Protein AF-A0A6N7EB96-F1 (afdb_monomer)

Foldseek 3Di:
DDDDDDDDDDDDDPDPPPPDDDQPFAADPPDPLEAEFADDLDPLLVVLVNLLRRLDTNDLQKHKYAQWWAQFQQRDIATAGIFIGAQQATEREAEDQQAAEWEDALFKIWRQHPVNPDIDIDTLCQVVRQVSQVRVLRLLLVLDDPPCNVLRTRYHYAYEYQHACYEYHYDCNSCVRYAYRPPRNYYDDDPCRHSSNSRVDHHPDSVRGGDSVSSVVSVVSVVSSDIHRNDSFDDFVQWTFDDSDFPDDFDQWTWTWTDRPVDPPQIKIKIFGADGPPRDPVRLVVSVLLLVQQQVLCPPPDDPQEWGFPDWTQDPRHIMTITGDDPQKDFQLVVCVVCVVVQDPVLLLVLLLLLLVVQQSCVVQQKFQLQQDSRQWIWRPDPDRIHIHGDDSSLMAHDDDPPPPPVCVSRQPNQASVVGDDPLSVLLFQVDSVVGGRDDDRQLRRLQSSLQSSLCSLQVDHSDPDPVRVVVCLVVQWFGASCVRPVPDPPLSRVLSGQSNGSDSVSHQVGSVSSSVSSVVSVVVVVVVPPDPPDDPDDDDDDDDDDDDDDDDDDDDDDDDDDDDDDDDDDDDDDDDDDDDDDDDDDDDDDDDDDDDDDDDDDDDDDDDDDDDDDDDDDDDDDDDDDDDDDDDDDDDDDDDDDDDDDDDDDDDDDDDDDDDDDDDDDDDDDDDDDDDDDDDDDDDDDD

InterPro domains:
  IPR000719 Protein kinase domain [PF00069] (284-472)
  IPR000719 Protein kinase domain [PS50011] (243-520)
  IPR000719 Protein kinase domain [SM00220] (241-520)
  IPR011009 Protein kinase-like domain superfamily [SSF56112] (284-525)
  IPR011528 Nuclease-related domain, NERD [PF08378] (50-145)
  IPR011528 Nuclease-related domain, NERD [PS50965] (40-159)

Mean predicted aligned error: 17.89 Å

Structure (mmCIF, N/CA/C/O backbone):
data_AF-A0A6N7EB96-F1
#
_entry.id   AF-A0A6N7EB96-F1
#
loop_
_atom_site.group_PDB
_atom_site.id
_atom_site.type_symbol
_atom_site.label_atom_id
_atom_site.label_alt_id
_atom_site.label_comp_id
_atom_site.label_asym_id
_atom_site.label_entity_id
_atom_site.label_seq_id
_atom_site.pdbx_PDB_ins_code
_atom_site.Cartn_x
_atom_site.Cartn_y
_atom_site.Cartn_z
_atom_site.occupancy
_atom_site.B_iso_or_equiv
_atom_site.auth_seq_id
_atom_site.auth_comp_id
_atom_site.auth_asym_id
_atom_site.auth_atom_id
_atom_site.pdbx_PDB_model_num
ATOM 1 N N . MET A 1 1 ? 44.280 62.635 -28.416 1.00 36.25 1 MET A N 1
ATOM 2 C CA . MET A 1 1 ? 43.520 61.488 -27.855 1.00 36.25 1 MET A CA 1
ATOM 3 C C . MET A 1 1 ? 42.363 61.158 -28.797 1.00 36.25 1 MET A C 1
ATOM 5 O O . MET A 1 1 ? 41.934 62.063 -29.501 1.00 36.25 1 MET A O 1
ATOM 9 N N . ARG A 1 2 ? 41.879 59.906 -28.854 1.00 34.44 2 ARG A N 1
ATOM 10 C CA . ARG A 1 2 ? 40.718 59.507 -29.680 1.00 34.44 2 ARG A CA 1
ATOM 11 C C . ARG A 1 2 ? 39.480 59.241 -28.807 1.00 34.44 2 ARG A C 1
ATOM 13 O O . ARG A 1 2 ? 39.598 58.434 -27.889 1.00 34.44 2 ARG A O 1
ATOM 20 N N . PRO A 1 3 ? 38.311 59.821 -29.126 1.00 32.81 3 PRO A N 1
ATOM 21 C CA . PRO A 1 3 ? 36.999 59.278 -28.766 1.00 32.81 3 PRO A CA 1
ATOM 22 C C . PRO A 1 3 ? 36.541 58.193 -29.763 1.00 32.81 3 PRO A C 1
ATOM 24 O O . PRO A 1 3 ? 37.213 57.929 -30.763 1.00 32.81 3 PRO A O 1
ATOM 27 N N . ASN A 1 4 ? 35.404 57.551 -29.480 1.00 27.81 4 ASN A N 1
ATOM 28 C CA . ASN A 1 4 ? 34.978 56.289 -30.095 1.00 27.81 4 ASN A CA 1
ATOM 29 C C . ASN A 1 4 ? 33.684 56.443 -30.938 1.00 27.81 4 ASN A C 1
ATOM 31 O O . ASN A 1 4 ? 32.677 56.875 -30.377 1.00 27.81 4 ASN A O 1
ATOM 35 N N . PRO A 1 5 ? 33.660 56.084 -32.239 1.00 29.11 5 PRO A N 1
ATOM 36 C CA . PRO A 1 5 ? 32.478 56.231 -33.090 1.00 29.11 5 PRO A CA 1
ATOM 37 C C . PRO A 1 5 ? 31.629 54.945 -33.143 1.00 29.11 5 PRO A C 1
ATOM 39 O O . PRO A 1 5 ? 31.832 54.100 -34.012 1.00 29.11 5 PRO A O 1
ATOM 42 N N . TRP A 1 6 ? 30.650 54.811 -32.242 1.00 30.19 6 TRP A N 1
ATOM 43 C CA . TRP A 1 6 ? 29.635 53.744 -32.299 1.00 30.19 6 TRP A CA 1
ATOM 44 C C . TRP A 1 6 ? 28.224 54.276 -32.038 1.00 30.19 6 TRP A C 1
ATOM 46 O O . TRP A 1 6 ? 27.704 54.177 -30.930 1.00 30.19 6 TRP A O 1
ATOM 56 N N . GLN A 1 7 ? 27.595 54.788 -33.093 1.00 29.09 7 GLN A N 1
ATOM 57 C CA . GLN A 1 7 ? 26.142 54.893 -33.233 1.00 29.09 7 GLN A CA 1
ATOM 58 C C . GLN A 1 7 ? 25.774 54.644 -34.706 1.00 29.09 7 GLN A C 1
ATOM 60 O O . GLN A 1 7 ? 26.582 54.890 -35.599 1.00 29.09 7 GLN A O 1
ATOM 65 N N . ASP A 1 8 ? 24.582 54.085 -34.916 1.00 28.97 8 ASP A N 1
ATOM 66 C CA . ASP A 1 8 ? 23.955 53.704 -36.188 1.00 28.97 8 ASP A CA 1
ATOM 67 C C . ASP A 1 8 ? 24.734 52.843 -37.201 1.00 28.97 8 ASP A C 1
ATOM 69 O O . ASP A 1 8 ? 25.469 53.315 -38.069 1.00 28.97 8 ASP A O 1
ATOM 73 N N . ARG A 1 9 ? 24.328 51.565 -37.256 1.00 27.88 9 ARG A N 1
ATOM 74 C CA . ARG A 1 9 ? 23.711 51.021 -38.480 1.00 27.88 9 ARG A CA 1
ATOM 75 C C . ARG A 1 9 ? 22.754 49.872 -38.165 1.00 27.88 9 ARG A C 1
ATOM 77 O O . ARG A 1 9 ? 23.148 48.872 -37.572 1.00 27.88 9 ARG A O 1
ATOM 84 N N . MET A 1 10 ? 21.503 50.001 -38.607 1.00 28.89 10 MET A N 1
ATOM 85 C CA . MET A 1 10 ? 20.519 48.918 -38.534 1.00 28.89 10 MET A CA 1
ATOM 86 C C . MET A 1 10 ? 20.923 47.748 -39.441 1.00 28.89 10 MET A C 1
ATOM 88 O O . MET A 1 10 ? 21.268 47.951 -40.605 1.00 28.89 10 MET A O 1
ATOM 92 N N . VAL A 1 11 ? 20.759 46.518 -38.953 1.00 31.45 11 VAL A N 1
ATOM 93 C CA . VAL A 1 11 ? 20.601 45.321 -39.791 1.00 31.45 11 VAL A CA 1
ATOM 94 C C . VAL A 1 11 ? 19.462 44.501 -39.192 1.00 31.45 11 VAL A C 1
ATOM 96 O O . VAL A 1 11 ? 19.529 44.106 -38.032 1.00 31.45 11 VAL A O 1
ATOM 99 N N . GLY A 1 12 ? 18.400 44.279 -39.970 1.00 27.02 12 GLY A N 1
ATOM 100 C CA . GLY A 1 12 ? 17.212 43.555 -39.510 1.00 27.02 12 GLY A CA 1
ATOM 101 C C . GLY A 1 12 ? 17.484 42.079 -39.173 1.00 27.02 12 GLY A C 1
ATOM 102 O O . GLY A 1 12 ? 18.508 41.523 -39.588 1.00 27.02 12 GLY A O 1
ATOM 103 N N . PRO A 1 13 ? 16.566 41.415 -38.445 1.00 29.75 13 PRO A N 1
ATOM 104 C CA . PRO A 1 13 ? 16.742 40.031 -38.021 1.00 29.75 13 PRO A CA 1
ATOM 105 C C . PRO A 1 13 ? 16.876 39.103 -39.235 1.00 29.75 13 PRO A C 1
ATOM 107 O O . PRO A 1 13 ? 15.920 38.864 -39.974 1.00 29.75 13 PRO A O 1
ATOM 110 N N . ARG A 1 14 ? 18.077 38.543 -39.436 1.00 30.77 14 ARG A N 1
ATOM 111 C CA . ARG A 1 14 ? 18.297 37.481 -40.424 1.00 30.77 14 ARG A CA 1
ATOM 112 C C . ARG A 1 14 ? 17.444 36.282 -40.028 1.00 30.77 14 ARG A C 1
ATOM 114 O O . ARG A 1 14 ? 17.723 35.638 -39.021 1.00 30.77 14 ARG A O 1
ATOM 121 N N . GLY A 1 15 ? 16.410 36.006 -40.821 1.00 26.92 15 GLY A N 1
ATOM 122 C CA . GLY A 1 15 ? 15.423 34.980 -40.507 1.00 26.92 15 GLY A CA 1
ATOM 123 C C . GLY A 1 15 ? 16.067 33.635 -40.176 1.00 26.92 15 GLY A C 1
ATOM 124 O O . GLY A 1 15 ? 16.857 33.103 -40.963 1.00 26.92 15 GLY A O 1
ATOM 125 N N . LEU A 1 16 ? 15.690 33.079 -39.022 1.00 30.80 16 LEU A N 1
ATOM 126 C CA . LEU A 1 16 ? 15.985 31.705 -38.632 1.00 30.80 16 LEU A CA 1
ATOM 127 C C . LEU A 1 16 ? 15.342 30.760 -39.653 1.00 30.80 16 LEU A C 1
ATOM 129 O O . LEU A 1 16 ? 14.198 30.334 -39.501 1.00 30.80 16 LEU A O 1
ATOM 133 N N . ARG A 1 17 ? 16.084 30.435 -40.719 1.00 30.47 17 ARG A N 1
ATOM 134 C CA . ARG A 1 17 ? 15.709 29.374 -41.654 1.00 30.47 17 ARG A CA 1
ATOM 135 C C . ARG A 1 17 ? 15.544 28.094 -40.847 1.00 30.47 17 ARG A C 1
ATOM 137 O O . ARG A 1 17 ? 16.541 27.497 -40.441 1.00 30.47 17 ARG A O 1
ATOM 144 N N . GLN A 1 18 ? 14.297 27.665 -40.661 1.00 33.66 18 GLN A N 1
ATOM 145 C CA . GLN A 1 18 ? 13.986 26.334 -40.160 1.00 33.66 18 GLN A CA 1
ATOM 146 C C . GLN A 1 18 ? 14.759 25.326 -41.016 1.00 33.66 18 GLN A C 1
ATOM 148 O O . GLN A 1 18 ? 14.475 25.140 -42.204 1.00 33.66 18 GLN A O 1
ATOM 153 N N . ARG A 1 19 ? 15.783 24.699 -40.429 1.00 33.00 19 ARG A N 1
ATOM 154 C CA . ARG A 1 19 ? 16.485 23.586 -41.064 1.00 33.00 19 ARG A CA 1
ATOM 155 C C . ARG A 1 19 ? 15.474 22.450 -41.173 1.00 33.00 19 ARG A C 1
ATOM 157 O O . ARG A 1 19 ? 15.256 21.741 -40.195 1.00 33.00 19 ARG A O 1
ATOM 164 N N . ARG A 1 20 ? 14.866 22.278 -42.356 1.00 35.59 20 ARG A N 1
ATOM 165 C CA . ARG A 1 20 ? 14.117 21.059 -42.691 1.00 35.59 20 ARG A CA 1
ATOM 166 C C . ARG A 1 20 ? 14.988 19.869 -42.299 1.00 35.59 20 ARG A C 1
ATOM 168 O O . ARG A 1 20 ? 16.097 19.723 -42.817 1.00 35.59 20 ARG A O 1
ATOM 175 N N . VAL A 1 21 ? 14.495 19.056 -41.369 1.00 37.72 21 VAL A N 1
ATOM 176 C CA . VAL A 1 21 ? 15.149 17.810 -40.969 1.00 37.72 21 VAL A CA 1
ATOM 177 C C . VAL A 1 21 ? 15.301 16.960 -42.232 1.00 37.72 21 VAL A C 1
ATOM 179 O O . VAL A 1 21 ? 14.321 16.733 -42.943 1.00 37.72 21 VAL A O 1
ATOM 182 N N . ARG A 1 22 ? 16.531 16.540 -42.560 1.00 38.53 22 ARG A N 1
ATOM 183 C CA . ARG A 1 22 ? 16.756 15.603 -43.671 1.00 38.53 22 ARG A CA 1
ATOM 184 C C . ARG A 1 22 ? 16.016 14.306 -43.339 1.00 38.53 22 ARG A C 1
ATOM 186 O O . ARG A 1 22 ? 16.195 13.781 -42.247 1.00 38.53 22 ARG A O 1
ATOM 193 N N . ALA A 1 23 ? 15.194 13.815 -44.266 1.00 43.81 23 ALA A N 1
ATOM 194 C CA . ALA A 1 23 ? 14.270 12.711 -43.993 1.00 43.81 23 ALA A CA 1
ATOM 195 C C . ALA A 1 23 ? 14.978 11.412 -43.556 1.00 43.81 23 ALA A C 1
ATOM 197 O O . ALA A 1 23 ? 14.510 10.750 -42.633 1.00 43.81 23 ALA A O 1
ATOM 198 N N . GLY A 1 24 ? 16.126 11.093 -44.165 1.00 48.81 24 GLY A N 1
ATOM 199 C CA . GLY A 1 24 ? 16.922 9.891 -43.884 1.00 48.81 24 GLY A CA 1
ATOM 200 C C . GLY A 1 24 ? 17.759 9.962 -42.603 1.00 48.81 24 GLY A C 1
ATOM 201 O O . GLY A 1 24 ? 18.976 9.835 -42.672 1.00 48.81 24 GLY A O 1
ATOM 202 N N . ASN A 1 25 ? 17.128 10.220 -41.453 1.00 68.06 25 ASN A N 1
ATOM 203 C CA . ASN A 1 25 ? 17.722 9.980 -40.126 1.00 68.06 25 ASN A CA 1
ATOM 204 C C . ASN A 1 25 ? 16.659 9.660 -39.045 1.00 68.06 25 ASN A C 1
ATOM 206 O O . ASN A 1 25 ? 16.924 9.819 -37.851 1.00 68.06 25 ASN A O 1
ATOM 210 N N . ARG A 1 26 ? 15.444 9.256 -39.445 1.00 81.50 26 ARG A N 1
ATOM 211 C CA . ARG A 1 26 ? 14.432 8.682 -38.538 1.00 81.50 26 ARG A CA 1
ATOM 212 C C . ARG A 1 26 ? 14.773 7.222 -38.238 1.00 81.50 26 ARG A C 1
ATOM 214 O O . ARG A 1 26 ? 15.473 6.596 -39.025 1.00 81.50 26 ARG A O 1
ATOM 221 N N . MET A 1 27 ? 14.267 6.685 -37.132 1.00 85.62 27 MET A N 1
ATOM 222 C CA . MET A 1 27 ? 14.426 5.268 -36.801 1.00 85.62 27 MET A CA 1
ATOM 223 C C . MET A 1 27 ? 13.421 4.406 -37.585 1.00 85.62 27 MET A C 1
ATOM 225 O O . MET A 1 27 ? 12.206 4.572 -37.467 1.00 85.62 27 MET A O 1
ATOM 229 N N . GLU A 1 28 ? 13.930 3.498 -38.418 1.00 84.69 28 GLU A N 1
ATOM 230 C CA . GLU A 1 28 ? 13.123 2.561 -39.213 1.00 84.69 28 GLU A CA 1
ATOM 231 C C . GLU A 1 28 ? 12.834 1.262 -38.441 1.00 84.69 28 GLU A C 1
ATOM 233 O O . GLU A 1 28 ? 13.487 0.956 -37.445 1.00 84.69 28 GLU A O 1
ATOM 238 N N . SER A 1 29 ? 11.854 0.471 -38.896 1.00 76.88 29 SER A N 1
ATOM 239 C CA . SER A 1 29 ? 11.495 -0.825 -38.284 1.00 76.88 29 SER A CA 1
ATOM 240 C C . SER A 1 29 ? 12.607 -1.878 -38.353 1.00 76.88 29 SER A C 1
ATOM 242 O O . SER A 1 29 ? 12.573 -2.847 -37.604 1.00 76.88 29 SER A O 1
ATOM 244 N N . THR A 1 30 ? 13.570 -1.688 -39.252 1.00 81.75 30 THR A N 1
ATOM 245 C CA . THR A 1 30 ? 14.753 -2.527 -39.483 1.00 81.75 30 THR A CA 1
ATOM 246 C C . THR A 1 30 ? 15.981 -2.072 -38.689 1.00 81.75 30 THR A C 1
ATOM 248 O O . THR A 1 30 ? 17.020 -2.730 -38.746 1.00 81.75 30 THR A O 1
ATOM 251 N N . SER A 1 31 ? 15.899 -0.950 -37.963 1.00 86.62 31 SER A N 1
ATOM 252 C CA . SER A 1 31 ? 17.026 -0.432 -37.187 1.00 86.62 31 SER A CA 1
ATOM 253 C C . SER A 1 31 ? 17.336 -1.340 -36.002 1.00 86.62 31 SER A C 1
ATOM 255 O O . SER A 1 31 ? 16.487 -1.565 -35.144 1.00 86.62 31 SER A O 1
ATOM 257 N N . THR A 1 32 ? 18.594 -1.766 -35.874 1.00 86.00 32 THR A N 1
ATOM 258 C CA . THR A 1 32 ? 19.086 -2.518 -34.704 1.00 86.00 32 THR A CA 1
ATOM 259 C C . THR A 1 32 ? 19.070 -1.706 -33.403 1.00 86.00 32 THR A C 1
ATOM 261 O O . THR A 1 32 ? 19.402 -2.237 -32.345 1.00 86.00 32 THR A O 1
ATOM 264 N N . ARG A 1 33 ? 18.681 -0.423 -33.463 1.00 90.94 33 ARG A N 1
ATOM 265 C CA . ARG A 1 33 ? 18.467 0.455 -32.305 1.00 90.94 33 ARG A CA 1
ATOM 266 C C . ARG A 1 33 ? 17.004 0.524 -31.852 1.00 90.94 33 ARG A C 1
ATOM 268 O O . ARG A 1 33 ? 16.756 1.081 -30.787 1.00 90.94 33 ARG A O 1
ATOM 275 N N . TRP A 1 34 ? 16.064 -0.056 -32.606 1.00 93.19 34 TRP A N 1
ATOM 276 C CA . TRP A 1 34 ? 14.697 -0.332 -32.157 1.00 93.19 34 TRP A CA 1
ATOM 277 C C . TRP A 1 34 ? 14.542 -1.835 -31.910 1.00 93.19 34 TRP A C 1
ATOM 279 O O . TRP A 1 34 ? 14.369 -2.619 -32.842 1.00 93.19 34 TRP A O 1
ATOM 289 N N . VAL A 1 35 ? 14.586 -2.246 -30.646 1.00 91.06 35 VAL A N 1
ATOM 290 C CA . VAL A 1 35 ? 14.340 -3.635 -30.252 1.00 91.06 35 VAL A CA 1
ATOM 291 C C . VAL A 1 35 ? 12.879 -3.758 -29.831 1.00 91.06 35 VAL A C 1
ATOM 293 O O . VAL A 1 35 ? 12.441 -3.109 -28.883 1.00 91.06 35 VAL A O 1
ATOM 296 N N . ASN A 1 36 ? 12.111 -4.597 -30.519 1.00 89.00 36 ASN A N 1
ATOM 297 C CA . ASN A 1 36 ? 10.808 -5.028 -30.023 1.00 89.00 36 ASN A CA 1
ATOM 298 C C . ASN A 1 36 ? 10.963 -6.398 -29.361 1.00 89.00 36 ASN A C 1
ATOM 300 O O . ASN A 1 36 ? 11.433 -7.329 -30.014 1.00 89.00 36 ASN A O 1
ATOM 304 N N . LEU A 1 37 ? 10.603 -6.505 -28.083 1.00 86.25 37 LEU A N 1
ATOM 305 C CA . LEU A 1 37 ? 10.736 -7.740 -27.310 1.00 86.25 37 LEU A CA 1
ATOM 306 C C . LEU A 1 37 ? 9.433 -8.551 -27.269 1.00 86.25 37 LEU A C 1
ATOM 308 O O . LEU A 1 37 ? 9.508 -9.767 -27.153 1.00 86.25 37 LEU A O 1
ATOM 312 N N . GLY A 1 38 ? 8.263 -7.928 -27.430 1.00 81.19 38 GLY A N 1
ATOM 313 C CA . GLY A 1 38 ? 6.952 -8.590 -27.360 1.00 81.19 38 GLY A CA 1
ATOM 314 C C . GLY A 1 38 ? 5.989 -8.194 -28.484 1.00 81.19 38 GLY A C 1
ATOM 315 O O . GLY A 1 38 ? 6.285 -7.337 -29.315 1.00 81.19 38 GLY A O 1
ATOM 316 N N . GLU A 1 39 ? 4.809 -8.808 -28.525 1.00 80.50 39 GLU A N 1
ATOM 317 C CA . GLU A 1 39 ? 3.718 -8.336 -29.389 1.00 80.50 39 GLU A CA 1
ATOM 318 C C . GLU A 1 39 ? 2.844 -7.338 -28.607 1.00 80.50 39 GLU A C 1
ATOM 320 O O . GLU A 1 39 ? 2.477 -7.667 -27.478 1.00 80.50 39 GLU A O 1
ATOM 325 N N . PRO A 1 40 ? 2.492 -6.161 -29.173 1.00 82.44 40 PRO A N 1
ATOM 326 C CA . PRO A 1 40 ? 1.648 -5.172 -28.497 1.00 82.44 40 PRO A CA 1
ATOM 327 C C . PRO A 1 40 ? 0.319 -5.764 -28.012 1.00 82.44 40 PRO A C 1
ATOM 329 O O . PRO A 1 40 ? -0.267 -6.619 -28.692 1.00 82.44 40 PRO A O 1
ATOM 332 N N . ALA A 1 41 ? -0.190 -5.287 -26.877 1.00 74.50 41 ALA A N 1
ATOM 333 C CA . ALA A 1 41 ? -1.445 -5.775 -26.305 1.00 74.50 41 ALA A CA 1
ATOM 334 C C . ALA A 1 41 ? -2.678 -5.333 -27.120 1.00 74.50 41 ALA A C 1
ATOM 336 O O . ALA A 1 41 ? -3.702 -6.020 -27.107 1.00 74.50 41 ALA A O 1
ATOM 337 N N . SER A 1 42 ? -2.591 -4.236 -27.885 1.00 83.12 42 SER A N 1
ATOM 338 C CA . SER A 1 42 ? -3.672 -3.773 -28.768 1.00 83.12 42 SER A CA 1
ATOM 339 C C . SER A 1 42 ? -3.211 -3.206 -30.128 1.00 83.12 42 SER A C 1
ATOM 341 O O . SER A 1 42 ? -2.092 -2.705 -30.261 1.00 83.12 42 SER A O 1
ATOM 343 N N . PRO A 1 43 ? -4.084 -3.182 -31.161 1.00 88.81 43 PRO A N 1
ATOM 344 C CA . PRO A 1 43 ? -3.779 -2.525 -32.440 1.00 88.81 43 PRO A CA 1
ATOM 345 C C . PRO A 1 43 ? -3.548 -1.007 -32.330 1.00 88.81 43 PRO A C 1
ATOM 347 O O . PRO A 1 43 ? -2.771 -0.445 -33.100 1.00 88.81 43 PRO A O 1
ATOM 350 N N . ALA A 1 44 ? -4.204 -0.337 -31.375 1.00 87.56 44 ALA A N 1
ATOM 351 C CA . ALA A 1 44 ? -4.048 1.103 -31.146 1.00 87.56 44 ALA A CA 1
ATOM 352 C C . ALA A 1 44 ? -2.671 1.438 -30.545 1.00 87.56 44 ALA A C 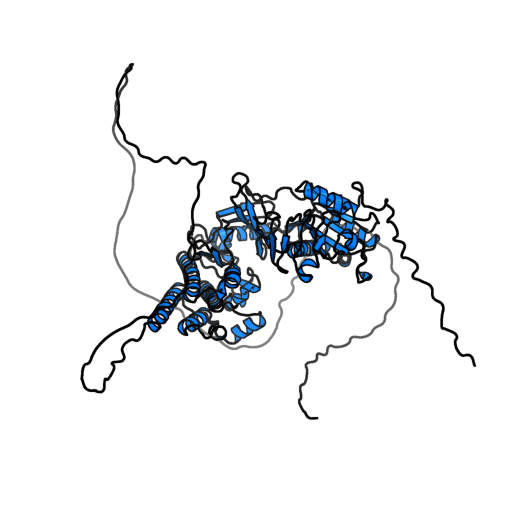1
ATOM 354 O O . ALA A 1 44 ? -2.007 2.381 -30.965 1.00 87.56 44 ALA A O 1
ATOM 355 N N . GLU A 1 45 ? -2.213 0.619 -29.605 1.00 88.56 45 GLU A N 1
ATOM 356 C CA . GLU A 1 45 ? -0.866 0.653 -29.034 1.00 88.56 45 GLU A CA 1
ATOM 357 C C . GLU A 1 45 ? 0.205 0.275 -30.067 1.00 88.56 45 GLU A C 1
ATOM 359 O O . GLU A 1 45 ? 1.225 0.948 -30.153 1.00 88.56 45 GLU A O 1
ATOM 364 N N . ALA A 1 46 ? -0.044 -0.717 -30.932 1.00 91.31 46 ALA A N 1
ATOM 365 C CA . ALA A 1 46 ? 0.848 -1.031 -32.050 1.00 91.31 46 ALA A CA 1
ATOM 366 C C . ALA A 1 46 ? 1.044 0.180 -32.988 1.00 91.31 46 ALA A C 1
ATOM 368 O O . ALA A 1 46 ? 2.169 0.471 -33.406 1.00 91.31 46 ALA A O 1
ATOM 369 N N . ALA A 1 47 ? -0.029 0.928 -33.272 1.00 93.56 47 ALA A N 1
ATOM 370 C CA . ALA A 1 47 ? 0.038 2.187 -34.015 1.00 93.56 47 ALA A CA 1
ATOM 371 C C . ALA A 1 47 ? 0.751 3.304 -33.226 1.00 93.56 47 ALA A C 1
ATOM 373 O O . ALA A 1 47 ? 1.507 4.087 -33.810 1.00 93.56 47 ALA A O 1
ATOM 374 N N . ALA A 1 48 ? 0.573 3.370 -31.902 1.00 94.25 48 ALA A N 1
ATOM 375 C CA . ALA A 1 48 ? 1.280 4.313 -31.036 1.00 94.25 48 ALA A CA 1
ATOM 376 C C . ALA A 1 48 ? 2.793 4.030 -30.988 1.00 94.25 48 ALA A C 1
ATOM 378 O O . ALA A 1 48 ? 3.582 4.947 -31.194 1.00 94.25 48 ALA A O 1
ATOM 379 N N . LEU A 1 49 ? 3.211 2.772 -30.823 1.00 94.88 49 LEU A N 1
ATOM 380 C CA . LEU A 1 49 ? 4.609 2.324 -30.846 1.00 94.88 49 LEU A CA 1
ATOM 381 C C . LEU A 1 49 ? 5.269 2.551 -32.212 1.00 94.88 49 LEU A C 1
ATOM 383 O O . LEU A 1 49 ? 6.381 3.080 -32.286 1.00 94.88 49 LEU A O 1
ATOM 387 N N . ALA A 1 50 ? 4.577 2.216 -33.306 1.00 94.12 50 ALA A N 1
ATOM 388 C CA . ALA A 1 50 ? 5.058 2.504 -34.655 1.00 94.12 50 ALA A CA 1
ATOM 389 C C . ALA A 1 50 ? 5.297 4.011 -34.848 1.00 94.12 50 ALA A C 1
ATOM 391 O O . ALA A 1 50 ? 6.352 4.411 -35.348 1.00 94.12 50 ALA A O 1
ATOM 392 N N . ARG A 1 51 ? 4.360 4.846 -34.378 1.00 95.38 51 ARG A N 1
ATOM 393 C CA . ARG A 1 51 ? 4.483 6.303 -34.430 1.00 95.38 51 ARG A CA 1
ATOM 394 C C . ARG A 1 51 ? 5.570 6.846 -33.499 1.00 95.38 51 ARG A C 1
ATOM 396 O O . ARG A 1 51 ? 6.276 7.774 -33.879 1.00 95.38 51 ARG A O 1
ATOM 403 N N . PHE A 1 52 ? 5.745 6.265 -32.316 1.00 96.31 52 PHE A N 1
ATOM 404 C CA . PHE A 1 52 ? 6.810 6.610 -31.374 1.00 96.31 52 PHE A CA 1
ATOM 405 C C . PHE A 1 52 ? 8.182 6.453 -32.040 1.00 96.31 52 PHE A C 1
ATOM 407 O O . PHE A 1 52 ? 8.975 7.395 -32.068 1.00 96.31 52 PHE A O 1
ATOM 414 N N . ARG A 1 53 ? 8.426 5.291 -32.663 1.00 95.56 53 ARG A N 1
ATOM 415 C CA . ARG A 1 53 ? 9.665 4.981 -33.391 1.00 95.56 53 ARG A CA 1
ATOM 416 C C . ARG A 1 53 ? 9.967 5.995 -34.501 1.00 95.56 53 ARG A C 1
ATOM 418 O O . ARG A 1 53 ? 11.092 6.475 -34.586 1.00 95.56 53 ARG A O 1
ATOM 425 N N . GLU A 1 54 ? 8.975 6.381 -35.309 1.00 93.88 54 GLU A N 1
ATOM 426 C CA . GLU A 1 54 ? 9.146 7.364 -36.401 1.00 93.88 54 GLU A CA 1
ATOM 427 C C . GLU A 1 54 ? 9.666 8.740 -35.950 1.00 93.88 54 GLU A C 1
ATOM 429 O O . GLU A 1 54 ? 10.164 9.512 -36.779 1.00 93.88 54 GLU A O 1
ATOM 434 N N . LEU A 1 55 ? 9.488 9.082 -34.672 1.00 93.50 55 LEU A N 1
ATOM 435 C CA . LEU A 1 55 ? 9.877 10.362 -34.078 1.00 93.50 55 LEU A CA 1
ATOM 436 C C . LEU A 1 55 ? 11.288 10.306 -33.463 1.00 93.50 55 LEU A C 1
ATOM 438 O O . LEU A 1 55 ? 11.904 11.353 -33.249 1.00 93.50 55 LEU A O 1
ATOM 442 N N . LEU A 1 56 ? 11.827 9.101 -33.241 1.00 93.62 56 LEU A N 1
ATOM 443 C CA . LEU A 1 56 ? 13.207 8.884 -32.812 1.00 93.62 56 LEU A CA 1
ATOM 444 C C . LEU A 1 56 ? 14.195 9.096 -33.968 1.00 93.62 56 LEU A C 1
ATOM 446 O O . LEU A 1 56 ? 13.874 8.929 -35.149 1.00 93.62 56 LEU A O 1
ATOM 450 N N . ARG A 1 57 ? 15.433 9.458 -33.617 1.00 88.50 57 ARG A N 1
ATOM 451 C CA . ARG A 1 57 ? 16.532 9.650 -34.571 1.00 88.50 57 ARG A CA 1
ATOM 452 C C . ARG A 1 57 ? 17.461 8.451 -34.545 1.00 88.50 57 ARG A C 1
ATOM 454 O O . ARG A 1 57 ? 17.906 8.056 -33.477 1.00 88.50 57 ARG A O 1
ATOM 461 N N . ASP A 1 58 ? 17.827 7.935 -35.710 1.00 87.44 58 ASP A N 1
ATOM 462 C CA . ASP A 1 58 ? 18.812 6.856 -35.796 1.00 87.44 58 ASP A CA 1
ATOM 463 C C . ASP A 1 58 ? 20.243 7.426 -35.817 1.00 87.44 58 ASP A C 1
ATOM 465 O O . ASP A 1 58 ? 20.860 7.605 -36.866 1.00 87.44 58 ASP A O 1
ATOM 469 N N . ASP A 1 59 ? 20.725 7.873 -34.654 1.00 86.31 59 ASP A N 1
ATOM 470 C CA . ASP A 1 59 ? 21.858 8.808 -34.549 1.00 86.31 59 ASP A CA 1
ATOM 471 C C . ASP A 1 59 ? 23.065 8.295 -33.743 1.00 86.31 59 ASP A C 1
ATOM 473 O O . ASP A 1 59 ? 23.952 9.073 -33.381 1.00 86.31 59 ASP A O 1
ATOM 477 N N . GLY A 1 60 ? 23.090 6.994 -33.445 1.00 85.56 60 GLY A N 1
ATOM 478 C CA . GLY A 1 60 ? 24.161 6.326 -32.698 1.00 85.56 60 GLY A CA 1
ATOM 479 C C . GLY A 1 60 ? 24.118 6.503 -31.176 1.00 85.56 60 GLY A C 1
ATOM 480 O O . GLY A 1 60 ? 24.754 5.714 -30.482 1.00 85.56 60 GLY A O 1
ATOM 481 N N . ALA A 1 61 ? 23.367 7.482 -30.662 1.00 89.56 61 ALA A N 1
ATOM 482 C CA . ALA A 1 61 ? 23.162 7.710 -29.227 1.00 89.56 61 ALA A CA 1
ATOM 483 C C . ALA A 1 61 ? 21.736 7.361 -28.758 1.00 89.56 61 ALA A C 1
ATOM 485 O O . ALA A 1 61 ? 21.494 7.234 -27.560 1.00 89.56 61 ALA A O 1
ATOM 486 N N . THR A 1 62 ? 20.796 7.209 -29.693 1.00 94.62 62 THR A N 1
ATOM 487 C CA . THR A 1 62 ? 19.403 6.842 -29.415 1.00 94.62 62 THR A CA 1
ATOM 488 C C . THR A 1 62 ? 19.181 5.341 -29.608 1.00 94.62 62 THR A C 1
ATOM 490 O O . THR A 1 62 ? 19.493 4.809 -30.672 1.00 94.62 62 THR A O 1
ATOM 493 N N . PHE A 1 63 ? 18.614 4.683 -28.598 1.00 95.19 63 PHE A N 1
ATOM 494 C CA . PHE A 1 63 ? 18.176 3.283 -28.604 1.00 95.19 63 PHE A CA 1
ATOM 495 C C . PHE A 1 63 ? 16.810 3.189 -27.914 1.00 95.19 63 PHE A C 1
ATOM 497 O O . PHE A 1 63 ? 16.537 3.942 -26.980 1.00 95.19 63 PHE A O 1
ATOM 504 N N . ALA A 1 64 ? 15.959 2.263 -28.338 1.00 95.50 64 ALA A N 1
ATOM 505 C CA . ALA A 1 64 ? 14.687 1.998 -27.683 1.00 95.50 64 ALA A CA 1
ATOM 506 C C . ALA A 1 64 ? 14.386 0.497 -27.637 1.00 95.50 64 ALA A C 1
ATOM 508 O O . ALA A 1 64 ? 14.560 -0.211 -28.630 1.00 95.50 64 ALA A O 1
ATOM 509 N N . TRP A 1 65 ? 13.894 0.042 -26.488 1.00 94.44 65 TRP A N 1
ATOM 510 C CA . TRP A 1 65 ? 13.361 -1.303 -26.281 1.00 94.44 65 TRP A CA 1
ATOM 511 C C . TRP A 1 65 ? 11.865 -1.178 -26.014 1.00 94.44 65 TRP A C 1
ATOM 513 O O . TRP A 1 65 ? 11.472 -0.352 -25.196 1.00 94.44 65 TRP A O 1
ATOM 523 N N . SER A 1 66 ? 11.042 -1.960 -26.705 1.00 93.31 66 SER A N 1
ATOM 524 C CA . SER A 1 66 ? 9.576 -1.898 -26.630 1.00 93.31 66 SER A CA 1
ATOM 525 C C . SER A 1 66 ? 8.969 -3.245 -26.254 1.00 93.31 66 SER A C 1
ATOM 527 O O . SER A 1 66 ? 9.551 -4.285 -26.577 1.00 93.31 66 SER A O 1
ATOM 529 N N . ASN A 1 67 ? 7.819 -3.217 -25.570 1.00 89.12 67 ASN A N 1
ATOM 530 C CA . ASN A 1 67 ? 7.116 -4.401 -25.052 1.00 89.12 67 ASN A CA 1
ATOM 531 C C . ASN A 1 67 ? 8.044 -5.312 -24.226 1.00 89.12 67 ASN A C 1
ATOM 533 O O . ASN A 1 67 ? 8.162 -6.515 -24.488 1.00 89.12 67 ASN A O 1
ATOM 537 N N . LEU A 1 68 ? 8.777 -4.703 -23.288 1.00 88.31 68 LEU A N 1
ATOM 538 C CA . LEU A 1 68 ? 9.797 -5.379 -22.493 1.00 88.31 68 LEU A CA 1
ATOM 539 C C . LEU A 1 68 ? 9.255 -5.766 -21.118 1.00 88.31 68 LEU A C 1
ATOM 541 O O . LEU A 1 68 ? 8.555 -4.987 -20.469 1.00 88.31 68 LEU A O 1
ATOM 545 N N . THR A 1 69 ? 9.669 -6.933 -20.635 1.00 87.19 69 THR A N 1
ATOM 546 C CA . THR A 1 69 ? 9.492 -7.323 -19.238 1.00 87.19 69 THR A CA 1
ATOM 547 C C . THR A 1 69 ? 10.839 -7.620 -18.598 1.00 87.19 69 THR A C 1
ATOM 549 O O . THR A 1 69 ? 11.698 -8.284 -19.182 1.00 87.19 69 THR A O 1
ATOM 552 N N . PHE A 1 70 ? 11.025 -7.129 -17.374 1.00 87.94 70 PHE A N 1
ATOM 553 C CA . PHE A 1 70 ? 12.179 -7.447 -16.539 1.00 87.94 70 PHE A CA 1
ATOM 554 C C . PHE A 1 70 ? 11.741 -8.024 -15.191 1.00 87.94 70 PHE A C 1
ATOM 556 O O . PHE A 1 70 ? 10.646 -7.744 -14.702 1.00 87.94 70 PHE A O 1
ATOM 563 N N . ILE A 1 71 ? 12.616 -8.828 -14.589 1.00 85.75 71 ILE A N 1
ATOM 564 C CA . ILE A 1 71 ? 12.493 -9.300 -13.208 1.00 85.75 71 ILE A CA 1
ATOM 565 C C . ILE A 1 71 ? 13.508 -8.507 -12.390 1.00 85.75 71 ILE A C 1
ATOM 567 O O . ILE A 1 71 ? 14.691 -8.483 -12.727 1.00 85.75 71 ILE A O 1
ATOM 571 N N . ASP A 1 72 ? 13.055 -7.813 -11.351 1.00 87.19 72 ASP A N 1
ATOM 572 C CA . ASP A 1 72 ? 13.939 -6.985 -10.530 1.00 87.19 72 ASP A CA 1
ATOM 573 C C . ASP A 1 72 ? 14.710 -7.778 -9.458 1.00 87.19 72 ASP A C 1
ATOM 575 O O . ASP A 1 72 ? 14.565 -8.990 -9.293 1.00 87.19 72 ASP A O 1
ATOM 579 N N . THR A 1 73 ? 15.529 -7.069 -8.679 1.00 86.50 73 THR A N 1
ATOM 580 C CA . THR A 1 73 ? 16.345 -7.639 -7.594 1.00 86.50 73 THR A CA 1
ATOM 581 C C . THR A 1 73 ? 15.536 -8.233 -6.431 1.00 86.50 73 THR A C 1
ATOM 583 O O . THR A 1 73 ? 16.131 -8.852 -5.555 1.00 86.50 73 THR A O 1
ATOM 586 N N . SER A 1 74 ? 14.213 -8.042 -6.390 1.00 81.31 74 SER A N 1
ATOM 587 C CA . SER A 1 74 ? 13.294 -8.693 -5.443 1.00 81.31 74 SER A CA 1
ATOM 588 C C . SER A 1 74 ? 12.539 -9.883 -6.045 1.00 81.31 74 SER A C 1
ATOM 590 O O . SER A 1 74 ? 11.882 -10.608 -5.309 1.00 81.31 74 SER A O 1
ATOM 592 N N . GLY A 1 75 ? 12.662 -10.131 -7.354 1.00 80.25 75 GLY A N 1
ATOM 593 C CA . GLY A 1 75 ? 11.951 -11.208 -8.055 1.00 80.25 75 GLY A CA 1
ATOM 594 C C . GLY A 1 75 ? 10.615 -10.786 -8.660 1.00 80.25 75 GLY A C 1
ATOM 595 O O . GLY A 1 75 ? 9.934 -11.603 -9.273 1.00 80.25 75 GLY A O 1
ATOM 596 N N . ARG A 1 76 ? 10.236 -9.510 -8.531 1.00 83.56 76 ARG A N 1
ATOM 597 C CA . ARG A 1 76 ? 8.980 -8.993 -9.078 1.00 83.56 76 ARG A CA 1
ATOM 598 C C . ARG A 1 76 ? 9.139 -8.681 -10.561 1.00 83.56 76 ARG A C 1
ATOM 600 O O . ARG A 1 76 ? 10.075 -7.980 -10.955 1.00 83.56 76 ARG A O 1
ATOM 607 N N . THR A 1 77 ? 8.179 -9.124 -11.367 1.00 81.88 77 THR A N 1
ATOM 608 C CA . THR A 1 77 ? 8.036 -8.717 -12.771 1.00 81.88 77 THR A CA 1
ATOM 609 C C . THR A 1 77 ? 7.702 -7.227 -12.893 1.00 81.88 77 THR A C 1
ATOM 611 O O . THR A 1 77 ? 7.088 -6.633 -12.001 1.00 81.88 77 THR A O 1
ATOM 614 N N . ALA A 1 78 ? 8.105 -6.610 -13.997 1.00 84.81 78 ALA A N 1
ATOM 615 C CA . ALA A 1 78 ? 7.728 -5.256 -14.382 1.00 84.81 78 ALA A CA 1
ATOM 616 C C . ALA A 1 78 ? 7.671 -5.146 -15.907 1.00 84.81 78 ALA A C 1
ATOM 618 O O . ALA A 1 78 ? 8.640 -5.489 -16.585 1.00 84.81 78 ALA A O 1
ATOM 619 N N . GLU A 1 79 ? 6.555 -4.635 -16.416 1.00 86.50 79 GLU A N 1
ATOM 620 C CA . GLU A 1 79 ? 6.289 -4.451 -17.844 1.00 86.50 79 GLU A CA 1
ATOM 621 C C . GLU A 1 79 ? 6.477 -2.969 -18.205 1.00 86.50 79 GLU A C 1
ATOM 623 O O . GLU A 1 79 ? 6.035 -2.087 -17.460 1.00 86.50 79 GLU A O 1
ATOM 628 N N . VAL A 1 80 ? 7.174 -2.676 -19.306 1.00 90.44 80 VAL A N 1
ATOM 629 C CA . VAL A 1 80 ? 7.448 -1.308 -19.777 1.00 90.44 80 VAL A CA 1
ATOM 630 C C . VAL A 1 80 ? 7.211 -1.212 -21.285 1.00 90.44 80 VAL A C 1
ATOM 632 O O . VAL A 1 80 ? 7.838 -1.923 -22.074 1.00 90.44 80 VAL A O 1
ATOM 635 N N . ASP A 1 81 ? 6.348 -0.273 -21.674 1.00 92.12 81 ASP A N 1
ATOM 636 C CA . ASP A 1 81 ? 5.917 -0.079 -23.062 1.00 92.12 81 ASP A CA 1
ATOM 637 C C . ASP A 1 81 ? 7.087 0.353 -23.957 1.00 92.12 81 ASP A C 1
ATOM 639 O O . ASP A 1 81 ? 7.326 -0.255 -25.003 1.00 92.12 81 ASP A O 1
ATOM 643 N N . VAL A 1 82 ? 7.860 1.364 -23.521 1.00 95.19 82 VAL A N 1
ATOM 644 C CA . VAL A 1 82 ? 9.145 1.742 -24.132 1.00 95.19 82 VAL A CA 1
ATOM 645 C C . VAL A 1 82 ? 10.181 2.152 -23.077 1.00 95.19 82 VAL A C 1
ATOM 647 O O . VAL A 1 82 ? 10.001 3.124 -22.347 1.00 95.19 82 VAL A O 1
ATOM 650 N N . LEU A 1 83 ? 11.339 1.490 -23.061 1.00 96.25 83 LEU A N 1
ATOM 651 C CA . LEU A 1 83 ? 12.566 2.027 -22.467 1.00 96.25 83 LEU A CA 1
ATOM 652 C C . LEU A 1 83 ? 13.313 2.824 -23.537 1.00 96.25 83 LEU A C 1
ATOM 654 O O . LEU A 1 83 ? 13.833 2.247 -24.491 1.00 96.25 83 LEU A O 1
ATOM 658 N N . LEU A 1 84 ? 13.377 4.145 -23.378 1.00 96.62 84 LEU A N 1
ATOM 659 C CA . LEU A 1 84 ? 14.048 5.059 -24.300 1.00 96.62 84 LEU A CA 1
ATOM 660 C C . LEU A 1 84 ? 15.402 5.501 -23.736 1.00 96.62 84 LEU A C 1
ATOM 662 O O . LEU A 1 84 ? 15.466 6.160 -22.702 1.00 96.62 84 LEU A O 1
ATOM 666 N N . LEU A 1 85 ? 16.478 5.225 -24.465 1.00 95.69 85 LEU A N 1
ATOM 667 C CA . LEU A 1 85 ? 17.797 5.819 -24.271 1.00 95.69 85 LEU A CA 1
ATOM 668 C C . LEU A 1 85 ? 18.049 6.844 -25.383 1.00 95.69 85 LEU A C 1
ATOM 670 O O . LEU A 1 85 ? 17.805 6.577 -26.556 1.00 95.69 85 LEU A O 1
ATOM 674 N N . SER A 1 86 ? 18.518 8.036 -25.030 1.00 94.31 86 SER A N 1
ATOM 675 C CA . SER A 1 86 ? 18.729 9.136 -25.976 1.00 94.31 86 SER A CA 1
ATOM 676 C C . SER A 1 86 ? 19.796 10.107 -25.474 1.00 94.31 86 SER A C 1
ATOM 678 O O . SER A 1 86 ? 20.166 10.081 -24.301 1.00 94.31 86 SER A O 1
ATOM 680 N N . ARG A 1 87 ? 20.201 11.072 -26.313 1.00 92.06 87 ARG A N 1
ATOM 681 C CA . ARG A 1 87 ? 21.057 12.201 -25.887 1.00 92.06 87 ARG A CA 1
ATOM 682 C C . ARG A 1 87 ? 20.485 13.032 -24.729 1.00 92.06 87 ARG A C 1
ATOM 684 O O . ARG A 1 87 ? 21.232 13.799 -24.133 1.00 92.06 87 ARG A O 1
ATOM 691 N N . VAL A 1 88 ? 19.185 12.931 -24.443 1.00 91.81 88 VAL A N 1
ATOM 692 C CA . VAL A 1 88 ? 18.508 13.660 -23.353 1.00 91.81 88 VAL A CA 1
ATOM 693 C C . VAL A 1 88 ? 18.608 12.910 -22.017 1.00 91.81 88 VAL A C 1
ATOM 695 O O . VAL A 1 88 ? 18.435 13.511 -20.959 1.00 91.81 88 VAL A O 1
ATOM 698 N N . GLY A 1 89 ? 18.904 11.608 -22.057 1.00 93.69 89 GLY A N 1
ATOM 699 C CA . GLY A 1 89 ? 18.918 10.711 -20.905 1.00 93.69 89 GLY A CA 1
ATOM 700 C C . GLY A 1 89 ? 18.256 9.366 -21.210 1.00 93.69 89 GLY A C 1
ATOM 701 O O . GLY A 1 89 ? 17.939 9.053 -22.363 1.00 93.69 89 GLY A O 1
ATOM 702 N N . MET A 1 90 ? 18.036 8.586 -20.152 1.00 95.31 90 MET A N 1
ATOM 703 C CA . MET A 1 90 ? 17.350 7.293 -20.179 1.00 95.31 90 MET A CA 1
ATOM 704 C C . MET A 1 90 ? 15.997 7.420 -19.473 1.00 95.31 90 MET A C 1
ATOM 706 O O . MET A 1 90 ? 15.911 8.047 -18.417 1.00 95.31 90 MET A O 1
ATOM 710 N N . PHE A 1 91 ? 14.941 6.849 -20.047 1.00 96.44 91 PHE A N 1
ATOM 711 C CA . PHE A 1 91 ? 13.570 7.017 -19.571 1.00 96.44 91 PHE A CA 1
ATOM 712 C C . PHE A 1 91 ? 12.770 5.722 -19.704 1.00 96.44 91 PHE A C 1
ATOM 714 O O . PHE A 1 91 ? 12.715 5.142 -20.786 1.00 96.44 91 PHE A O 1
ATOM 721 N N . VAL A 1 92 ? 12.093 5.316 -18.629 1.00 96.62 92 VAL A N 1
ATOM 722 C CA . VAL A 1 92 ? 10.905 4.463 -18.744 1.00 96.62 92 VAL A CA 1
ATOM 723 C C . VAL A 1 92 ? 9.775 5.342 -19.260 1.00 96.62 92 VAL A C 1
ATOM 725 O O . VAL A 1 92 ? 9.491 6.404 -18.693 1.00 96.62 92 VAL A O 1
ATOM 728 N N . VAL A 1 93 ? 9.164 4.916 -20.360 1.00 96.38 93 VAL A N 1
ATOM 729 C CA . VAL A 1 93 ? 8.048 5.604 -20.993 1.00 96.38 93 VAL A CA 1
ATOM 730 C C . VAL A 1 93 ? 6.835 4.692 -21.019 1.00 96.38 93 VAL A C 1
ATOM 732 O O . VAL A 1 93 ? 6.877 3.587 -21.555 1.00 96.38 93 VAL A O 1
ATOM 735 N N . GLU A 1 94 ? 5.761 5.208 -20.439 1.00 93.62 94 GLU A N 1
ATOM 736 C CA . GLU A 1 94 ? 4.461 4.564 -20.330 1.00 93.62 94 GLU A CA 1
ATOM 737 C C . GLU A 1 94 ? 3.519 5.152 -21.395 1.00 93.62 94 GLU A C 1
ATOM 739 O O . GLU A 1 94 ? 3.338 6.371 -21.452 1.00 93.62 94 GLU A O 1
ATOM 744 N N . LEU A 1 95 ? 2.915 4.323 -22.243 1.00 93.56 95 LEU A N 1
ATOM 745 C CA . LEU A 1 95 ? 1.917 4.714 -23.237 1.00 93.56 95 LEU A CA 1
ATOM 746 C C . LEU A 1 95 ? 0.518 4.541 -22.645 1.00 93.56 95 LEU A C 1
ATOM 748 O O . LEU A 1 95 ? 0.168 3.448 -22.211 1.00 93.56 95 LEU A O 1
ATOM 752 N N . LYS A 1 96 ? -0.322 5.584 -22.653 1.00 91.94 96 LYS A N 1
ATOM 753 C CA . LYS A 1 96 ? -1.731 5.446 -22.239 1.00 91.94 96 LYS A CA 1
ATOM 754 C C . LYS A 1 96 ? -2.687 6.114 -23.243 1.00 91.94 96 LYS A C 1
ATOM 756 O O . LYS A 1 96 ? -2.713 7.334 -23.422 1.00 91.94 96 LYS A O 1
ATOM 761 N N . GLY A 1 97 ? -3.505 5.287 -23.897 1.00 90.31 97 GLY A N 1
ATOM 762 C CA . GLY A 1 97 ? -4.527 5.675 -24.879 1.00 90.31 97 GLY A CA 1
ATOM 763 C C . GLY A 1 97 ? -5.846 6.112 -24.239 1.00 90.31 97 GLY A C 1
ATOM 764 O O . GLY A 1 97 ? -6.889 5.523 -24.502 1.00 90.31 97 GLY A O 1
ATOM 765 N N . TRP A 1 98 ? -5.807 7.084 -23.326 1.00 90.19 98 TRP A N 1
ATOM 766 C CA . TRP A 1 98 ? -7.001 7.547 -22.606 1.00 90.19 98 TRP A CA 1
ATOM 767 C C . TRP A 1 98 ? -7.727 8.636 -23.413 1.00 90.19 98 TRP A C 1
ATOM 769 O O . TRP A 1 98 ? -7.147 9.677 -23.715 1.00 90.19 98 TRP A O 1
ATOM 779 N N . HIS A 1 99 ? -8.990 8.389 -23.770 1.00 89.50 99 HIS A N 1
ATOM 780 C CA . HIS A 1 99 ? -9.828 9.293 -24.570 1.00 89.50 99 HIS A CA 1
ATOM 781 C C . HIS A 1 99 ? -10.821 10.087 -23.704 1.00 89.50 99 HIS A C 1
ATOM 783 O O . HIS A 1 99 ? -11.172 9.665 -22.602 1.00 89.50 99 HIS A O 1
ATOM 789 N N . GLY A 1 100 ? -11.328 11.201 -24.241 1.00 90.75 100 GLY A N 1
ATOM 790 C CA . GLY A 1 100 ? -12.220 12.120 -23.527 1.00 90.75 100 GLY A CA 1
ATOM 791 C C . GLY A 1 100 ? -11.449 13.184 -22.742 1.00 90.75 100 GLY A C 1
ATOM 792 O O . GLY A 1 100 ? -10.356 13.585 -23.149 1.00 90.75 100 GLY A O 1
ATOM 793 N N . THR A 1 101 ? -12.021 13.650 -21.631 1.00 92.62 101 THR A N 1
ATOM 794 C CA . THR A 1 101 ? -11.407 14.653 -20.748 1.00 92.62 101 THR A CA 1
ATOM 795 C C . THR A 1 101 ? -10.712 13.978 -19.568 1.00 92.62 101 THR A C 1
ATOM 797 O O . THR A 1 101 ? -11.316 13.161 -18.877 1.00 92.62 101 THR A O 1
ATOM 800 N N . ILE A 1 102 ? -9.456 14.346 -19.315 1.00 93.56 102 ILE A N 1
ATOM 801 C CA . ILE A 1 102 ? -8.628 13.865 -18.205 1.00 93.56 102 ILE A CA 1
ATOM 802 C C . ILE A 1 102 ? -8.372 15.039 -17.258 1.00 93.56 102 ILE A C 1
ATOM 804 O O . ILE A 1 102 ? -7.667 15.979 -17.624 1.00 93.56 102 ILE A O 1
ATOM 808 N N . SER A 1 103 ? -8.934 14.990 -16.053 1.00 90.81 103 SER A N 1
ATOM 809 C CA . SER A 1 103 ? -8.805 16.029 -15.022 1.00 90.81 103 SER A CA 1
ATOM 810 C C . SER A 1 103 ? -8.409 15.433 -13.666 1.00 90.81 103 SER A C 1
ATOM 812 O O . SER A 1 103 ? -8.260 14.218 -13.540 1.00 90.81 103 SER A O 1
ATOM 814 N N . GLY A 1 104 ? -8.186 16.272 -12.649 1.00 86.62 104 GLY A N 1
ATOM 815 C CA . GLY A 1 104 ? -7.807 15.836 -11.299 1.00 86.62 104 GLY A CA 1
ATOM 816 C C . GLY A 1 104 ? -6.567 16.537 -10.743 1.00 86.62 104 GLY A C 1
ATOM 817 O O . GLY A 1 104 ? -6.193 17.627 -11.183 1.00 86.62 104 GLY A O 1
ATOM 818 N N . ASP A 1 105 ? -5.948 15.911 -9.743 1.00 82.50 105 ASP A N 1
ATOM 819 C CA . ASP A 1 105 ? -4.827 16.463 -8.977 1.00 82.50 105 ASP A CA 1
ATOM 820 C C . ASP A 1 105 ? -3.470 15.818 -9.355 1.00 82.50 105 ASP A C 1
ATOM 822 O O . ASP A 1 105 ? -3.296 15.273 -10.447 1.00 82.50 105 ASP A O 1
ATOM 826 N N . GLN A 1 106 ? -2.447 15.940 -8.502 1.00 83.38 106 GLN A N 1
ATOM 827 C CA . GLN A 1 106 ? -1.127 15.344 -8.761 1.00 83.38 106 GLN A CA 1
ATOM 828 C C . GLN A 1 106 ? -1.093 13.820 -8.544 1.00 83.38 106 GLN A C 1
ATOM 830 O O . GLN A 1 106 ? -0.240 13.152 -9.124 1.00 83.38 106 GLN A O 1
ATOM 835 N N . GLN A 1 107 ? -1.992 13.278 -7.721 1.00 79.62 107 GLN A N 1
ATOM 836 C CA . GLN A 1 107 ? -2.081 11.883 -7.286 1.00 79.62 107 GLN A CA 1
ATOM 837 C C . GLN A 1 107 ? -3.201 11.106 -7.989 1.00 79.62 107 GLN A C 1
ATOM 839 O O . GLN A 1 107 ? -2.973 9.971 -8.411 1.00 79.62 107 GLN A O 1
ATOM 844 N N . ASN A 1 108 ? -4.391 11.699 -8.117 1.00 82.00 108 ASN A N 1
ATOM 845 C CA . ASN A 1 108 ? -5.615 11.033 -8.565 1.00 82.00 108 ASN A CA 1
ATOM 846 C C . ASN A 1 108 ? -6.215 11.760 -9.772 1.00 82.00 108 ASN A C 1
ATOM 848 O O . ASN A 1 108 ? -6.490 12.960 -9.714 1.00 82.00 108 ASN A O 1
ATOM 852 N N . TRP A 1 109 ? -6.439 11.023 -10.858 1.00 87.12 109 TRP A N 1
ATOM 853 C CA . TRP A 1 109 ? -7.038 11.521 -12.095 1.00 87.12 109 TRP A CA 1
ATOM 854 C C . TRP A 1 109 ? -8.413 10.901 -12.335 1.00 87.12 109 TRP A C 1
ATOM 856 O O . TRP A 1 109 ? -8.721 9.784 -11.909 1.00 87.12 109 TRP A O 1
ATOM 866 N N . VAL A 1 110 ? -9.232 11.652 -13.057 1.00 85.44 110 VAL A N 1
ATOM 867 C CA . VAL A 1 110 ? -10.585 11.312 -13.469 1.00 85.44 110 VAL A CA 1
ATOM 868 C C . VAL A 1 110 ? -10.631 11.399 -14.990 1.00 85.44 110 VAL A C 1
ATOM 870 O O . VAL A 1 110 ? -10.336 12.442 -15.569 1.00 85.44 110 VAL A O 1
ATOM 873 N N . VAL A 1 111 ? -10.969 10.288 -15.641 1.00 87.56 111 VAL A N 1
ATOM 874 C CA . VAL A 1 111 ? -11.124 10.195 -17.095 1.00 87.56 111 VAL A CA 1
ATOM 875 C C . VAL A 1 111 ? -12.610 10.125 -17.410 1.00 87.56 111 VAL A C 1
ATOM 877 O O . VAL A 1 111 ? -13.251 9.092 -17.204 1.00 87.56 111 VAL A O 1
ATOM 880 N N . THR A 1 112 ? -13.155 11.228 -17.909 1.00 87.25 112 THR A N 1
ATOM 881 C CA . THR A 1 112 ? -14.545 11.333 -18.352 1.00 87.25 112 THR A CA 1
ATOM 882 C C . THR A 1 112 ? -14.602 11.101 -19.855 1.00 87.25 112 THR A C 1
ATOM 884 O O . THR A 1 112 ? -14.062 11.876 -20.644 1.00 87.25 112 THR A O 1
ATOM 887 N N . THR A 1 113 ? -15.265 10.019 -20.253 1.00 83.50 113 THR A N 1
ATOM 888 C CA . THR A 1 113 ? -15.471 9.651 -21.664 1.00 83.50 113 THR A CA 1
ATOM 889 C C . THR A 1 113 ? -16.168 10.751 -22.470 1.00 83.50 113 THR A C 1
ATOM 891 O O . THR A 1 113 ? -16.940 11.543 -21.935 1.00 83.50 113 THR A O 1
ATOM 894 N N . THR A 1 114 ? -15.954 10.774 -23.789 1.00 75.00 114 THR A N 1
ATOM 895 C CA . THR A 1 114 ? -16.500 11.795 -24.709 1.00 75.00 114 THR A CA 1
ATOM 896 C C . THR A 1 114 ? -18.038 11.863 -24.738 1.00 75.00 114 THR A C 1
ATOM 898 O O . THR A 1 114 ? -18.598 12.863 -25.174 1.00 75.00 114 THR A O 1
ATOM 901 N N . SER A 1 115 ? -18.739 10.827 -24.260 1.00 73.94 115 SER A N 1
ATOM 902 C CA . SER A 1 115 ? -20.201 10.812 -24.083 1.00 73.94 115 SER A CA 1
ATOM 903 C C . SER A 1 115 ? -20.679 11.401 -22.748 1.00 73.94 115 SER A C 1
ATOM 905 O O . SER A 1 115 ? -21.883 11.527 -22.538 1.00 73.94 115 SER A O 1
ATOM 907 N N . GLY A 1 116 ? -19.765 11.700 -21.819 1.00 68.44 116 GLY A N 1
ATOM 908 C CA . GLY A 1 116 ? -20.057 12.143 -20.454 1.00 68.44 116 GLY A CA 1
ATOM 909 C C . GLY A 1 116 ? -20.613 11.062 -19.517 1.00 68.44 116 GLY A C 1
ATOM 910 O O . GLY A 1 116 ? -20.837 11.353 -18.347 1.00 68.44 116 GLY A O 1
ATOM 911 N N . GLN A 1 117 ? -20.850 9.830 -19.992 1.00 61.09 117 GLN A N 1
ATOM 912 C CA . GLN A 1 117 ? -21.576 8.806 -19.223 1.00 61.09 117 GLN A CA 1
ATOM 913 C C . GLN A 1 117 ? -20.692 7.866 -18.397 1.00 61.09 117 GLN A C 1
ATOM 915 O O . GLN A 1 117 ? -21.152 7.338 -17.389 1.00 61.09 117 GLN A O 1
ATOM 920 N N . GLN A 1 118 ? -19.441 7.638 -18.803 1.00 62.00 118 GLN A N 1
ATOM 921 C CA . GLN A 1 118 ? -18.486 6.842 -18.029 1.00 62.00 118 GLN A CA 1
ATOM 922 C C . GLN A 1 118 ? -17.375 7.728 -17.470 1.00 62.00 118 GLN A C 1
ATOM 924 O O . GLN A 1 118 ? -16.745 8.488 -18.214 1.00 62.00 118 GLN A O 1
ATOM 929 N N . VAL A 1 119 ? -17.138 7.570 -16.168 1.00 75.06 119 VAL A N 1
ATOM 930 C CA . VAL A 1 119 ? -16.127 8.267 -15.371 1.00 75.06 119 VAL A CA 1
ATOM 931 C C . VAL A 1 119 ? -15.215 7.209 -14.751 1.00 75.06 119 VAL A C 1
ATOM 933 O O . VAL A 1 119 ? -15.654 6.411 -13.926 1.00 75.06 119 VAL A O 1
ATOM 936 N N . ARG A 1 120 ? -13.946 7.175 -15.164 1.00 77.50 120 ARG A N 1
ATOM 937 C CA . ARG A 1 120 ? -12.917 6.281 -14.615 1.00 77.50 120 ARG A CA 1
ATOM 938 C C . ARG A 1 120 ? -12.045 7.059 -13.638 1.00 77.50 120 ARG A C 1
ATOM 940 O O . ARG A 1 120 ? -11.367 7.999 -14.041 1.00 77.50 120 ARG A O 1
ATOM 947 N N . HIS A 1 121 ? -11.983 6.611 -12.390 1.00 77.50 121 HIS A N 1
ATOM 948 C CA . HIS A 1 121 ? -10.960 7.056 -11.445 1.00 77.50 121 HIS A CA 1
ATOM 949 C C . HIS A 1 121 ? -9.674 6.242 -11.649 1.00 77.50 121 HIS A C 1
ATOM 951 O O . HIS A 1 121 ? -9.726 5.034 -11.881 1.00 77.50 121 HIS A O 1
ATOM 957 N N . ALA A 1 122 ? -8.517 6.896 -11.584 1.00 75.06 122 ALA A N 1
ATOM 958 C CA . ALA A 1 122 ? -7.207 6.259 -11.677 1.00 75.06 122 ALA A CA 1
ATOM 959 C C . ALA A 1 122 ? -6.175 7.021 -10.834 1.00 75.06 122 ALA A C 1
ATOM 961 O O . ALA A 1 122 ? -6.308 8.223 -10.613 1.00 75.06 122 ALA A O 1
ATOM 962 N N . LYS A 1 123 ? -5.105 6.347 -10.404 1.00 81.00 123 LYS A N 1
ATOM 963 C CA . LYS A 1 123 ? -3.896 7.057 -9.961 1.00 81.00 123 LYS A CA 1
ATOM 964 C C . LYS A 1 123 ? -3.202 7.679 -11.176 1.00 81.00 123 LYS A C 1
ATOM 966 O O . LYS A 1 123 ? -3.299 7.154 -12.284 1.00 81.00 123 LYS A O 1
ATOM 971 N N . ASN A 1 124 ? -2.467 8.765 -10.958 1.00 86.75 124 ASN A N 1
ATOM 972 C CA . ASN A 1 124 ? -1.539 9.318 -11.942 1.00 86.75 124 ASN A CA 1
ATOM 973 C C . ASN A 1 124 ? -0.506 8.232 -12.344 1.00 86.75 124 ASN A C 1
ATOM 975 O O . ASN A 1 124 ? 0.255 7.790 -11.475 1.00 86.75 124 ASN A O 1
ATOM 979 N N . PRO A 1 125 ? -0.429 7.809 -13.626 1.00 87.75 125 PRO A N 1
ATOM 980 C CA . PRO A 1 125 ? 0.471 6.731 -14.058 1.00 87.75 125 PRO A CA 1
ATOM 981 C C . PRO A 1 125 ? 1.962 7.019 -13.821 1.00 87.75 125 PRO A C 1
ATOM 983 O O . PRO A 1 125 ? 2.776 6.096 -13.791 1.00 87.75 125 PRO A O 1
ATOM 986 N N . LEU A 1 126 ? 2.340 8.286 -13.609 1.00 89.94 126 LEU A N 1
ATOM 987 C CA . LEU A 1 126 ? 3.725 8.690 -13.377 1.00 89.94 126 LEU A CA 1
ATOM 988 C C . LEU A 1 126 ? 4.375 7.973 -12.187 1.00 89.94 126 LEU A C 1
ATOM 990 O O . LEU A 1 126 ? 5.542 7.606 -12.284 1.00 89.94 126 LEU A O 1
ATOM 994 N N . PHE A 1 127 ? 3.650 7.756 -11.084 1.00 86.75 127 PHE A N 1
ATOM 995 C CA . PHE A 1 127 ? 4.209 7.091 -9.896 1.00 86.75 127 PHE A CA 1
ATOM 996 C C . PHE A 1 127 ? 4.614 5.643 -10.179 1.00 86.75 127 PHE A C 1
ATOM 998 O O . PHE A 1 127 ? 5.577 5.138 -9.605 1.00 86.75 127 PHE A O 1
ATOM 1005 N N . LEU A 1 128 ? 3.887 4.986 -11.079 1.00 84.06 128 LEU A N 1
ATOM 1006 C CA . LEU A 1 128 ? 4.110 3.597 -11.456 1.00 84.06 128 LEU A CA 1
ATOM 1007 C C . LEU A 1 128 ? 5.251 3.515 -12.470 1.00 84.06 128 LEU A C 1
ATOM 1009 O O . LEU A 1 128 ? 6.166 2.721 -12.275 1.00 84.06 128 LEU A O 1
ATOM 1013 N N . ALA A 1 129 ? 5.293 4.419 -13.452 1.00 90.94 129 ALA A N 1
ATOM 1014 C CA . ALA A 1 129 ? 6.435 4.579 -14.354 1.00 90.94 129 ALA A CA 1
ATOM 1015 C C . ALA A 1 129 ? 7.744 4.937 -13.606 1.00 90.94 129 ALA A C 1
ATOM 1017 O O . ALA A 1 129 ? 8.810 4.429 -13.948 1.00 90.94 129 ALA A O 1
ATOM 1018 N N . ASP A 1 130 ? 7.681 5.757 -12.552 1.00 92.88 130 ASP A N 1
ATOM 1019 C CA . ASP A 1 130 ? 8.815 6.099 -11.676 1.00 92.88 130 ASP A CA 1
ATOM 1020 C C . ASP A 1 130 ? 9.236 4.926 -10.773 1.00 92.88 130 ASP A C 1
ATOM 1022 O O . ASP A 1 130 ? 10.431 4.663 -10.617 1.00 92.88 130 ASP A O 1
ATOM 1026 N N . ALA A 1 131 ? 8.286 4.141 -10.257 1.00 89.31 131 ALA A N 1
ATOM 1027 C CA . ALA A 1 131 ? 8.590 2.885 -9.574 1.00 89.31 131 ALA A CA 1
ATOM 1028 C C . ALA A 1 131 ? 9.243 1.860 -10.525 1.00 89.31 131 ALA A C 1
ATOM 1030 O O . ALA A 1 131 ? 10.284 1.295 -10.181 1.00 89.31 131 ALA A O 1
ATOM 1031 N N . LYS A 1 132 ? 8.693 1.669 -11.738 1.00 91.62 132 LYS A N 1
ATOM 1032 C CA . LYS A 1 132 ? 9.277 0.862 -12.829 1.00 91.62 132 LYS A CA 1
ATOM 1033 C C . LYS A 1 132 ? 10.716 1.347 -13.125 1.00 91.62 132 LYS A C 1
ATOM 1035 O O . LYS A 1 132 ? 11.646 0.543 -13.085 1.00 91.62 132 LYS A O 1
ATOM 1040 N N . ALA A 1 133 ? 10.940 2.656 -13.290 1.00 94.88 133 ALA A N 1
ATOM 1041 C CA . ALA A 1 133 ? 12.261 3.254 -13.536 1.00 94.88 133 ALA A CA 1
ATOM 1042 C C . ALA A 1 133 ? 13.277 3.020 -12.402 1.00 94.88 133 ALA A C 1
ATOM 1044 O O . ALA A 1 133 ? 14.427 2.662 -12.664 1.00 94.88 133 ALA A O 1
ATOM 1045 N N . LYS A 1 134 ? 12.867 3.179 -11.138 1.00 94.31 134 LYS A N 1
ATOM 1046 C CA . LYS A 1 134 ? 13.727 2.948 -9.962 1.00 94.31 134 LYS A CA 1
ATOM 1047 C C . LYS A 1 134 ? 14.113 1.477 -9.812 1.00 94.31 134 LYS A C 1
ATOM 1049 O O . LYS A 1 134 ? 15.282 1.182 -9.566 1.00 94.31 134 LYS A O 1
ATOM 1054 N N . ARG A 1 135 ? 13.162 0.556 -10.010 1.00 92.06 135 ARG A N 1
ATOM 1055 C CA . ARG A 1 135 ? 13.397 -0.901 -10.001 1.00 92.06 135 ARG A CA 1
ATOM 1056 C C . ARG A 1 135 ? 14.386 -1.299 -11.102 1.00 92.06 135 ARG A C 1
ATOM 1058 O O . ARG A 1 135 ? 15.367 -1.989 -10.825 1.00 92.06 135 ARG A O 1
ATOM 1065 N N . LEU A 1 136 ? 14.195 -0.770 -12.312 1.00 94.12 136 LEU A N 1
ATOM 1066 C CA . LEU A 1 136 ? 15.088 -0.971 -13.455 1.00 94.12 136 LEU A CA 1
ATOM 1067 C C . LEU A 1 136 ? 16.503 -0.423 -13.205 1.00 94.12 136 LEU A C 1
ATOM 1069 O O . LEU A 1 136 ? 17.490 -1.100 -13.484 1.00 94.12 136 LEU A O 1
ATOM 1073 N N . ALA A 1 137 ? 16.623 0.778 -12.632 1.00 93.88 137 ALA A N 1
ATOM 1074 C CA . ALA A 1 137 ? 17.916 1.385 -12.318 1.00 93.88 137 ALA A CA 1
ATOM 1075 C C . ALA A 1 137 ? 18.699 0.596 -11.253 1.00 93.88 137 ALA A C 1
ATOM 1077 O O . ALA A 1 137 ? 19.929 0.578 -11.294 1.00 93.88 137 ALA A O 1
ATOM 1078 N N . SER A 1 138 ? 18.008 -0.059 -10.314 1.00 92.50 138 SER A N 1
ATOM 1079 C CA . SER A 1 138 ? 18.621 -0.982 -9.350 1.00 92.50 138 SER A CA 1
ATOM 1080 C C . SER A 1 138 ? 19.064 -2.290 -10.010 1.00 92.50 138 SER A C 1
ATOM 1082 O O . SER A 1 138 ? 20.185 -2.728 -9.763 1.00 92.50 138 SER A O 1
ATOM 1084 N N . LEU A 1 139 ? 18.246 -2.870 -10.900 1.00 92.00 139 LEU A N 1
ATOM 1085 C CA . LEU A 1 139 ? 18.611 -4.064 -11.673 1.00 92.00 139 LEU A CA 1
ATOM 1086 C C . LEU A 1 139 ? 19.863 -3.825 -12.530 1.00 92.00 139 LEU A C 1
ATOM 1088 O O . LEU A 1 139 ? 20.829 -4.577 -12.418 1.00 92.00 139 LEU A O 1
ATOM 1092 N N . LEU A 1 140 ? 19.894 -2.743 -13.319 1.00 92.38 140 LEU A N 1
ATOM 1093 C CA . LEU A 1 140 ? 21.045 -2.419 -14.173 1.00 92.38 140 LEU A CA 1
ATOM 1094 C C . LEU A 1 140 ? 22.338 -2.200 -13.367 1.00 92.38 140 LEU A C 1
ATOM 1096 O O . LEU A 1 140 ? 23.416 -2.540 -13.841 1.00 92.38 140 LEU A O 1
ATOM 1100 N N . LYS A 1 141 ? 22.249 -1.685 -12.133 1.00 92.25 141 LYS A N 1
ATOM 1101 C CA . LYS A 1 141 ? 23.407 -1.549 -11.226 1.00 92.25 141 LYS A CA 1
ATOM 1102 C C . LYS A 1 141 ? 23.824 -2.862 -10.567 1.00 92.25 141 LYS A C 1
ATOM 1104 O O . LYS A 1 141 ? 24.981 -2.983 -10.186 1.00 92.25 141 LYS A O 1
ATOM 1109 N N . ALA A 1 142 ? 22.907 -3.817 -10.418 1.00 89.00 142 ALA A N 1
ATOM 1110 C CA . ALA A 1 142 ? 23.190 -5.132 -9.849 1.00 89.00 142 ALA A CA 1
ATOM 1111 C C . ALA A 1 142 ? 23.861 -6.081 -10.857 1.00 89.00 142 ALA A C 1
ATOM 1113 O O . ALA A 1 142 ? 24.678 -6.904 -10.447 1.00 89.00 142 ALA A O 1
ATOM 1114 N N . VAL A 1 143 ? 23.549 -5.956 -12.155 1.00 88.38 143 VAL A N 1
ATOM 1115 C CA . VAL A 1 143 ? 24.218 -6.725 -13.226 1.00 88.38 143 VAL A CA 1
ATOM 1116 C C . VAL A 1 143 ? 25.518 -6.078 -13.715 1.00 88.38 143 VAL A C 1
ATOM 1118 O O . VAL A 1 143 ? 26.390 -6.784 -14.215 1.00 88.38 143 VAL A O 1
ATOM 1121 N N . ALA A 1 144 ? 25.681 -4.759 -13.549 1.00 88.75 144 ALA A N 1
ATOM 1122 C CA . ALA A 1 144 ? 26.874 -4.048 -14.001 1.00 88.75 144 ALA A CA 1
ATOM 1123 C C . ALA A 1 144 ? 28.175 -4.605 -13.377 1.00 88.75 144 ALA A C 1
ATOM 1125 O O . ALA A 1 144 ? 28.232 -4.844 -12.166 1.00 88.75 144 ALA A O 1
ATOM 1126 N N . PRO A 1 145 ? 29.266 -4.740 -14.161 1.00 86.75 145 PRO A N 1
ATOM 1127 C CA . PRO A 1 145 ? 30.580 -5.085 -13.628 1.00 86.75 145 PRO A CA 1
ATOM 1128 C C . PRO A 1 145 ? 31.022 -4.130 -12.509 1.00 86.75 145 PRO A C 1
ATOM 1130 O O . PRO A 1 145 ? 30.805 -2.922 -12.587 1.00 86.75 145 PRO A O 1
ATOM 1133 N N . ARG A 1 146 ? 31.688 -4.657 -11.473 1.00 81.69 146 ARG A N 1
ATOM 1134 C CA . ARG A 1 146 ? 32.109 -3.872 -10.294 1.00 81.69 146 ARG A CA 1
ATOM 1135 C C . ARG A 1 146 ? 32.918 -2.628 -10.684 1.00 81.69 146 ARG A C 1
ATOM 1137 O O . ARG A 1 146 ? 33.945 -2.738 -11.350 1.00 81.69 146 ARG A O 1
ATOM 1144 N N . GLY A 1 147 ? 32.489 -1.461 -10.212 1.00 78.88 147 GLY A N 1
ATOM 1145 C CA . GLY A 1 147 ? 33.046 -0.147 -10.547 1.00 78.88 147 GLY A CA 1
ATOM 1146 C C . GLY A 1 147 ? 32.434 0.516 -11.791 1.00 78.88 147 GLY A C 1
ATOM 1147 O O . GLY A 1 147 ? 32.634 1.718 -11.990 1.00 78.88 147 GLY A O 1
ATOM 1148 N N . ALA A 1 148 ? 31.676 -0.225 -12.607 1.00 80.81 148 ALA A N 1
ATOM 1149 C CA . ALA A 1 148 ? 30.941 0.280 -13.767 1.00 80.81 148 ALA A CA 1
ATOM 1150 C C . ALA A 1 148 ? 29.481 0.654 -13.442 1.00 80.81 148 ALA A C 1
ATOM 1152 O O . ALA A 1 148 ? 28.757 1.106 -14.325 1.00 80.81 148 ALA A O 1
ATOM 1153 N N . GLU A 1 149 ? 29.042 0.579 -12.179 1.00 82.31 149 GLU A N 1
ATOM 1154 C CA . GLU A 1 149 ? 27.682 0.968 -11.756 1.00 82.31 149 GLU A CA 1
ATOM 1155 C C . GLU A 1 149 ? 27.400 2.459 -12.036 1.00 82.31 149 GLU A C 1
ATOM 1157 O O . GLU A 1 149 ? 26.251 2.886 -12.136 1.00 82.31 149 GLU A O 1
ATOM 1162 N N . ARG A 1 150 ? 28.472 3.250 -12.198 1.00 81.81 150 ARG A N 1
ATOM 1163 C CA . ARG A 1 150 ? 28.472 4.667 -12.601 1.00 81.81 150 ARG A CA 1
ATOM 1164 C C . ARG A 1 150 ? 28.089 4.906 -14.067 1.00 81.81 150 ARG A C 1
ATOM 1166 O O . ARG A 1 150 ? 27.797 6.046 -14.411 1.00 81.81 150 ARG A O 1
ATOM 1173 N N . VAL A 1 151 ? 28.114 3.874 -14.914 1.00 83.69 151 VAL A N 1
ATOM 1174 C CA . VAL A 1 151 ? 27.676 3.943 -16.322 1.00 83.69 151 VAL A CA 1
ATOM 1175 C C . VAL A 1 151 ? 26.147 3.970 -16.414 1.00 83.69 151 VAL A C 1
ATOM 1177 O O . VAL A 1 151 ? 25.602 4.530 -17.359 1.00 83.69 151 VAL A O 1
ATOM 1180 N N . VAL A 1 152 ? 25.443 3.415 -15.418 1.00 88.56 152 VAL A N 1
ATOM 1181 C CA . VAL A 1 152 ? 23.975 3.425 -15.363 1.00 88.56 152 VAL A CA 1
ATOM 1182 C C . VAL A 1 152 ? 23.485 4.851 -15.062 1.00 88.56 152 VAL A C 1
ATOM 1184 O O . VAL A 1 152 ? 23.706 5.342 -13.948 1.00 88.56 152 VAL A O 1
ATOM 1187 N N . PRO A 1 153 ? 22.814 5.534 -16.010 1.00 90.19 153 PRO A N 1
ATOM 1188 C CA . PRO A 1 153 ? 22.353 6.901 -15.809 1.00 90.19 153 PRO A CA 1
ATOM 1189 C C . PRO A 1 153 ? 21.184 6.956 -14.814 1.00 90.19 153 PRO A C 1
ATOM 1191 O O . PRO A 1 153 ? 20.621 5.938 -14.401 1.00 90.19 153 PRO A O 1
ATOM 1194 N N . PHE A 1 154 ? 20.763 8.169 -14.453 1.00 92.88 154 PHE A N 1
ATOM 1195 C CA . PHE A 1 154 ? 19.435 8.342 -13.870 1.00 92.88 154 PHE A CA 1
ATOM 1196 C C . PHE A 1 154 ? 18.376 7.968 -14.917 1.00 92.88 154 PHE A C 1
ATOM 1198 O O . PHE A 1 154 ? 18.356 8.550 -16.003 1.00 92.88 154 PHE A O 1
ATOM 1205 N N . ILE A 1 155 ? 17.511 7.008 -14.581 1.00 95.44 155 ILE A N 1
ATOM 1206 C CA . ILE A 1 155 ? 16.366 6.626 -15.409 1.00 95.44 155 ILE A CA 1
ATOM 1207 C C . ILE A 1 155 ? 15.168 7.453 -14.948 1.00 95.44 155 ILE A C 1
ATOM 1209 O O . ILE A 1 155 ? 14.705 7.295 -13.821 1.00 95.44 155 ILE A O 1
ATOM 1213 N N . GLY A 1 156 ? 14.691 8.355 -15.803 1.00 95.19 156 GLY A N 1
ATOM 1214 C CA . GLY A 1 156 ? 13.482 9.132 -15.540 1.00 95.19 156 GLY A CA 1
ATOM 1215 C C . GLY A 1 156 ? 12.205 8.379 -15.913 1.00 95.19 156 GLY A C 1
ATOM 1216 O O . GLY A 1 156 ? 12.246 7.361 -16.601 1.00 95.19 156 GLY A O 1
ATOM 1217 N N . ALA A 1 157 ? 11.062 8.932 -15.514 1.00 96.12 157 ALA A N 1
ATOM 1218 C CA . ALA A 1 157 ? 9.742 8.468 -15.928 1.00 96.12 157 ALA A CA 1
ATOM 1219 C C . ALA A 1 157 ? 9.024 9.520 -16.783 1.00 96.12 157 ALA A C 1
ATOM 1221 O O . ALA A 1 157 ? 9.059 10.722 -16.478 1.00 96.12 157 ALA A O 1
ATOM 1222 N N . LYS A 1 158 ? 8.355 9.057 -17.843 1.00 95.88 158 LYS A N 1
ATOM 1223 C CA . LYS A 1 158 ? 7.460 9.849 -18.695 1.00 95.88 158 LYS A CA 1
ATOM 1224 C C . LYS A 1 158 ? 6.197 9.060 -19.020 1.00 95.88 158 LYS A C 1
ATOM 1226 O O . LYS A 1 158 ? 6.245 7.848 -19.191 1.00 95.88 158 LYS A O 1
ATOM 1231 N N . VAL A 1 159 ? 5.083 9.775 -19.148 1.00 95.62 159 VAL A N 1
ATOM 1232 C CA . VAL A 1 159 ? 3.800 9.217 -19.587 1.00 95.62 159 VAL A CA 1
ATOM 1233 C C . VAL A 1 159 ? 3.433 9.895 -20.903 1.00 95.62 159 VAL A C 1
ATOM 1235 O O . VAL A 1 159 ? 3.361 11.122 -20.976 1.00 95.62 159 VAL A O 1
ATOM 1238 N N . VAL A 1 160 ? 3.248 9.103 -21.954 1.00 97.00 160 VAL A N 1
ATOM 1239 C CA . VAL A 1 160 ? 2.948 9.559 -23.312 1.00 97.00 160 VAL A CA 1
ATOM 1240 C C . VAL A 1 160 ? 1.496 9.228 -23.637 1.00 97.00 160 VAL A C 1
ATOM 1242 O O . VAL A 1 160 ? 1.087 8.067 -23.683 1.00 97.00 160 VAL A O 1
ATOM 1245 N N . LEU A 1 161 ? 0.708 10.273 -23.869 1.00 96.00 161 LEU A N 1
ATOM 1246 C CA . LEU A 1 161 ? -0.708 10.159 -24.182 1.00 96.00 161 LEU A CA 1
ATOM 1247 C C . LEU A 1 161 ? -0.908 10.030 -25.692 1.00 96.00 161 LEU A C 1
ATOM 1249 O O . LEU A 1 161 ? -0.370 10.815 -26.478 1.00 96.00 161 LEU A O 1
ATOM 1253 N N . HIS A 1 162 ? -1.703 9.035 -26.081 1.00 94.75 162 HIS A N 1
ATOM 1254 C CA . HIS A 1 162 ? -2.060 8.746 -27.475 1.00 94.75 162 HIS A CA 1
ATOM 1255 C C . HIS A 1 162 ? -3.569 8.492 -27.656 1.00 94.75 162 HIS A C 1
ATOM 1257 O O . HIS A 1 162 ? -3.997 7.832 -28.601 1.00 94.75 162 HIS A O 1
ATOM 1263 N N . GLY A 1 163 ? -4.390 9.004 -26.733 1.00 91.06 163 GLY A N 1
ATOM 1264 C CA . GLY A 1 163 ? -5.837 9.051 -26.912 1.00 91.06 163 GLY A CA 1
ATOM 1265 C C . GLY A 1 163 ? -6.207 10.114 -27.943 1.00 91.06 163 GLY A C 1
ATOM 1266 O O . GLY A 1 163 ? -6.084 11.307 -27.662 1.00 91.06 163 GLY A O 1
ATOM 1267 N N . GLU A 1 164 ? -6.652 9.672 -29.119 1.00 90.12 164 GLU A N 1
ATOM 1268 C CA . GLU A 1 164 ? -7.148 10.523 -30.208 1.00 90.12 164 GLU A CA 1
ATOM 1269 C C . GLU A 1 164 ? -8.182 11.547 -29.699 1.00 90.12 164 GLU A C 1
ATOM 1271 O O . GLU A 1 164 ? -9.134 11.167 -29.007 1.00 90.12 164 GLU A O 1
ATOM 1276 N N . ASP A 1 165 ? -7.965 12.827 -30.028 1.00 91.00 165 ASP A N 1
ATOM 1277 C CA . ASP A 1 165 ? -8.791 13.995 -29.654 1.00 91.00 165 ASP A CA 1
ATOM 1278 C C . ASP A 1 165 ? -9.057 14.164 -28.141 1.00 91.00 165 ASP A C 1
ATOM 1280 O O . ASP A 1 165 ? -10.007 14.834 -27.726 1.00 91.00 165 ASP A O 1
ATOM 1284 N N . SER A 1 166 ? -8.202 13.590 -27.290 1.00 92.56 166 SER A N 1
ATOM 1285 C CA . SER A 1 166 ? -8.277 13.771 -25.835 1.00 92.56 166 SER A CA 1
ATOM 1286 C C . SER A 1 166 ? -8.043 15.224 -25.398 1.00 92.56 166 SER A C 1
ATOM 1288 O O . SER A 1 166 ? -7.437 16.043 -26.101 1.00 92.56 166 SER A O 1
ATOM 1290 N N . ARG A 1 167 ? -8.530 15.555 -24.199 1.00 93.88 167 ARG A N 1
ATOM 1291 C CA . ARG A 1 167 ? -8.382 16.865 -23.561 1.00 93.88 167 ARG A CA 1
ATOM 1292 C C . ARG A 1 167 ? -7.834 16.712 -22.148 1.00 93.88 167 ARG A C 1
ATOM 1294 O O . ARG A 1 167 ? -8.390 15.966 -21.350 1.00 93.88 167 ARG A O 1
ATOM 1301 N N . ILE A 1 168 ? -6.790 17.465 -21.825 1.00 94.31 168 ILE A N 1
ATOM 1302 C CA . ILE A 1 168 ? -6.173 17.492 -20.501 1.00 94.31 168 ILE A CA 1
ATOM 1303 C C . ILE A 1 168 ? -6.600 18.762 -19.761 1.00 94.31 168 ILE A C 1
ATOM 1305 O O . ILE A 1 168 ? -6.370 19.872 -20.232 1.00 94.31 168 ILE A O 1
ATOM 1309 N N . GLU A 1 169 ? -7.209 18.583 -18.593 1.00 93.88 169 GLU A N 1
ATOM 1310 C CA . GLU A 1 169 ? -7.660 19.628 -17.666 1.00 93.88 169 GLU A CA 1
ATOM 1311 C C . GLU A 1 169 ? -6.986 19.397 -16.298 1.00 93.88 169 GLU A C 1
ATOM 1313 O O . GLU A 1 169 ? -7.626 19.227 -15.261 1.00 93.88 169 GLU A O 1
ATOM 1318 N N . LEU A 1 170 ? -5.649 19.333 -16.329 1.00 90.94 170 LEU A N 1
ATOM 1319 C CA . LEU A 1 170 ? -4.758 19.133 -15.181 1.00 90.94 170 LEU A CA 1
ATOM 1320 C C . LEU A 1 170 ? -3.934 20.398 -14.905 1.00 90.94 170 LEU A C 1
ATOM 1322 O O . LEU A 1 170 ? -3.633 21.170 -15.814 1.00 90.94 170 LEU A O 1
ATOM 1326 N N . SER A 1 171 ? -3.496 20.577 -13.656 1.00 86.94 171 SER A N 1
ATOM 1327 C CA . SER A 1 171 ? -2.537 21.638 -13.308 1.00 86.94 171 SER A CA 1
ATOM 1328 C C . SER A 1 171 ? -1.186 21.460 -14.021 1.00 86.94 171 SER A C 1
ATOM 1330 O O . SER A 1 171 ? -0.793 20.341 -14.363 1.00 86.94 171 SER A O 1
ATOM 1332 N N . GLU A 1 172 ? -0.426 22.547 -14.196 1.00 83.62 172 GLU A N 1
ATOM 1333 C CA . GLU A 1 172 ? 0.935 22.505 -14.766 1.00 83.62 172 GLU A CA 1
ATOM 1334 C C . GLU A 1 172 ? 1.850 21.537 -13.994 1.00 83.62 172 GLU A C 1
ATOM 1336 O O . GLU A 1 172 ? 2.565 20.734 -14.591 1.00 83.62 172 GLU A O 1
ATOM 1341 N N . ALA A 1 173 ? 1.757 21.524 -12.660 1.00 82.75 173 ALA A N 1
ATOM 1342 C CA . ALA A 1 173 ? 2.499 20.587 -11.821 1.00 82.75 173 ALA A CA 1
ATOM 1343 C C . ALA A 1 173 ? 2.142 19.119 -12.131 1.00 82.75 173 ALA A C 1
ATOM 1345 O O . ALA A 1 173 ? 3.041 18.311 -12.367 1.00 82.75 173 ALA A O 1
ATOM 1346 N N . ALA A 1 174 ? 0.847 18.784 -12.201 1.00 82.75 174 ALA A N 1
ATOM 1347 C CA . ALA A 1 174 ? 0.378 17.428 -12.506 1.00 82.75 174 ALA A CA 1
ATOM 1348 C C . ALA A 1 174 ? 0.677 16.987 -13.955 1.00 82.75 174 ALA A C 1
ATOM 1350 O O . ALA A 1 174 ? 0.857 15.798 -14.209 1.00 82.75 174 ALA A O 1
ATOM 1351 N N . SER A 1 175 ? 0.764 17.932 -14.897 1.00 87.44 175 SER A N 1
ATOM 1352 C CA . SER A 1 175 ? 1.019 17.665 -16.321 1.00 87.44 175 SER A CA 1
ATOM 1353 C C . SER A 1 175 ? 2.495 17.759 -16.740 1.00 87.44 175 SER A C 1
ATOM 1355 O O . SER A 1 175 ? 2.843 17.310 -17.827 1.00 87.44 175 SER A O 1
ATOM 1357 N N . SER A 1 176 ? 3.393 18.249 -15.880 1.00 85.19 176 SER A N 1
ATOM 1358 C CA . SER A 1 176 ? 4.828 18.469 -16.166 1.00 85.19 176 SER A CA 1
ATOM 1359 C C . SER A 1 176 ? 5.629 17.238 -16.650 1.00 85.19 176 SER A C 1
ATOM 1361 O O . SER A 1 176 ? 6.680 17.373 -17.289 1.00 85.19 176 SER A O 1
ATOM 1363 N N . HIS A 1 177 ? 5.142 16.021 -16.387 1.00 86.88 177 HIS A N 1
ATOM 1364 C CA . HIS A 1 177 ? 5.732 14.768 -16.880 1.00 86.88 177 HIS A CA 1
ATOM 1365 C C . HIS A 1 177 ? 4.955 14.095 -18.025 1.00 86.88 177 HIS A C 1
ATOM 1367 O O . HIS A 1 177 ? 5.436 13.090 -18.557 1.00 86.88 177 HIS A O 1
ATOM 1373 N N . LEU A 1 178 ? 3.808 14.650 -18.426 1.00 93.94 178 LEU A N 1
ATOM 1374 C CA . LEU A 1 178 ? 3.056 14.205 -19.596 1.00 93.94 178 LEU A CA 1
ATOM 1375 C C . LEU A 1 178 ? 3.738 14.652 -20.893 1.00 93.94 178 LEU A C 1
ATOM 1377 O O . LEU A 1 178 ? 4.402 15.688 -20.949 1.00 93.94 178 LEU A O 1
ATOM 1381 N N . LEU A 1 179 ? 3.530 13.873 -21.950 1.00 96.25 179 LEU A N 1
ATOM 1382 C CA . LEU A 1 179 ? 3.874 14.215 -23.326 1.00 96.25 179 LEU A CA 1
ATOM 1383 C C . LEU A 1 179 ? 2.730 13.792 -24.257 1.00 96.25 179 LEU A C 1
ATOM 1385 O O . LEU A 1 179 ? 2.188 12.698 -24.122 1.00 96.25 179 LEU A O 1
ATOM 1389 N N . ALA A 1 180 ? 2.387 14.621 -25.237 1.00 96.44 180 ALA A N 1
ATOM 1390 C CA . ALA A 1 180 ? 1.523 14.236 -26.348 1.00 96.44 180 ALA A CA 1
ATOM 1391 C C . ALA A 1 180 ? 2.318 13.439 -27.396 1.00 96.44 180 ALA A C 1
ATOM 1393 O O . ALA A 1 180 ? 3.409 13.857 -27.802 1.00 96.44 180 ALA A O 1
ATOM 1394 N N . LEU A 1 181 ? 1.766 12.329 -27.893 1.00 96.75 181 LEU A N 1
ATOM 1395 C CA . LEU A 1 181 ? 2.327 11.634 -29.052 1.00 96.75 181 LEU A CA 1
ATOM 1396 C C . LEU A 1 181 ? 1.964 12.382 -30.347 1.00 96.75 181 LEU A C 1
ATOM 1398 O O . LEU A 1 181 ? 0.785 12.554 -30.666 1.00 96.75 181 LEU A O 1
ATOM 1402 N N . ASP A 1 182 ? 2.972 12.836 -31.100 1.00 95.25 182 ASP A N 1
ATOM 1403 C CA . ASP A 1 182 ? 2.807 13.744 -32.244 1.00 95.25 182 ASP A CA 1
ATOM 1404 C C . ASP A 1 182 ? 1.915 13.161 -33.360 1.00 95.25 182 ASP A C 1
ATOM 1406 O O . ASP A 1 182 ? 2.378 12.430 -34.240 1.00 95.25 182 ASP A O 1
ATOM 1410 N N . GLY A 1 183 ? 0.635 13.532 -33.358 1.00 91.94 183 GLY A N 1
ATOM 1411 C CA . GLY A 1 183 ? -0.378 13.113 -34.334 1.00 91.94 183 GLY A CA 1
ATOM 1412 C C . GLY A 1 183 ? -1.767 12.948 -33.713 1.00 91.94 183 GLY A C 1
ATOM 1413 O O . GLY A 1 183 ? -2.754 13.337 -34.330 1.00 91.94 183 GLY A O 1
ATOM 1414 N N . TYR A 1 184 ? -1.823 12.494 -32.457 1.00 92.56 184 TYR A N 1
ATOM 1415 C CA . TYR A 1 184 ? -3.054 12.059 -31.778 1.00 92.56 184 TYR A CA 1
ATOM 1416 C C . TYR A 1 184 ? -3.946 13.194 -31.230 1.00 92.56 184 TYR A C 1
ATOM 1418 O O . TYR A 1 184 ? -4.883 12.954 -30.475 1.00 92.56 184 TYR A O 1
ATOM 1426 N N . ARG A 1 185 ? -3.647 14.456 -31.580 1.00 92.62 185 ARG A N 1
ATOM 1427 C CA . ARG A 1 185 ? -4.411 15.663 -31.188 1.00 92.62 185 ARG A CA 1
ATOM 1428 C C . ARG A 1 185 ? -4.783 15.718 -29.693 1.00 92.62 185 ARG A C 1
ATOM 1430 O O . ARG A 1 185 ? -5.899 16.076 -29.341 1.00 92.62 185 ARG A O 1
ATOM 1437 N N . VAL A 1 186 ? -3.831 15.396 -28.814 1.00 93.00 186 VAL A N 1
ATOM 1438 C CA . VAL A 1 186 ? -3.969 15.574 -27.358 1.00 93.00 186 VAL A CA 1
ATOM 1439 C C . VAL A 1 186 ? -3.962 17.073 -27.033 1.00 93.00 186 VAL A C 1
ATOM 1441 O O . VAL A 1 186 ? -2.958 17.752 -27.249 1.00 93.00 186 VAL A O 1
ATOM 1444 N N . ASN A 1 187 ? -5.077 17.596 -26.527 1.00 92.56 187 ASN A N 1
ATOM 1445 C CA . ASN A 1 187 ? -5.287 19.023 -26.263 1.00 92.56 187 ASN A CA 1
ATOM 1446 C C . ASN A 1 187 ? -5.060 19.376 -24.783 1.00 92.56 187 ASN A C 1
ATOM 1448 O O . ASN A 1 187 ? -5.231 18.532 -23.910 1.00 92.56 187 ASN A O 1
ATOM 1452 N N . GLY A 1 188 ? -4.747 20.638 -24.478 1.00 89.00 188 GLY A N 1
ATOM 1453 C CA . GLY A 1 188 ? -4.640 21.146 -23.096 1.00 89.00 188 GLY A CA 1
ATOM 1454 C C . GLY A 1 188 ? -3.263 20.994 -22.436 1.00 89.00 188 GLY A C 1
ATOM 1455 O O . GLY A 1 188 ? -3.006 21.627 -21.417 1.00 89.00 188 GLY A O 1
ATOM 1456 N N . LEU A 1 189 ? -2.342 20.235 -23.038 1.00 90.62 189 LEU A N 1
ATOM 1457 C CA . LEU A 1 189 ? -0.922 20.263 -22.669 1.00 90.62 189 LEU A CA 1
ATOM 1458 C C . LEU A 1 189 ? -0.211 21.499 -23.248 1.00 90.62 189 LEU A C 1
ATOM 1460 O O . LEU A 1 189 ? -0.669 22.115 -24.212 1.00 90.62 189 LEU A O 1
ATOM 1464 N N . ASN A 1 190 ? 0.954 21.832 -22.686 1.00 87.81 190 ASN A N 1
ATOM 1465 C CA . ASN A 1 190 ? 1.850 22.845 -23.247 1.00 87.81 190 ASN A CA 1
ATOM 1466 C C . ASN A 1 190 ? 2.240 22.463 -24.698 1.00 87.81 190 ASN A C 1
ATOM 1468 O O . ASN A 1 190 ? 2.634 21.317 -24.915 1.00 87.81 190 ASN A O 1
ATOM 1472 N N . PRO A 1 191 ? 2.208 23.380 -25.688 1.00 85.25 191 PRO A N 1
ATOM 1473 C CA . PRO A 1 191 ? 2.579 23.074 -27.075 1.00 85.25 191 PRO A CA 1
ATOM 1474 C C . PRO A 1 191 ? 3.997 22.512 -27.289 1.00 85.25 191 PRO A C 1
ATOM 1476 O O . PRO A 1 191 ? 4.260 21.941 -28.344 1.00 85.25 191 PRO A O 1
ATOM 1479 N N . SER A 1 192 ? 4.917 22.666 -26.326 1.00 87.12 192 SER A N 1
ATOM 1480 C CA . SER A 1 192 ? 6.252 22.042 -26.362 1.00 87.12 192 SER A CA 1
ATOM 1481 C C . SER A 1 192 ? 6.326 20.670 -25.673 1.00 87.12 192 SER A C 1
ATOM 1483 O O . SER A 1 192 ? 7.335 19.980 -25.802 1.00 87.12 192 SER A O 1
ATOM 1485 N N . ALA A 1 193 ? 5.263 20.230 -24.995 1.00 92.44 193 ALA A N 1
ATOM 1486 C CA . ALA A 1 193 ? 5.156 18.916 -24.362 1.00 92.44 193 ALA A CA 1
ATOM 1487 C C . ALA A 1 193 ? 4.722 17.829 -25.366 1.00 92.44 193 ALA A C 1
ATOM 1489 O O . ALA A 1 193 ? 3.816 17.044 -25.091 1.00 92.44 193 ALA A O 1
ATOM 1490 N N . THR A 1 194 ? 5.363 17.767 -26.537 1.00 95.75 194 THR A N 1
ATOM 1491 C CA . THR A 1 194 ? 5.237 16.631 -27.468 1.00 95.75 194 THR A CA 1
ATOM 1492 C C . THR A 1 194 ? 6.468 15.735 -27.397 1.00 95.75 194 THR A C 1
ATOM 1494 O O . THR A 1 194 ? 7.554 16.181 -27.012 1.00 95.75 194 THR A O 1
ATOM 1497 N N . LEU A 1 195 ? 6.329 14.465 -27.784 1.00 95.06 195 LEU A N 1
ATOM 1498 C CA . LEU A 1 195 ? 7.460 13.535 -27.816 1.00 95.06 195 LEU A CA 1
ATOM 1499 C C . LEU A 1 195 ? 8.585 14.049 -28.729 1.00 95.06 195 LEU A C 1
ATOM 1501 O O . LEU A 1 195 ? 9.752 14.015 -28.335 1.00 95.06 195 LEU A O 1
ATOM 1505 N N . SER A 1 196 ? 8.252 14.560 -29.919 1.00 94.00 196 SER A N 1
ATOM 1506 C CA . SER A 1 196 ? 9.250 15.046 -30.881 1.00 94.00 196 SER A CA 1
ATOM 1507 C C . SER A 1 196 ? 10.012 16.281 -30.389 1.00 94.00 196 SER A C 1
ATOM 1509 O O . SER A 1 196 ? 11.218 16.388 -30.625 1.00 94.00 196 SER A O 1
ATOM 1511 N N . ALA A 1 197 ? 9.344 17.182 -29.659 1.00 93.69 197 ALA A N 1
ATOM 1512 C CA . ALA A 1 197 ? 9.974 18.330 -29.016 1.00 93.69 197 ALA A CA 1
ATOM 1513 C C . ALA A 1 197 ? 10.857 17.899 -27.834 1.00 93.69 197 ALA A C 1
ATOM 1515 O O . ALA A 1 197 ? 11.989 18.373 -27.712 1.00 93.69 197 ALA A O 1
ATOM 1516 N N . PHE A 1 198 ? 10.391 16.949 -27.015 1.00 93.44 198 PHE A N 1
ATOM 1517 C CA . PHE A 1 198 ? 11.148 16.393 -25.893 1.00 93.44 198 PHE A CA 1
ATOM 1518 C C . PHE A 1 198 ? 12.468 15.749 -26.345 1.00 93.44 198 PHE A C 1
ATOM 1520 O O . PHE A 1 198 ? 13.529 16.174 -25.893 1.00 93.44 198 PHE A O 1
ATOM 1527 N N . VAL A 1 199 ? 12.446 14.808 -27.300 1.00 91.81 199 VAL A N 1
ATOM 1528 C CA . VAL A 1 199 ? 13.678 14.135 -27.778 1.00 91.81 199 VAL A CA 1
ATOM 1529 C C . VAL A 1 199 ? 14.596 15.045 -28.608 1.00 91.81 199 VAL A C 1
ATOM 1531 O O . VAL A 1 199 ? 15.758 14.712 -28.848 1.00 91.81 199 VAL A O 1
ATOM 1534 N N . ALA A 1 200 ? 14.098 16.199 -29.065 1.00 89.38 200 ALA A N 1
ATOM 1535 C CA . ALA A 1 200 ? 14.894 17.216 -29.747 1.00 89.38 200 ALA A CA 1
ATOM 1536 C C . ALA A 1 200 ? 15.531 18.247 -28.796 1.00 89.38 200 ALA A C 1
ATOM 1538 O O . ALA A 1 200 ? 16.465 18.938 -29.214 1.00 89.38 200 ALA A O 1
ATOM 1539 N N . THR A 1 201 ? 15.047 18.358 -27.556 1.00 88.56 201 THR A N 1
ATOM 1540 C CA . THR A 1 201 ? 15.492 19.357 -26.576 1.00 88.56 201 THR A CA 1
ATOM 1541 C C . THR A 1 201 ? 16.683 18.821 -25.771 1.00 88.56 201 THR A C 1
ATOM 1543 O O . THR A 1 201 ? 16.555 17.785 -25.122 1.00 88.56 201 THR A O 1
ATOM 1546 N N . PRO A 1 202 ? 17.856 19.484 -25.782 1.00 84.50 202 PRO A N 1
ATOM 1547 C CA . PRO A 1 202 ? 19.002 19.039 -24.993 1.00 84.50 202 PRO A CA 1
ATOM 1548 C C . PRO A 1 202 ? 18.734 19.187 -23.482 1.00 84.50 202 PRO A C 1
ATOM 1550 O O . PRO A 1 202 ? 18.017 20.103 -23.073 1.00 84.50 202 PRO A O 1
ATOM 1553 N N . PRO A 1 203 ? 19.332 18.334 -22.632 1.00 85.75 203 PRO A N 1
ATOM 1554 C CA . PRO A 1 203 ? 19.150 18.411 -21.189 1.00 85.75 203 PRO A CA 1
ATOM 1555 C C . PRO A 1 203 ? 19.797 19.686 -20.627 1.00 85.75 203 PRO A C 1
ATOM 1557 O O . PRO A 1 203 ? 20.889 20.079 -21.039 1.00 85.75 203 PRO A O 1
ATOM 1560 N N . ALA A 1 204 ? 19.141 20.313 -19.645 1.00 83.81 204 ALA A N 1
ATOM 1561 C CA . ALA A 1 204 ? 19.552 21.609 -19.089 1.00 83.81 204 ALA A CA 1
ATOM 1562 C C . ALA A 1 204 ? 20.966 21.615 -18.467 1.00 83.81 204 ALA A C 1
ATOM 1564 O O . ALA A 1 204 ? 21.617 22.657 -18.417 1.00 83.81 204 ALA A O 1
ATOM 1565 N N . ASN A 1 205 ? 21.460 20.455 -18.022 1.00 83.25 205 ASN A N 1
ATOM 1566 C CA . ASN A 1 205 ? 22.859 20.252 -17.654 1.00 83.25 205 ASN A CA 1
ATOM 1567 C C . ASN A 1 205 ? 23.583 19.501 -18.789 1.00 83.25 205 ASN A C 1
ATOM 1569 O O . ASN A 1 205 ? 23.293 18.318 -18.990 1.00 83.25 205 ASN A O 1
ATOM 1573 N N . PRO A 1 206 ? 24.576 20.106 -19.473 1.00 85.12 206 PRO A N 1
ATOM 1574 C CA . PRO A 1 206 ? 25.349 19.434 -20.519 1.00 85.12 206 PRO A CA 1
ATOM 1575 C C . PRO A 1 206 ? 26.046 18.140 -20.071 1.00 85.12 206 PRO A C 1
ATOM 1577 O O . PRO A 1 206 ? 26.304 17.275 -20.900 1.00 85.12 206 PRO A O 1
ATOM 1580 N N . ARG A 1 207 ? 26.312 17.960 -18.766 1.00 83.88 207 ARG A N 1
ATOM 1581 C CA . ARG A 1 207 ? 26.875 16.710 -18.215 1.00 83.88 207 ARG A CA 1
ATOM 1582 C C . ARG A 1 207 ? 25.894 15.531 -18.213 1.00 83.88 207 ARG A C 1
ATOM 1584 O O . ARG A 1 207 ? 26.307 14.424 -17.898 1.00 83.88 207 ARG A O 1
ATOM 1591 N N . HIS A 1 208 ? 24.612 15.758 -18.505 1.00 83.88 208 HIS A N 1
ATOM 1592 C CA . HIS A 1 208 ? 23.604 14.700 -18.639 1.00 83.88 208 HIS A CA 1
ATOM 1593 C C . HIS A 1 208 ? 23.410 14.266 -20.107 1.00 83.88 208 HIS A C 1
ATOM 1595 O O . HIS A 1 208 ? 22.563 13.420 -20.383 1.00 83.88 208 HIS A O 1
ATOM 1601 N N . VAL A 1 209 ? 24.163 14.842 -21.056 1.00 89.25 209 VAL A N 1
ATOM 1602 C CA . VAL A 1 209 ? 24.119 14.427 -22.464 1.00 89.25 209 VAL A CA 1
ATOM 1603 C C . VAL A 1 209 ? 24.794 13.068 -22.614 1.00 89.25 209 VAL A C 1
ATOM 1605 O O . VAL A 1 209 ? 26.005 12.958 -22.441 1.00 89.25 209 VAL A O 1
ATOM 1608 N N . ILE A 1 210 ? 24.020 12.051 -22.988 1.00 90.31 210 ILE A N 1
ATOM 1609 C CA . ILE A 1 210 ? 24.542 10.714 -23.300 1.00 90.31 210 ILE A CA 1
ATOM 1610 C C . ILE A 1 210 ? 25.294 10.773 -24.639 1.00 90.31 210 ILE A C 1
ATOM 1612 O O . ILE A 1 210 ? 24.725 11.194 -25.655 1.00 90.31 210 ILE A O 1
ATOM 1616 N N . SER A 1 211 ? 26.569 10.367 -24.665 1.00 90.31 211 SER A N 1
ATOM 1617 C CA . SER A 1 211 ? 27.320 10.236 -25.919 1.00 90.31 211 SER A CA 1
ATOM 1618 C C . SER A 1 211 ? 26.959 8.940 -26.656 1.00 90.31 211 SER A C 1
ATOM 1620 O O . SER A 1 211 ? 26.356 8.027 -26.096 1.00 90.31 211 SER A O 1
ATOM 1622 N N . ALA A 1 212 ? 27.361 8.823 -27.924 1.00 90.19 212 ALA A N 1
ATOM 1623 C CA . ALA A 1 212 ? 27.177 7.577 -28.671 1.00 90.19 212 ALA A CA 1
ATOM 1624 C C . ALA A 1 212 ? 27.963 6.398 -28.063 1.00 90.19 212 ALA A C 1
ATOM 1626 O O . ALA A 1 212 ? 27.605 5.246 -28.300 1.00 90.19 212 ALA A O 1
ATOM 1627 N N . ASP A 1 213 ? 29.026 6.662 -27.299 1.00 89.94 213 ASP A N 1
ATOM 1628 C CA . ASP A 1 213 ? 29.874 5.633 -26.692 1.00 89.94 213 ASP A CA 1
ATOM 1629 C C . ASP A 1 213 ? 29.271 5.151 -25.367 1.00 89.94 213 ASP A C 1
ATOM 1631 O O . ASP A 1 213 ? 29.103 3.944 -25.183 1.00 89.94 213 ASP A O 1
ATOM 1635 N N . ASP A 1 214 ? 28.807 6.083 -24.525 1.00 90.44 214 ASP A N 1
ATOM 1636 C CA . ASP A 1 214 ? 28.009 5.772 -23.329 1.00 90.44 214 ASP A CA 1
ATOM 1637 C C . ASP A 1 214 ? 26.744 4.994 -23.711 1.00 90.44 214 ASP A C 1
ATOM 1639 O O . ASP A 1 214 ? 26.411 3.990 -23.085 1.00 90.44 214 ASP A O 1
ATOM 1643 N N . ALA A 1 215 ? 26.063 5.405 -24.789 1.00 92.31 215 ALA A N 1
ATOM 1644 C CA . ALA A 1 215 ? 24.854 4.741 -25.262 1.00 92.31 215 ALA A CA 1
ATOM 1645 C C . ALA A 1 215 ? 25.099 3.275 -25.656 1.00 92.31 215 ALA A C 1
ATOM 1647 O O . ALA A 1 215 ? 24.271 2.419 -25.352 1.00 92.31 215 ALA A O 1
ATOM 1648 N N . ARG A 1 216 ? 26.248 2.959 -26.276 1.00 92.19 216 ARG A N 1
ATOM 1649 C CA . ARG A 1 216 ? 26.627 1.567 -26.583 1.00 92.19 216 ARG A CA 1
ATOM 1650 C C . ARG A 1 216 ? 26.966 0.770 -25.322 1.00 92.19 216 ARG A C 1
ATOM 1652 O O . ARG A 1 216 ? 26.606 -0.401 -25.254 1.00 92.19 216 ARG A O 1
ATOM 1659 N N . ALA A 1 217 ? 27.604 1.386 -24.326 1.00 90.44 217 ALA A N 1
ATOM 1660 C CA . ALA A 1 217 ? 27.891 0.732 -23.047 1.00 90.44 217 ALA A CA 1
ATOM 1661 C C . ALA A 1 217 ? 26.601 0.418 -22.262 1.00 90.44 217 ALA A C 1
ATOM 1663 O O . ALA A 1 217 ? 26.424 -0.697 -21.778 1.00 90.44 217 ALA A O 1
ATOM 1664 N N . ILE A 1 218 ? 25.660 1.366 -22.207 1.00 92.25 218 ILE A N 1
ATOM 1665 C CA . ILE A 1 218 ? 24.346 1.181 -21.573 1.00 92.25 218 ILE A CA 1
ATOM 1666 C C . ILE A 1 218 ? 23.515 0.134 -22.332 1.00 92.25 218 ILE A C 1
ATOM 1668 O O . ILE A 1 218 ? 22.884 -0.710 -21.701 1.00 92.25 218 ILE A O 1
ATOM 1672 N N . ALA A 1 219 ? 23.542 0.132 -23.670 1.00 91.31 219 ALA A N 1
ATOM 1673 C CA . ALA A 1 219 ? 22.854 -0.880 -24.475 1.00 91.31 219 ALA A CA 1
ATOM 1674 C C . ALA A 1 219 ? 23.411 -2.303 -24.257 1.00 91.31 219 ALA A C 1
ATOM 1676 O O . ALA A 1 219 ? 22.639 -3.261 -24.273 1.00 91.31 219 ALA A O 1
ATOM 1677 N N . ALA A 1 220 ? 24.718 -2.448 -24.004 1.00 89.50 220 ALA A N 1
ATOM 1678 C CA . ALA A 1 220 ? 25.319 -3.728 -23.624 1.00 89.50 220 ALA A CA 1
ATOM 1679 C C . ALA A 1 220 ? 24.854 -4.189 -22.229 1.00 89.50 220 ALA A C 1
ATOM 1681 O O . ALA A 1 220 ? 24.390 -5.317 -22.094 1.00 89.50 220 ALA A O 1
ATOM 1682 N N . LEU A 1 221 ? 24.866 -3.300 -21.226 1.00 90.00 221 LEU A N 1
ATOM 1683 C CA . LEU A 1 221 ? 24.334 -3.589 -19.882 1.00 90.00 221 LEU A CA 1
ATOM 1684 C C . LEU A 1 221 ? 22.845 -3.977 -19.907 1.00 90.00 221 LEU A C 1
ATOM 1686 O O . LEU A 1 221 ? 22.411 -4.841 -19.151 1.00 90.00 221 LEU A O 1
ATOM 1690 N N . VAL A 1 222 ? 22.057 -3.364 -20.795 1.00 90.56 222 VAL A N 1
ATOM 1691 C CA . VAL A 1 222 ? 20.648 -3.722 -21.026 1.00 90.56 222 VAL A CA 1
ATOM 1692 C C . VAL A 1 222 ? 20.498 -5.127 -21.627 1.00 90.56 222 VAL A C 1
ATOM 1694 O O . VAL A 1 222 ? 19.578 -5.847 -21.248 1.00 90.56 222 VAL A O 1
ATOM 1697 N N . ALA A 1 223 ? 21.403 -5.554 -22.512 1.00 87.62 223 ALA A N 1
ATOM 1698 C CA . ALA A 1 223 ? 21.407 -6.926 -23.024 1.00 87.62 223 ALA A CA 1
ATOM 1699 C C . ALA A 1 223 ? 21.830 -7.948 -21.948 1.00 87.62 223 ALA A C 1
ATOM 1701 O O . ALA A 1 223 ? 21.229 -9.016 -21.848 1.00 87.62 223 ALA A O 1
ATOM 1702 N N . GLU A 1 224 ? 22.811 -7.608 -21.104 1.00 86.06 224 GLU A N 1
ATOM 1703 C CA . GLU A 1 224 ? 23.241 -8.434 -19.961 1.00 86.06 224 GLU A CA 1
ATOM 1704 C C . GLU A 1 224 ? 22.159 -8.563 -18.873 1.00 86.06 224 GLU A C 1
ATOM 1706 O O . GLU A 1 224 ? 22.109 -9.570 -18.169 1.00 86.06 224 GLU A O 1
ATOM 1711 N N . ALA A 1 225 ? 21.247 -7.590 -18.767 1.00 85.00 225 ALA A N 1
ATOM 1712 C CA . ALA A 1 225 ? 20.138 -7.602 -17.813 1.00 85.00 225 ALA A CA 1
ATOM 1713 C C . ALA A 1 225 ? 19.024 -8.625 -18.122 1.00 85.00 225 ALA A C 1
ATOM 1715 O O . ALA A 1 225 ? 18.099 -8.769 -17.321 1.00 85.00 225 ALA A O 1
ATOM 1716 N N . GLY A 1 226 ? 19.098 -9.337 -19.254 1.00 76.56 226 GLY A N 1
ATOM 1717 C CA . GLY A 1 226 ? 18.257 -10.507 -19.526 1.00 76.56 226 GLY A CA 1
ATOM 1718 C C . GLY A 1 226 ? 16.762 -10.212 -19.679 1.00 76.56 226 GLY A C 1
ATOM 1719 O O . GLY A 1 226 ? 15.940 -11.016 -19.243 1.00 76.56 226 GLY A O 1
ATOM 1720 N N . PHE A 1 227 ? 16.397 -9.066 -20.266 1.00 82.06 227 PHE A N 1
ATOM 1721 C CA . PHE A 1 227 ? 14.990 -8.721 -20.506 1.00 82.06 227 PHE A CA 1
ATOM 1722 C C . PHE A 1 227 ? 14.309 -9.752 -21.412 1.00 82.06 227 PHE A C 1
ATOM 1724 O O . PHE A 1 227 ? 14.880 -10.213 -22.403 1.00 82.06 227 PHE A O 1
ATOM 1731 N N . VAL A 1 228 ? 13.063 -10.075 -21.080 1.00 70.88 228 VAL A N 1
ATOM 1732 C CA . VAL A 1 228 ? 12.242 -11.065 -21.782 1.00 70.88 228 VAL A CA 1
ATOM 1733 C C . VAL A 1 228 ? 11.087 -10.386 -22.529 1.00 70.88 228 VAL A C 1
ATOM 1735 O O . VAL A 1 228 ? 10.711 -9.259 -22.186 1.00 70.88 228 VAL A O 1
ATOM 1738 N N . PRO A 1 229 ? 10.502 -11.054 -23.542 1.00 70.69 229 PRO A N 1
ATOM 1739 C CA . PRO A 1 229 ? 9.211 -10.666 -24.100 1.00 70.69 229 PRO A CA 1
ATOM 1740 C C . PRO A 1 229 ? 8.167 -10.458 -23.005 1.00 70.69 229 PRO A C 1
ATOM 1742 O O . PRO A 1 229 ? 8.071 -11.287 -22.097 1.00 70.69 229 PRO A O 1
ATOM 1745 N N . THR A 1 230 ? 7.353 -9.403 -23.103 1.00 65.25 230 THR A N 1
ATOM 1746 C CA . THR A 1 230 ? 6.201 -9.263 -22.204 1.00 65.25 230 THR A CA 1
ATOM 1747 C C . THR A 1 230 ? 5.242 -10.449 -22.373 1.00 65.25 230 THR A C 1
ATOM 1749 O O . THR A 1 230 ? 4.762 -10.696 -23.486 1.00 65.25 230 THR A O 1
ATOM 1752 N N . PRO A 1 231 ? 4.960 -11.218 -21.302 1.00 66.19 231 PRO A N 1
ATOM 1753 C CA . PRO A 1 231 ? 4.043 -12.341 -21.380 1.00 66.19 231 PRO A CA 1
ATOM 1754 C C . PRO A 1 231 ? 2.612 -11.814 -21.509 1.00 66.19 231 PRO A C 1
ATOM 1756 O O . PRO A 1 231 ? 2.088 -11.204 -20.585 1.00 66.19 231 PRO A O 1
ATOM 1759 N N . ARG A 1 232 ? 1.946 -12.116 -22.632 1.00 64.38 232 ARG A N 1
ATOM 1760 C CA . ARG A 1 232 ? 0.556 -11.709 -22.943 1.00 64.38 232 ARG A CA 1
ATOM 1761 C C . ARG A 1 232 ? -0.482 -11.944 -21.839 1.00 64.38 232 ARG A C 1
ATOM 1763 O O . ARG A 1 232 ? -1.593 -11.425 -21.921 1.00 64.38 232 ARG A O 1
ATOM 1770 N N . THR A 1 233 ? -0.194 -12.818 -20.883 1.00 72.94 233 THR A N 1
ATOM 1771 C CA . THR A 1 233 ? -1.087 -13.155 -19.779 1.00 72.94 233 THR A CA 1
ATOM 1772 C C . THR A 1 233 ? -0.238 -13.632 -18.606 1.00 72.94 233 THR A C 1
ATOM 1774 O O . THR A 1 233 ? 0.391 -14.687 -18.691 1.00 72.94 233 THR A O 1
ATOM 1777 N N . ARG A 1 234 ? -0.213 -12.875 -17.505 1.00 81.50 234 ARG A N 1
ATOM 1778 C CA . ARG A 1 234 ? 0.349 -13.336 -16.226 1.00 81.50 234 ARG A CA 1
ATOM 1779 C C . ARG A 1 234 ? -0.722 -14.142 -15.490 1.00 81.50 234 ARG A C 1
ATOM 1781 O O . ARG A 1 234 ? -1.853 -13.677 -15.357 1.00 81.50 234 ARG A O 1
ATOM 1788 N N . THR A 1 235 ? -0.391 -15.344 -15.020 1.00 87.44 235 THR A N 1
ATOM 1789 C CA . THR A 1 235 ? -1.360 -16.258 -14.388 1.00 87.44 235 THR A CA 1
ATOM 1790 C C . THR A 1 235 ? -0.880 -16.792 -13.045 1.00 87.44 235 THR A C 1
ATOM 1792 O O . THR A 1 235 ? 0.253 -17.256 -12.923 1.00 87.44 235 THR A O 1
ATOM 1795 N N . VAL A 1 236 ? -1.778 -16.821 -12.061 1.00 89.56 236 VAL A N 1
ATOM 1796 C CA . VAL A 1 236 ? -1.573 -17.466 -10.760 1.00 89.56 236 VAL A CA 1
ATOM 1797 C C . VAL A 1 236 ? -2.575 -18.611 -10.629 1.00 89.56 236 VAL A C 1
ATOM 1799 O O . VAL A 1 236 ? -3.750 -18.416 -10.310 1.00 89.56 236 VAL A O 1
ATOM 1802 N N . GLY A 1 237 ? -2.111 -19.827 -10.927 1.00 88.81 237 GLY A N 1
ATOM 1803 C CA . GLY A 1 237 ? -2.972 -21.005 -11.030 1.00 88.81 237 GLY A CA 1
ATOM 1804 C C . GLY A 1 237 ? -4.032 -20.812 -12.115 1.00 88.81 237 GLY A C 1
ATOM 1805 O O . GLY A 1 237 ? -3.699 -20.661 -13.285 1.00 88.81 237 GLY A O 1
ATOM 1806 N N . GLN A 1 238 ? -5.304 -20.799 -11.717 1.00 90.44 238 GLN A N 1
ATOM 1807 C CA . GLN A 1 238 ? -6.445 -20.609 -12.621 1.00 90.44 238 GLN A CA 1
ATOM 1808 C C . GLN A 1 238 ? -6.843 -19.139 -12.855 1.00 90.44 238 GLN A C 1
ATOM 1810 O O . GLN A 1 238 ? -7.810 -18.895 -13.568 1.00 90.44 238 GLN A O 1
ATOM 1815 N N . TYR A 1 239 ? -6.165 -18.167 -12.236 1.00 92.44 239 TYR A N 1
ATOM 1816 C CA . TYR A 1 239 ? -6.521 -16.747 -12.333 1.00 92.44 239 TYR A CA 1
ATOM 1817 C C . TYR A 1 239 ? -5.561 -15.988 -13.249 1.00 92.44 239 TYR A C 1
ATOM 1819 O O . TYR A 1 239 ? -4.344 -16.119 -13.114 1.00 92.44 239 TYR A O 1
ATOM 1827 N N . THR A 1 240 ? -6.105 -15.150 -14.129 1.00 91.00 240 THR A N 1
ATOM 1828 C CA . THR A 1 240 ? -5.346 -14.192 -14.944 1.00 91.00 240 THR A CA 1
ATOM 1829 C C . THR A 1 240 ? -5.234 -12.877 -14.189 1.00 91.00 240 THR A C 1
ATOM 1831 O O . THR A 1 240 ? -6.256 -12.326 -13.789 1.00 91.00 240 THR A O 1
ATOM 1834 N N . LEU A 1 241 ? -4.020 -12.358 -14.008 1.00 88.94 241 LEU A N 1
ATOM 1835 C CA . LEU A 1 241 ? -3.792 -11.043 -13.404 1.00 88.94 241 LEU A CA 1
ATOM 1836 C C . LEU A 1 241 ? -4.276 -9.954 -14.380 1.00 88.94 241 LEU A C 1
ATOM 1838 O O . LEU A 1 241 ? -3.952 -10.000 -15.566 1.00 88.94 241 LEU A O 1
ATOM 1842 N N . THR A 1 242 ? -5.087 -9.011 -13.897 1.00 81.25 242 THR A N 1
ATOM 1843 C CA . THR A 1 242 ? -5.774 -7.987 -14.714 1.00 81.25 242 THR A CA 1
ATOM 1844 C C . THR A 1 242 ? -5.256 -6.566 -14.486 1.00 81.25 242 THR A C 1
ATOM 1846 O O . THR A 1 242 ? -5.712 -5.634 -15.146 1.00 81.25 242 THR A O 1
ATOM 1849 N N . SER A 1 243 ? -4.300 -6.389 -13.571 1.00 65.94 243 SER A N 1
ATOM 1850 C CA . SER A 1 243 ? -3.699 -5.100 -13.227 1.00 65.94 243 SER A CA 1
ATOM 1851 C C . SER A 1 243 ? -2.183 -5.149 -13.411 1.00 65.94 243 SER A C 1
ATOM 1853 O O . SER A 1 243 ? -1.525 -6.000 -12.820 1.00 65.94 243 SER A O 1
ATOM 1855 N N . GLU A 1 244 ? -1.622 -4.206 -14.176 1.00 63.12 244 GLU A N 1
ATOM 1856 C CA . GLU A 1 244 ? -0.179 -3.899 -14.142 1.00 63.12 244 GLU A CA 1
ATOM 1857 C C . GLU A 1 244 ? 0.251 -3.369 -12.758 1.00 63.12 244 GLU A C 1
ATOM 1859 O O . GLU A 1 244 ? 1.408 -3.493 -12.351 1.00 63.12 244 GLU A O 1
ATOM 1864 N N . ASP A 1 245 ? -0.693 -2.745 -12.045 1.00 66.38 245 ASP A N 1
ATOM 1865 C CA . ASP A 1 245 ? -0.467 -2.053 -10.785 1.00 66.38 245 ASP A CA 1
ATOM 1866 C C . ASP A 1 245 ? -0.712 -2.989 -9.600 1.00 66.38 245 ASP A C 1
ATOM 1868 O O . ASP A 1 245 ? -1.799 -3.560 -9.452 1.00 66.38 245 ASP A O 1
ATOM 1872 N N . ALA A 1 246 ? 0.251 -3.051 -8.681 1.00 78.31 246 ALA A N 1
ATOM 1873 C CA . ALA A 1 246 ? 0.033 -3.646 -7.371 1.00 78.31 246 ALA A CA 1
ATOM 1874 C C . ALA A 1 246 ? -0.973 -2.801 -6.560 1.00 78.31 246 ALA A C 1
ATOM 1876 O O . ALA A 1 246 ? -0.743 -1.623 -6.263 1.00 78.31 246 ALA A O 1
ATOM 1877 N N . LEU A 1 247 ? -2.087 -3.424 -6.170 1.00 84.62 247 LEU A N 1
ATOM 1878 C CA . LEU A 1 247 ? -3.137 -2.865 -5.316 1.00 84.62 247 LEU A CA 1
ATOM 1879 C C . LEU A 1 247 ? -2.590 -2.482 -3.930 1.00 84.62 247 LEU A C 1
ATOM 1881 O O . LEU A 1 247 ? -2.977 -1.457 -3.366 1.00 84.62 247 LEU A O 1
ATOM 1885 N N . ALA A 1 248 ? -1.675 -3.298 -3.405 1.00 84.19 248 ALA A N 1
ATOM 1886 C CA . ALA A 1 248 ? -0.889 -3.039 -2.204 1.00 84.19 248 ALA A CA 1
ATOM 1887 C C . ALA A 1 248 ? 0.501 -3.681 -2.336 1.00 84.19 248 ALA A C 1
ATOM 1889 O O . ALA A 1 248 ? 0.695 -4.615 -3.109 1.00 84.19 248 ALA A O 1
ATOM 1890 N N . VAL A 1 249 ? 1.471 -3.188 -1.571 1.00 84.00 249 VAL A N 1
ATOM 1891 C CA . VAL A 1 249 ? 2.843 -3.707 -1.529 1.00 84.00 249 VAL A CA 1
ATOM 1892 C C . VAL A 1 249 ? 3.302 -3.714 -0.078 1.00 84.00 249 VAL A C 1
ATOM 1894 O O . VAL A 1 249 ? 2.981 -2.788 0.664 1.00 84.00 249 VAL A O 1
ATOM 1897 N N . GLY A 1 250 ? 4.083 -4.720 0.301 1.00 83.56 250 GLY A N 1
ATOM 1898 C CA . GLY A 1 250 ? 4.830 -4.723 1.550 1.00 83.56 250 GLY A CA 1
ATOM 1899 C C . GLY A 1 250 ? 6.195 -5.386 1.402 1.00 83.56 250 GLY A C 1
ATOM 1900 O O . GLY A 1 250 ? 6.641 -5.754 0.306 1.00 83.56 250 GLY A O 1
ATOM 1901 N N . THR A 1 251 ? 6.861 -5.546 2.539 1.00 82.62 251 THR A N 1
ATOM 1902 C CA . THR A 1 251 ? 8.128 -6.272 2.667 1.00 82.62 251 THR A CA 1
ATOM 1903 C C . THR A 1 251 ? 7.978 -7.743 2.238 1.00 82.62 251 THR A C 1
ATOM 1905 O O . THR A 1 251 ? 7.437 -8.566 2.974 1.00 82.62 251 THR A O 1
ATOM 1908 N N . GLY A 1 252 ? 8.471 -8.076 1.038 1.00 85.56 252 GLY A N 1
ATOM 1909 C CA . GLY A 1 252 ? 8.497 -9.442 0.487 1.00 85.56 252 GLY A CA 1
ATOM 1910 C C . GLY A 1 252 ? 7.187 -9.948 -0.137 1.00 85.56 252 GLY A C 1
ATOM 1911 O O . GLY A 1 252 ? 7.071 -11.145 -0.405 1.00 85.56 252 GLY A O 1
ATOM 1912 N N . TRP A 1 253 ? 6.196 -9.077 -0.355 1.00 90.25 253 TRP A N 1
ATOM 1913 C CA . TRP A 1 253 ? 4.946 -9.435 -1.036 1.00 90.25 253 TRP A CA 1
ATOM 1914 C C . TRP A 1 253 ? 4.289 -8.245 -1.750 1.00 90.25 253 TRP A C 1
ATOM 1916 O O . TRP A 1 253 ? 4.532 -7.077 -1.425 1.00 90.25 253 TRP A O 1
ATOM 1926 N N . HIS A 1 254 ? 3.405 -8.546 -2.700 1.00 91.25 254 HIS A N 1
ATOM 1927 C CA . HIS A 1 254 ? 2.537 -7.580 -3.373 1.00 91.25 254 HIS A CA 1
ATOM 1928 C C . HIS A 1 254 ? 1.139 -8.169 -3.628 1.00 91.25 254 HIS A C 1
ATOM 1930 O O . HIS A 1 254 ? 0.994 -9.368 -3.846 1.00 91.25 254 HIS A O 1
ATOM 1936 N N . ASP A 1 255 ? 0.105 -7.328 -3.575 1.00 92.69 255 ASP A N 1
ATOM 1937 C CA . ASP A 1 255 ? -1.275 -7.682 -3.919 1.00 92.69 255 ASP A CA 1
ATOM 1938 C C . ASP A 1 255 ? -1.584 -7.194 -5.340 1.00 92.69 255 ASP A C 1
ATOM 1940 O O . ASP A 1 255 ? -1.427 -6.007 -5.614 1.00 92.69 255 ASP A O 1
ATOM 1944 N N . GLU A 1 256 ? -2.108 -8.050 -6.213 1.00 92.19 256 GLU A N 1
ATOM 1945 C CA . GLU A 1 256 ? -2.650 -7.673 -7.529 1.00 92.19 256 GLU A CA 1
ATOM 1946 C C . GLU A 1 256 ? -4.133 -8.051 -7.659 1.00 92.19 256 GLU A C 1
ATOM 1948 O O . GLU A 1 256 ? -4.667 -8.838 -6.870 1.00 92.19 256 GLU A O 1
ATOM 1953 N N . LEU A 1 257 ? -4.813 -7.469 -8.651 1.00 92.56 257 LEU A N 1
ATOM 1954 C CA . LEU A 1 257 ? -6.151 -7.895 -9.063 1.00 92.56 257 LEU A CA 1
ATOM 1955 C C . LEU A 1 257 ? -6.057 -8.947 -10.166 1.00 92.56 257 LEU A C 1
ATOM 1957 O O . LEU A 1 257 ? -5.186 -8.882 -11.034 1.00 92.56 257 LEU A O 1
ATOM 1961 N N . ALA A 1 258 ? -6.970 -9.910 -10.122 1.00 92.44 258 ALA A N 1
ATOM 1962 C CA . ALA A 1 258 ? -7.039 -11.006 -11.072 1.00 92.44 258 ALA A CA 1
ATOM 1963 C C . ALA A 1 258 ? -8.486 -11.421 -11.337 1.00 92.44 258 ALA A C 1
ATOM 1965 O O . ALA A 1 258 ? -9.337 -11.279 -10.463 1.00 92.44 258 ALA A O 1
ATOM 1966 N N . GLU A 1 259 ? -8.763 -11.996 -12.501 1.00 92.31 259 GLU A N 1
ATOM 1967 C CA . GLU A 1 259 ? -10.062 -12.577 -12.847 1.00 92.31 259 GLU A CA 1
ATOM 1968 C C . GLU A 1 259 ? -9.951 -14.065 -13.176 1.00 92.31 259 GLU A C 1
ATOM 1970 O O . GLU A 1 259 ? -8.906 -14.573 -13.588 1.00 92.31 259 GLU A O 1
ATOM 1975 N N . HIS A 1 260 ? -11.056 -14.781 -12.982 1.00 89.94 260 HIS A N 1
ATOM 1976 C CA . HIS A 1 260 ? -11.174 -16.181 -13.360 1.00 89.94 260 HIS A CA 1
ATOM 1977 C C . HIS A 1 260 ? -11.598 -16.294 -14.840 1.00 89.94 260 HIS A C 1
ATOM 1979 O O . HIS A 1 260 ? -12.727 -15.918 -15.154 1.00 89.94 260 HIS A O 1
ATOM 1985 N N . PRO A 1 261 ? -10.789 -16.850 -15.766 1.00 87.38 261 PRO A N 1
ATOM 1986 C CA . PRO A 1 261 ? -11.074 -16.798 -17.207 1.00 87.38 261 PRO A CA 1
ATOM 1987 C C . PRO A 1 261 ? -12.409 -17.428 -17.630 1.00 87.38 261 PRO A C 1
ATOM 1989 O O . PRO A 1 261 ? -13.037 -16.966 -18.577 1.00 87.38 261 PRO A O 1
ATOM 1992 N N . ALA A 1 262 ? -12.879 -18.457 -16.914 1.00 89.25 262 ALA A N 1
ATOM 1993 C CA . ALA A 1 262 ? -14.183 -19.082 -17.169 1.00 89.25 262 ALA A CA 1
ATOM 1994 C C . ALA A 1 262 ? -15.368 -18.398 -16.446 1.00 89.25 262 ALA A C 1
ATOM 1996 O O . ALA A 1 262 ? -16.499 -18.860 -16.564 1.00 89.25 262 ALA A O 1
ATOM 1997 N N . MET A 1 263 ? -15.122 -17.336 -15.670 1.00 87.50 263 MET A N 1
ATOM 1998 C CA . MET A 1 263 ? -16.140 -16.544 -14.964 1.00 87.50 263 MET A CA 1
ATOM 1999 C C . MET A 1 263 ? -15.776 -15.042 -15.020 1.00 87.50 263 MET A C 1
ATOM 2001 O O . MET A 1 263 ? -15.340 -14.488 -14.007 1.00 87.50 263 MET A O 1
ATOM 2005 N N . PRO A 1 264 ? -15.922 -14.378 -16.187 1.00 81.12 264 PRO A N 1
ATOM 2006 C CA . PRO A 1 264 ? -15.611 -12.954 -16.347 1.00 81.12 264 PRO A CA 1
ATOM 2007 C C . PRO A 1 264 ? -16.340 -12.076 -15.324 1.00 81.12 264 PRO A C 1
ATOM 2009 O O . PRO A 1 264 ? -17.499 -12.333 -14.995 1.00 81.12 264 PRO A O 1
ATOM 2012 N N . GLY A 1 265 ? -15.661 -11.054 -14.803 1.00 82.75 265 GLY A N 1
ATOM 2013 C CA . GLY A 1 265 ? -16.158 -10.222 -13.705 1.00 82.75 265 GLY A CA 1
ATOM 2014 C C . GLY A 1 265 ? -16.052 -10.865 -12.314 1.00 82.75 265 GLY A C 1
ATOM 2015 O O . GLY A 1 265 ? -16.309 -10.191 -11.318 1.00 82.75 265 GLY A O 1
ATOM 2016 N N . MET A 1 266 ? -15.629 -12.133 -12.188 1.00 88.56 266 MET A N 1
ATOM 2017 C CA . MET A 1 266 ? -15.237 -12.702 -10.893 1.00 88.56 266 MET A CA 1
ATOM 2018 C C . MET A 1 266 ? -13.808 -12.277 -10.538 1.00 88.56 266 MET A C 1
ATOM 2020 O O . MET A 1 266 ? -12.857 -13.058 -10.638 1.00 88.56 266 MET A O 1
ATOM 2024 N N . THR A 1 267 ? -13.664 -11.029 -10.100 1.00 92.50 267 THR A N 1
ATOM 2025 C CA . THR A 1 267 ? -12.389 -10.481 -9.633 1.00 92.50 267 THR A CA 1
ATOM 2026 C C . THR A 1 267 ? -11.985 -11.070 -8.273 1.00 92.50 267 THR A C 1
ATOM 2028 O O . THR A 1 267 ? -12.819 -11.395 -7.420 1.00 92.50 267 THR A O 1
ATOM 2031 N N . ARG A 1 268 ? -10.680 -11.218 -8.050 1.00 94.62 268 ARG A N 1
ATOM 2032 C CA . ARG A 1 268 ? -10.031 -11.645 -6.805 1.00 94.62 268 ARG A CA 1
ATOM 2033 C C . ARG A 1 268 ? -8.828 -10.752 -6.530 1.00 94.62 268 ARG A C 1
ATOM 2035 O O . ARG A 1 268 ? -8.213 -10.243 -7.466 1.00 94.62 268 ARG A O 1
ATOM 2042 N N . ARG A 1 269 ? -8.465 -10.607 -5.254 1.00 95.06 269 ARG A N 1
ATOM 2043 C CA . ARG A 1 269 ? -7.167 -10.049 -4.858 1.00 95.06 269 ARG A CA 1
ATOM 2044 C C . ARG A 1 269 ? -6.207 -11.211 -4.645 1.00 95.06 269 ARG A C 1
ATOM 2046 O O . ARG A 1 269 ? -6.534 -12.149 -3.922 1.00 95.06 269 ARG A O 1
ATOM 2053 N N . ILE A 1 270 ? -5.033 -11.153 -5.258 1.00 95.50 270 ILE A N 1
ATOM 2054 C CA . ILE A 1 270 ? -4.005 -12.189 -5.150 1.00 95.50 270 ILE A CA 1
ATOM 2055 C C . ILE A 1 270 ? -2.764 -11.577 -4.512 1.00 95.50 270 ILE A C 1
ATOM 2057 O O . ILE A 1 270 ? -2.151 -10.689 -5.095 1.00 95.50 270 ILE A O 1
ATOM 2061 N N . ARG A 1 271 ? -2.392 -12.059 -3.322 1.00 95.12 271 ARG A N 1
ATOM 2062 C CA . ARG A 1 271 ? -1.141 -11.693 -2.645 1.00 95.12 271 ARG A CA 1
ATOM 2063 C C . ARG A 1 271 ? -0.039 -12.639 -3.076 1.00 95.12 271 ARG A C 1
ATOM 2065 O O . ARG A 1 271 ? -0.035 -13.785 -2.633 1.00 95.12 271 ARG A O 1
ATOM 2072 N N . ILE A 1 272 ? 0.881 -12.167 -3.900 1.00 93.62 272 ILE A N 1
ATOM 2073 C CA . ILE A 1 272 ? 2.056 -12.903 -4.365 1.00 93.62 272 ILE A CA 1
ATOM 2074 C C . ILE A 1 272 ? 3.213 -12.625 -3.396 1.00 93.62 272 ILE A C 1
ATOM 2076 O O . ILE A 1 272 ? 3.484 -11.472 -3.060 1.00 93.62 272 ILE A O 1
ATOM 2080 N N . PHE A 1 273 ? 3.883 -13.680 -2.929 1.00 93.00 273 PHE A N 1
ATOM 2081 C CA . PHE A 1 273 ? 5.094 -13.586 -2.110 1.00 93.00 273 PHE A CA 1
ATOM 2082 C C . PHE A 1 273 ? 6.328 -13.697 -3.005 1.00 93.00 273 PHE A C 1
ATOM 2084 O O . PHE A 1 273 ? 6.478 -14.675 -3.740 1.00 93.00 273 PHE A O 1
ATOM 2091 N N . ASP A 1 274 ? 7.200 -12.693 -2.944 1.00 90.88 274 ASP A N 1
ATOM 2092 C CA . ASP A 1 274 ? 8.279 -12.521 -3.916 1.00 90.88 274 ASP A CA 1
ATOM 2093 C C . ASP A 1 274 ? 9.382 -13.582 -3.733 1.00 90.88 274 ASP A C 1
ATOM 2095 O O . ASP A 1 274 ? 9.803 -13.858 -2.607 1.00 90.88 274 ASP A O 1
ATOM 2099 N N . ILE A 1 275 ? 9.908 -14.140 -4.832 1.00 88.94 275 ILE A N 1
ATOM 2100 C CA . ILE A 1 275 ? 11.118 -14.983 -4.817 1.00 88.94 275 ILE A CA 1
ATOM 2101 C C . ILE A 1 275 ? 12.233 -14.280 -5.608 1.00 88.94 275 ILE A C 1
ATOM 2103 O O . ILE A 1 275 ? 12.218 -14.332 -6.841 1.00 88.94 275 ILE A O 1
ATOM 2107 N N . PRO A 1 276 ? 13.229 -13.666 -4.941 1.00 87.19 276 PRO A N 1
ATOM 2108 C CA . PRO A 1 276 ? 14.338 -13.019 -5.631 1.00 87.19 276 PRO A CA 1
ATOM 2109 C C . PRO A 1 276 ? 15.158 -13.962 -6.539 1.00 87.19 276 PRO A C 1
ATOM 2111 O O . PRO A 1 276 ? 15.270 -15.170 -6.281 1.00 87.19 276 PRO A O 1
ATOM 2114 N N . PRO A 1 277 ? 15.793 -13.434 -7.605 1.00 81.75 277 PRO A N 1
ATOM 2115 C CA . PRO A 1 277 ? 16.672 -14.226 -8.457 1.00 81.75 277 PRO A CA 1
ATOM 2116 C C . PRO A 1 277 ? 17.833 -14.820 -7.648 1.00 81.75 277 PRO A C 1
ATOM 2118 O O . PRO A 1 277 ? 18.539 -14.115 -6.931 1.00 81.75 277 PRO A O 1
ATOM 2121 N N . GLY A 1 278 ? 18.040 -16.133 -7.763 1.00 84.12 278 GLY A N 1
ATOM 2122 C CA . GLY A 1 278 ? 19.116 -16.842 -7.058 1.00 84.12 278 GLY A CA 1
ATOM 2123 C C . GLY A 1 278 ? 18.845 -17.202 -5.588 1.00 84.12 278 GLY A C 1
ATOM 2124 O O . GLY A 1 278 ? 19.686 -17.872 -4.996 1.00 84.12 278 GLY A O 1
ATOM 2125 N N . THR A 1 279 ? 17.688 -16.846 -5.011 1.00 85.94 279 THR A N 1
ATOM 2126 C CA . THR A 1 279 ? 17.298 -17.213 -3.631 1.00 85.94 279 THR A CA 1
ATOM 2127 C C . THR A 1 279 ? 17.441 -18.715 -3.367 1.00 85.94 279 THR A C 1
ATOM 2129 O O . THR A 1 279 ? 17.007 -19.531 -4.195 1.00 85.94 279 THR A O 1
ATOM 2132 N N . ALA A 1 280 ? 18.038 -19.082 -2.225 1.00 90.44 280 ALA A N 1
ATOM 2133 C CA . ALA A 1 280 ? 18.405 -20.459 -1.904 1.00 90.44 280 ALA A CA 1
ATOM 2134 C C . ALA A 1 280 ? 17.183 -21.334 -1.576 1.00 90.44 280 ALA A C 1
ATOM 2136 O O . ALA A 1 280 ? 16.079 -20.846 -1.332 1.00 90.44 280 ALA A O 1
ATOM 2137 N N . LEU A 1 281 ? 17.365 -22.659 -1.565 1.00 88.25 281 LEU A N 1
ATOM 2138 C CA . LEU A 1 281 ? 16.262 -23.594 -1.312 1.00 88.25 281 LEU A CA 1
ATOM 2139 C C . LEU A 1 281 ? 15.664 -23.438 0.098 1.00 88.25 281 LEU A C 1
ATOM 2141 O O . LEU A 1 281 ? 14.460 -23.614 0.265 1.00 88.25 281 LEU A O 1
ATOM 2145 N N . GLU A 1 282 ? 16.483 -23.099 1.094 1.00 86.62 282 GLU A N 1
ATOM 2146 C CA . GLU A 1 282 ? 16.042 -22.894 2.480 1.00 86.62 282 GLU A CA 1
ATOM 2147 C C . GLU A 1 282 ? 15.199 -21.615 2.606 1.00 86.62 282 GLU A C 1
ATOM 2149 O O . GLU A 1 282 ? 14.063 -21.682 3.085 1.00 86.62 282 GLU A O 1
ATOM 2154 N N . ASP A 1 283 ? 15.687 -20.501 2.052 1.00 85.56 283 ASP A N 1
ATOM 2155 C CA . ASP A 1 283 ? 14.976 -19.220 1.952 1.00 85.56 283 ASP A CA 1
ATOM 2156 C C . ASP A 1 283 ? 13.621 -19.369 1.229 1.00 85.56 283 ASP A C 1
ATOM 2158 O O . ASP A 1 283 ? 12.595 -18.888 1.709 1.00 85.56 283 ASP A O 1
ATOM 2162 N N . ARG A 1 284 ? 13.575 -20.094 0.095 1.00 87.69 284 ARG A N 1
ATOM 2163 C CA . ARG A 1 284 ? 12.321 -20.368 -0.643 1.00 87.69 284 ARG A CA 1
ATOM 2164 C C . ARG A 1 284 ? 11.297 -21.096 0.221 1.00 87.69 284 ARG A C 1
ATOM 2166 O O . ARG A 1 284 ? 10.105 -20.808 0.135 1.00 87.69 284 ARG A O 1
ATOM 2173 N N . GLN A 1 285 ? 11.745 -22.023 1.067 1.00 87.44 285 GLN A N 1
ATOM 2174 C CA . GLN A 1 285 ? 10.858 -22.687 2.018 1.00 87.44 285 GLN A CA 1
ATOM 2175 C C . GLN A 1 285 ? 10.417 -21.747 3.150 1.00 87.44 285 GLN A C 1
ATOM 2177 O O . GLN A 1 285 ? 9.322 -21.927 3.672 1.00 87.44 285 GLN A O 1
ATOM 2182 N N . GLU A 1 286 ? 11.216 -20.759 3.561 1.00 85.50 286 GLU A N 1
ATOM 2183 C CA . GLU A 1 286 ? 10.783 -19.738 4.528 1.00 85.50 286 GLU A CA 1
ATOM 2184 C C . GLU A 1 286 ? 9.744 -18.777 3.931 1.00 85.50 286 GLU A C 1
ATOM 2186 O O . GLU A 1 286 ? 8.725 -18.512 4.574 1.00 85.50 286 GLU A O 1
ATOM 2191 N N . ILE A 1 287 ? 9.917 -18.364 2.672 1.00 88.62 287 ILE A N 1
ATOM 2192 C CA . ILE A 1 287 ? 8.913 -17.608 1.907 1.00 88.62 287 ILE A CA 1
ATOM 2193 C C . ILE A 1 287 ? 7.605 -18.413 1.815 1.00 88.62 287 ILE A C 1
ATOM 2195 O O . ILE A 1 287 ? 6.537 -17.899 2.151 1.00 88.62 287 ILE A O 1
ATOM 2199 N N . GLU A 1 288 ? 7.660 -19.707 1.467 1.00 89.31 288 GLU A N 1
ATOM 2200 C CA . GLU A 1 288 ? 6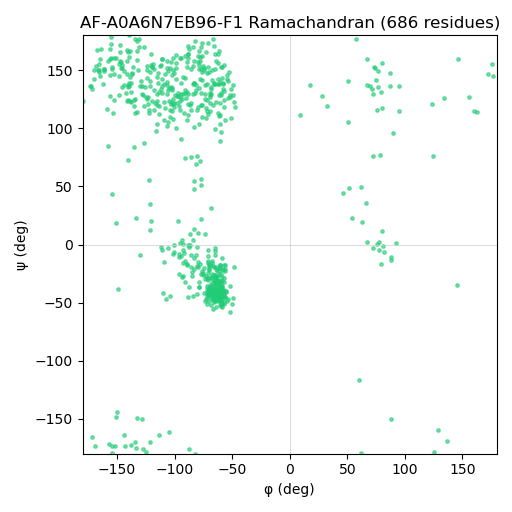.449 -20.537 1.401 1.00 89.31 288 GLU A CA 1
ATOM 2201 C C . GLU A 1 288 ? 5.801 -20.766 2.782 1.00 89.31 288 GLU A C 1
ATOM 2203 O O . GLU A 1 288 ? 4.580 -20.672 2.905 1.00 89.31 288 GLU A O 1
ATOM 2208 N N . ARG A 1 289 ? 6.583 -20.996 3.849 1.00 86.88 289 ARG A N 1
ATOM 2209 C CA . ARG A 1 289 ? 6.063 -21.071 5.234 1.00 86.88 289 ARG A CA 1
ATOM 2210 C C . ARG A 1 289 ? 5.371 -19.770 5.651 1.00 86.88 289 ARG A C 1
ATOM 2212 O O . ARG A 1 289 ? 4.371 -19.818 6.367 1.00 86.88 289 ARG A O 1
ATOM 2219 N N . THR A 1 290 ? 5.888 -18.627 5.201 1.00 86.12 290 THR A N 1
ATOM 2220 C CA . THR A 1 290 ? 5.316 -17.300 5.461 1.00 86.12 290 THR A CA 1
ATOM 2221 C C . THR A 1 290 ? 3.990 -17.123 4.722 1.00 86.12 290 THR A C 1
ATOM 2223 O O . THR A 1 290 ? 2.998 -16.758 5.350 1.00 86.12 290 THR A O 1
ATOM 2226 N N . ALA A 1 291 ? 3.915 -17.502 3.442 1.00 89.88 291 ALA A N 1
ATOM 2227 C CA . ALA A 1 291 ? 2.665 -17.505 2.678 1.00 89.88 291 ALA A CA 1
ATOM 2228 C C . ALA A 1 291 ? 1.606 -18.450 3.280 1.00 89.88 291 ALA A C 1
ATOM 2230 O O . ALA A 1 291 ? 0.448 -18.077 3.459 1.00 89.88 291 ALA A O 1
ATOM 2231 N N . GLN A 1 292 ? 2.007 -19.659 3.688 1.00 90.81 292 GLN A N 1
ATOM 2232 C CA . GLN A 1 292 ? 1.128 -20.624 4.364 1.00 90.81 292 GLN A CA 1
ATOM 2233 C C . GLN A 1 292 ? 0.570 -20.104 5.702 1.00 90.81 292 GLN A C 1
ATOM 2235 O O . GLN A 1 292 ? -0.471 -20.590 6.163 1.00 90.81 292 GLN A O 1
ATOM 2240 N N . ARG A 1 293 ? 1.232 -19.134 6.350 1.00 87.25 293 ARG A N 1
ATOM 2241 C CA . ARG A 1 293 ? 0.909 -18.689 7.712 1.00 87.25 293 ARG A CA 1
ATOM 2242 C C . ARG A 1 293 ? -0.457 -18.019 7.820 1.00 87.25 293 ARG A C 1
ATOM 2244 O O . ARG A 1 293 ? -1.219 -18.387 8.712 1.00 87.25 293 ARG A O 1
ATOM 2251 N N . GLU A 1 294 ? -0.774 -17.054 6.957 1.00 90.56 294 GLU A N 1
ATOM 2252 C CA . GLU A 1 294 ? -2.006 -16.255 7.078 1.00 90.56 294 GLU A CA 1
ATOM 2253 C C . GLU A 1 294 ? -3.259 -17.131 6.891 1.00 90.56 294 GLU A C 1
ATOM 2255 O O . GLU A 1 294 ? -4.171 -17.113 7.726 1.00 90.56 294 GLU A O 1
ATOM 2260 N N . LEU A 1 295 ? -3.242 -18.008 5.880 1.00 92.62 295 LEU A N 1
ATOM 2261 C CA . LEU A 1 295 ? -4.257 -19.046 5.673 1.00 92.62 295 LEU A CA 1
ATOM 2262 C C . LEU A 1 295 ? -4.329 -20.025 6.859 1.00 92.62 295 LEU A C 1
ATOM 2264 O O . LEU A 1 295 ? -5.419 -20.362 7.315 1.00 92.62 295 LEU A O 1
ATOM 2268 N N . SER A 1 296 ? -3.193 -20.459 7.417 1.00 91.56 296 SER A N 1
ATOM 2269 C CA . SER A 1 296 ? -3.178 -21.378 8.570 1.00 91.56 296 SER A CA 1
ATOM 2270 C C . SER A 1 296 ? -3.746 -20.753 9.849 1.00 91.56 296 SER A C 1
ATOM 2272 O O . SER A 1 296 ? -4.445 -21.429 10.607 1.00 91.56 296 SER A O 1
ATOM 2274 N N . LEU A 1 297 ? -3.469 -19.468 10.100 1.00 91.31 297 LEU A N 1
ATOM 2275 C CA . LEU A 1 297 ? -3.979 -18.735 11.261 1.00 91.31 297 LEU A CA 1
ATOM 2276 C C . LEU A 1 297 ? -5.497 -18.558 11.173 1.00 91.31 297 LEU A C 1
ATOM 2278 O O . LEU A 1 297 ? -6.205 -18.859 12.136 1.00 91.31 297 LEU A O 1
ATOM 2282 N N . THR A 1 298 ? -5.995 -18.129 10.015 1.00 93.44 298 THR A N 1
ATOM 2283 C CA . THR A 1 298 ? -7.421 -17.855 9.774 1.00 93.44 298 THR A CA 1
ATOM 2284 C C . THR A 1 298 ? -8.265 -19.118 9.549 1.00 93.44 298 THR A C 1
ATOM 2286 O O . THR A 1 298 ? -9.483 -19.078 9.721 1.00 93.44 298 THR A O 1
ATOM 2289 N N . ARG A 1 299 ? -7.655 -20.275 9.241 1.00 91.75 299 ARG A N 1
ATOM 2290 C CA . ARG A 1 299 ? -8.364 -21.518 8.880 1.00 91.75 299 ARG A CA 1
ATOM 2291 C C . ARG A 1 299 ? -9.494 -21.891 9.848 1.00 91.75 299 ARG A C 1
ATOM 2293 O O . ARG A 1 299 ? -9.277 -22.108 11.045 1.00 91.75 299 ARG A O 1
ATOM 2300 N N . GLY A 1 300 ? -10.704 -22.029 9.308 1.00 90.06 300 GLY A N 1
ATOM 2301 C CA . GLY A 1 300 ? -11.904 -22.417 10.059 1.00 90.06 300 GLY A CA 1
ATOM 2302 C C . GLY A 1 300 ? -12.540 -21.298 10.892 1.00 90.06 300 GLY A C 1
ATOM 2303 O O . GLY A 1 300 ? -13.534 -21.551 11.570 1.00 90.06 300 GLY A O 1
ATOM 2304 N N . ILE A 1 301 ? -12.007 -20.075 10.845 1.00 92.81 301 ILE A N 1
ATOM 2305 C CA . ILE A 1 301 ? -12.679 -18.878 11.356 1.00 92.81 301 ILE A CA 1
ATOM 2306 C C . ILE A 1 301 ? -13.637 -18.382 10.266 1.00 92.81 301 ILE A C 1
ATOM 2308 O O . ILE A 1 301 ? -13.321 -18.429 9.080 1.00 92.81 301 ILE A O 1
ATOM 2312 N N . ARG A 1 302 ? -14.838 -17.959 10.666 1.00 92.38 302 ARG A N 1
ATOM 2313 C CA . ARG A 1 302 ? -15.849 -17.353 9.788 1.00 92.38 302 ARG A CA 1
ATOM 2314 C C . ARG A 1 302 ? -16.484 -16.182 10.525 1.00 92.38 302 ARG A C 1
ATOM 2316 O O . ARG A 1 302 ? -16.966 -16.381 11.641 1.00 92.38 302 ARG A O 1
ATOM 2323 N N . HIS A 1 303 ? -16.437 -14.996 9.931 1.00 95.25 303 HIS A N 1
ATOM 2324 C CA . HIS A 1 303 ? -17.039 -13.753 10.417 1.00 95.25 303 HIS A CA 1
ATOM 2325 C C . HIS A 1 303 ? -17.113 -12.781 9.232 1.00 95.25 303 HIS A C 1
ATOM 2327 O O . HIS A 1 303 ? -16.123 -12.725 8.505 1.00 95.25 303 HIS A O 1
ATOM 2333 N N . PRO A 1 304 ? -18.195 -12.009 9.023 1.00 93.00 304 PRO A N 1
ATOM 2334 C CA . PRO A 1 304 ? -18.263 -11.068 7.899 1.00 93.00 304 PRO A CA 1
ATOM 2335 C C . PRO A 1 304 ? -17.132 -10.032 7.949 1.00 93.00 304 PRO A C 1
ATOM 2337 O O . PRO A 1 304 ? -16.552 -9.705 6.922 1.00 93.00 304 PRO A O 1
ATOM 2340 N N . GLY A 1 305 ? -16.755 -9.589 9.154 1.00 95.75 305 GLY A N 1
ATOM 2341 C CA . GLY A 1 305 ? -15.659 -8.644 9.355 1.00 95.75 305 GLY A CA 1
ATOM 2342 C C . GLY A 1 305 ? -14.246 -9.243 9.421 1.00 95.75 305 GLY A C 1
ATOM 2343 O O . GLY A 1 305 ? -13.315 -8.495 9.685 1.00 95.75 305 GLY A O 1
ATOM 2344 N N . ILE A 1 306 ? -14.041 -10.554 9.225 1.00 96.44 306 ILE A N 1
ATOM 2345 C CA . ILE A 1 306 ? -12.685 -11.140 9.143 1.00 96.44 306 ILE A CA 1
ATOM 2346 C C . ILE A 1 306 ? -12.426 -11.563 7.703 1.00 96.44 306 ILE A C 1
ATOM 2348 O O . ILE A 1 306 ? -12.950 -12.573 7.238 1.00 96.44 306 ILE A O 1
ATOM 2352 N N . GLU A 1 307 ? -11.576 -10.804 7.021 1.00 95.50 307 GLU A N 1
ATOM 2353 C CA . GLU A 1 307 ? -11.118 -11.141 5.682 1.00 95.50 307 GLU A CA 1
ATOM 2354 C C . GLU A 1 307 ? -9.994 -12.183 5.785 1.00 95.50 307 GLU A C 1
ATOM 2356 O O . GLU A 1 307 ? -8.934 -11.930 6.364 1.00 95.50 307 GLU A O 1
ATOM 2361 N N . ALA A 1 308 ? -10.248 -13.378 5.254 1.00 94.31 308 ALA A N 1
ATOM 2362 C CA . ALA A 1 308 ? -9.328 -14.510 5.269 1.00 94.31 308 ALA A CA 1
ATOM 2363 C C . ALA A 1 308 ? -8.985 -14.943 3.833 1.00 94.31 308 ALA A C 1
ATOM 2365 O O . ALA A 1 308 ? -9.818 -14.772 2.938 1.00 94.31 308 ALA A O 1
ATOM 2366 N N . PRO A 1 309 ? -7.806 -15.546 3.589 1.00 95.19 309 PRO A N 1
ATOM 2367 C CA . PRO A 1 309 ? -7.519 -16.149 2.298 1.00 95.19 309 PRO A CA 1
ATOM 2368 C C . PRO A 1 309 ? -8.449 -17.340 2.043 1.00 95.19 309 PRO A C 1
ATOM 2370 O O . PRO A 1 309 ? -8.682 -18.170 2.924 1.00 95.19 309 PRO A O 1
ATOM 2373 N N . VAL A 1 310 ? -8.946 -17.433 0.814 1.00 93.62 310 VAL A N 1
ATOM 2374 C CA . VAL A 1 310 ? -9.758 -18.539 0.300 1.00 93.62 310 VAL A CA 1
ATOM 2375 C C . VAL A 1 310 ? -8.883 -19.766 0.037 1.00 93.62 310 VAL A C 1
ATOM 2377 O O . VAL A 1 310 ? -9.282 -20.882 0.367 1.00 93.62 310 VAL A O 1
ATOM 2380 N N . ASP A 1 311 ? -7.692 -19.560 -0.539 1.00 93.75 311 ASP A N 1
ATOM 2381 C CA . ASP A 1 311 ? -6.772 -20.630 -0.944 1.00 93.75 311 ASP A CA 1
ATOM 2382 C C . ASP A 1 311 ? -5.305 -20.148 -1.021 1.00 93.75 311 ASP A C 1
ATOM 2384 O O . ASP A 1 311 ? -5.037 -18.943 -0.995 1.00 93.75 311 ASP A O 1
ATOM 2388 N N . LEU A 1 312 ? -4.361 -21.090 -1.136 1.00 95.06 312 LEU A N 1
ATOM 2389 C CA . LEU A 1 312 ? -2.940 -20.856 -1.410 1.00 95.06 312 LEU A CA 1
ATOM 2390 C C . LEU A 1 312 ? -2.516 -21.608 -2.679 1.00 95.06 312 LEU A C 1
ATOM 2392 O O . LEU A 1 312 ? -2.445 -22.835 -2.704 1.00 95.06 312 LEU A O 1
ATOM 2396 N N . VAL A 1 313 ? -2.136 -20.850 -3.700 1.00 94.75 313 VAL A N 1
ATOM 2397 C CA . VAL A 1 313 ? -1.661 -21.340 -4.996 1.00 94.75 313 VAL A CA 1
ATOM 2398 C C . VAL A 1 313 ? -0.131 -21.253 -5.059 1.00 94.75 313 VAL A C 1
ATOM 2400 O O . VAL A 1 313 ? 0.480 -20.375 -4.452 1.00 94.75 313 VAL A O 1
ATOM 2403 N N . ARG A 1 314 ? 0.515 -22.148 -5.812 1.00 90.56 314 ARG A N 1
ATOM 2404 C CA . ARG A 1 314 ? 1.922 -22.003 -6.226 1.00 90.56 314 ARG A CA 1
ATOM 2405 C C . ARG A 1 314 ? 1.963 -21.552 -7.686 1.00 90.56 314 ARG A C 1
ATOM 2407 O O . ARG A 1 314 ? 1.229 -22.099 -8.504 1.00 90.56 314 ARG A O 1
ATOM 2414 N N . SER A 1 315 ? 2.812 -20.580 -8.003 1.00 87.56 315 SER A N 1
ATOM 2415 C CA . SER A 1 315 ? 3.006 -20.048 -9.358 1.00 87.56 315 SER A CA 1
ATOM 2416 C C . SER A 1 315 ? 4.482 -19.742 -9.616 1.00 87.56 315 SER A C 1
ATOM 2418 O O . SER A 1 315 ? 5.269 -19.676 -8.671 1.00 87.56 315 SER A O 1
ATOM 2420 N N . ASP A 1 316 ? 4.849 -19.495 -10.874 1.00 81.81 316 ASP A N 1
ATOM 2421 C CA . ASP A 1 316 ? 6.212 -19.083 -11.244 1.00 81.81 316 ASP A CA 1
ATOM 2422 C C . ASP A 1 316 ? 6.581 -17.686 -10.708 1.00 81.81 316 ASP A C 1
ATOM 2424 O O . ASP A 1 316 ? 7.760 -17.367 -10.569 1.00 81.81 316 ASP A O 1
ATOM 2428 N N . LEU A 1 317 ? 5.578 -16.877 -10.336 1.00 84.25 317 LEU A N 1
ATOM 2429 C CA . LEU A 1 317 ? 5.744 -15.594 -9.641 1.00 84.25 317 LEU A CA 1
ATOM 2430 C C . LEU A 1 317 ? 5.950 -15.756 -8.119 1.00 84.25 317 LEU A C 1
ATOM 2432 O O . LEU A 1 317 ? 6.256 -14.781 -7.440 1.00 84.25 317 LEU A O 1
ATOM 2436 N N . GLY A 1 318 ? 5.775 -16.971 -7.584 1.00 89.75 318 GLY A N 1
ATOM 2437 C CA . GLY A 1 318 ? 5.884 -17.298 -6.160 1.00 89.75 318 GLY A CA 1
ATOM 2438 C C . GLY A 1 318 ? 4.640 -17.991 -5.576 1.00 89.75 318 GLY A C 1
ATOM 2439 O O . GLY A 1 318 ? 3.669 -18.278 -6.292 1.00 89.75 318 GLY A O 1
ATOM 2440 N N . PRO A 1 319 ? 4.646 -18.299 -4.264 1.00 94.31 319 PRO A N 1
ATOM 2441 C CA . PRO A 1 319 ? 3.454 -18.704 -3.524 1.00 94.31 319 PRO A CA 1
ATOM 2442 C C . PRO A 1 319 ? 2.473 -17.531 -3.455 1.00 94.31 319 PRO A C 1
ATOM 2444 O O . PRO A 1 319 ? 2.888 -16.394 -3.232 1.00 94.31 319 PRO A O 1
ATOM 2447 N N . ALA A 1 320 ? 1.178 -17.793 -3.616 1.00 95.88 320 ALA A N 1
ATOM 2448 C CA . ALA A 1 320 ? 0.181 -16.742 -3.743 1.00 95.88 320 ALA A CA 1
ATOM 2449 C C . ALA A 1 320 ? -1.126 -17.054 -3.000 1.00 95.88 320 ALA A C 1
ATOM 2451 O O . ALA A 1 320 ? -1.761 -18.083 -3.238 1.00 95.88 320 ALA A O 1
ATOM 2452 N N . LEU A 1 321 ? -1.544 -16.155 -2.107 1.00 96.50 321 LEU A N 1
ATOM 2453 C CA . LEU A 1 321 ? -2.809 -16.252 -1.377 1.00 96.50 321 LEU A CA 1
ATOM 2454 C C . LEU A 1 321 ? -3.940 -15.600 -2.174 1.00 96.50 321 LEU A C 1
ATOM 2456 O O . LEU A 1 321 ? -3.828 -14.446 -2.589 1.00 96.50 321 LEU A O 1
ATOM 2460 N N . ILE A 1 322 ? -5.043 -16.325 -2.342 1.00 96.12 322 ILE A N 1
ATOM 2461 C CA . ILE A 1 322 ? -6.237 -15.853 -3.050 1.00 96.12 322 ILE A CA 1
ATOM 2462 C C . ILE A 1 322 ? -7.229 -15.296 -2.030 1.00 96.12 322 ILE A C 1
ATOM 2464 O O . ILE A 1 322 ? -7.603 -16.002 -1.097 1.00 96.12 322 ILE A O 1
ATOM 2468 N N . PHE A 1 323 ? -7.699 -14.068 -2.219 1.00 95.75 323 PHE A N 1
ATOM 2469 C CA . PHE A 1 323 ? -8.729 -13.426 -1.402 1.00 95.75 323 PHE A CA 1
ATOM 2470 C C . PHE A 1 323 ? -9.943 -13.061 -2.262 1.00 95.75 323 PHE A C 1
ATOM 2472 O O . PHE A 1 323 ? -9.824 -12.786 -3.462 1.00 95.75 323 PHE A O 1
ATOM 2479 N N . GLU A 1 324 ? -11.118 -13.002 -1.637 1.00 93.94 324 GLU A N 1
ATOM 2480 C CA . GLU A 1 324 ? -12.253 -12.282 -2.217 1.00 93.94 324 GLU A CA 1
ATOM 2481 C C . GLU A 1 324 ? -11.889 -10.799 -2.408 1.00 93.94 324 GLU A C 1
ATOM 2483 O O . GLU A 1 324 ? -11.012 -10.263 -1.726 1.00 93.94 324 GLU A O 1
ATOM 2488 N N . TYR A 1 325 ? -12.526 -10.145 -3.377 1.00 92.81 325 TYR A N 1
ATOM 2489 C CA . TYR A 1 325 ? -12.323 -8.728 -3.654 1.00 92.81 325 TYR A CA 1
ATOM 2490 C C . TYR A 1 325 ? -13.668 -8.017 -3.721 1.00 92.81 325 TYR A C 1
ATOM 2492 O O . TYR A 1 325 ? -14.637 -8.552 -4.256 1.00 92.81 325 TYR A O 1
ATOM 2500 N N . ASP A 1 326 ? -13.688 -6.813 -3.168 1.00 90.75 326 ASP A N 1
ATOM 2501 C CA . ASP A 1 326 ? -14.818 -5.903 -3.140 1.00 90.75 326 ASP A CA 1
ATOM 2502 C C . ASP A 1 326 ? -14.320 -4.560 -3.703 1.00 90.75 326 ASP A C 1
ATOM 2504 O O . ASP A 1 326 ? -13.354 -4.012 -3.157 1.00 90.75 326 ASP A O 1
ATOM 2508 N N . PRO A 1 327 ? -14.892 -4.065 -4.815 1.00 87.56 327 PRO A N 1
ATOM 2509 C CA . PRO A 1 327 ? -14.418 -2.854 -5.477 1.00 87.56 327 PRO A CA 1
ATOM 2510 C C . PRO A 1 327 ? -14.819 -1.564 -4.748 1.00 87.56 327 PRO A C 1
ATOM 2512 O O . PRO A 1 327 ? -14.148 -0.547 -4.923 1.00 87.56 327 PRO A O 1
ATOM 2515 N N . ASP A 1 328 ? -15.874 -1.600 -3.929 1.00 87.75 328 ASP A N 1
ATOM 2516 C CA . ASP A 1 328 ? -16.400 -0.436 -3.207 1.00 87.75 328 ASP A CA 1
ATOM 2517 C C . ASP A 1 328 ? -15.732 -0.256 -1.834 1.00 87.75 328 ASP A C 1
ATOM 2519 O O . ASP A 1 328 ? -15.799 0.817 -1.226 1.00 87.75 328 ASP A O 1
ATOM 2523 N N . ALA A 1 329 ? -15.071 -1.302 -1.331 1.00 91.12 329 ALA A N 1
ATOM 2524 C CA . ALA A 1 329 ? -14.338 -1.271 -0.075 1.00 91.12 329 ALA A CA 1
ATOM 2525 C C . ALA A 1 329 ? -13.083 -0.383 -0.146 1.00 91.12 329 ALA A C 1
ATOM 2527 O O . ALA A 1 329 ? -12.252 -0.504 -1.049 1.00 91.12 329 ALA A O 1
ATOM 2528 N N . ILE A 1 330 ? -12.890 0.465 0.869 1.00 90.62 330 ILE A N 1
ATOM 2529 C CA . ILE A 1 330 ? -11.721 1.349 0.988 1.00 90.62 330 ILE A CA 1
ATOM 2530 C C . ILE A 1 330 ? -11.073 1.282 2.382 1.00 90.62 330 ILE A C 1
ATOM 2532 O O . ILE A 1 330 ? -11.777 1.059 3.366 1.00 90.62 330 ILE A O 1
ATOM 2536 N N . PRO A 1 331 ? -9.750 1.507 2.506 1.00 92.12 331 PRO A N 1
ATOM 2537 C CA . PRO A 1 331 ? -9.070 1.646 3.797 1.00 92.12 331 PRO A CA 1
ATOM 2538 C C . PRO A 1 331 ? -9.712 2.690 4.726 1.00 92.12 331 PRO A C 1
ATOM 2540 O O . PRO A 1 331 ? -10.235 3.704 4.256 1.00 92.12 331 PRO A O 1
ATOM 2543 N N . LEU A 1 332 ? -9.639 2.473 6.043 1.00 94.19 332 LEU A N 1
ATOM 2544 C CA . LEU A 1 332 ? -10.242 3.344 7.060 1.00 94.19 332 LEU A CA 1
ATOM 2545 C C . LEU A 1 332 ? -9.686 4.774 7.029 1.00 94.19 332 LEU A C 1
ATOM 2547 O O . LEU A 1 332 ? -10.452 5.722 7.170 1.00 94.19 332 LEU A O 1
ATOM 2551 N N . ASP A 1 333 ? -8.382 4.947 6.819 1.00 89.25 333 ASP A N 1
ATOM 2552 C CA . ASP A 1 333 ? -7.751 6.262 6.660 1.00 89.25 333 ASP A CA 1
ATOM 2553 C C . ASP A 1 333 ? -8.314 7.010 5.446 1.00 89.25 333 ASP A C 1
ATOM 2555 O O . ASP A 1 333 ? -8.676 8.180 5.562 1.00 89.25 333 ASP A O 1
ATOM 2559 N N . ARG A 1 334 ? -8.499 6.328 4.306 1.00 88.81 334 ARG A N 1
ATOM 2560 C CA . ARG A 1 334 ? -9.175 6.916 3.138 1.00 88.81 334 ARG A CA 1
ATOM 2561 C C . ARG A 1 334 ? -10.646 7.218 3.419 1.00 88.81 334 ARG A C 1
ATOM 2563 O O . ARG A 1 334 ? -11.122 8.273 3.013 1.00 88.81 334 ARG A O 1
ATOM 2570 N N . TYR A 1 335 ? -11.365 6.325 4.098 1.00 91.00 335 TYR A N 1
ATOM 2571 C CA . TYR A 1 335 ? -12.773 6.530 4.445 1.00 91.00 335 TYR A CA 1
ATOM 2572 C C . TYR A 1 335 ? -12.955 7.772 5.331 1.00 91.00 335 TYR A C 1
ATOM 2574 O O . TYR A 1 335 ? -13.811 8.613 5.054 1.00 91.00 335 TYR A O 1
ATOM 2582 N N . LEU A 1 336 ? -12.103 7.931 6.349 1.00 91.06 336 LEU A N 1
ATOM 2583 C CA . LEU A 1 336 ? -12.092 9.104 7.222 1.00 91.06 336 LEU A CA 1
ATOM 2584 C C . LEU A 1 336 ? -11.631 10.367 6.477 1.00 91.06 336 LEU A C 1
ATOM 2586 O O . LEU A 1 336 ? -12.262 11.403 6.638 1.00 91.06 336 LEU A O 1
ATOM 2590 N N . ALA A 1 337 ? -10.636 10.293 5.591 1.00 87.00 337 ALA A N 1
ATOM 2591 C CA . ALA A 1 337 ? -10.224 11.438 4.770 1.00 87.00 337 ALA A CA 1
ATOM 2592 C C . ALA A 1 337 ? -11.283 11.876 3.733 1.00 87.00 337 ALA A C 1
ATOM 2594 O O . ALA A 1 337 ? -11.296 13.031 3.322 1.00 87.00 337 ALA A O 1
ATOM 2595 N N . GLN A 1 338 ? -12.166 10.971 3.291 1.00 85.75 338 GLN A N 1
ATOM 2596 C CA . GLN A 1 338 ? -13.224 11.269 2.313 1.00 85.75 338 GLN A CA 1
ATOM 2597 C C . GLN A 1 338 ? -14.568 11.657 2.939 1.00 85.75 338 GLN A C 1
ATOM 2599 O O . GLN A 1 338 ? -15.360 12.337 2.289 1.00 85.75 338 GLN A O 1
ATOM 2604 N N . ARG A 1 339 ? -14.876 11.176 4.152 1.00 86.19 339 ARG A N 1
ATOM 2605 C CA . ARG A 1 339 ? -16.192 11.364 4.791 1.00 86.19 339 ARG A CA 1
ATOM 2606 C C . ARG A 1 339 ? -16.134 11.895 6.222 1.00 86.19 339 ARG A C 1
ATOM 2608 O O . ARG A 1 339 ? -17.187 12.244 6.746 1.00 86.19 339 ARG A O 1
ATOM 2615 N N . GLY A 1 340 ? -14.962 11.982 6.853 1.00 84.62 340 GLY A N 1
ATOM 2616 C CA . GLY A 1 340 ? -14.783 12.302 8.275 1.00 84.62 340 GLY A CA 1
ATOM 2617 C C . GLY A 1 340 ? -15.548 13.538 8.741 1.00 84.62 340 GLY A C 1
ATOM 2618 O O . GLY A 1 340 ? -16.263 13.463 9.739 1.00 84.62 340 GLY A O 1
ATOM 2619 N N . ASP A 1 341 ? -15.488 14.627 7.980 1.00 85.81 341 ASP A N 1
ATOM 2620 C CA . ASP A 1 341 ? -16.168 15.894 8.298 1.00 85.81 341 ASP A CA 1
ATOM 2621 C C . ASP A 1 341 ? -17.705 15.777 8.308 1.00 85.81 341 ASP A C 1
ATOM 2623 O O . ASP A 1 341 ? -18.393 16.576 8.938 1.00 85.81 341 ASP A O 1
ATOM 2627 N N . SER A 1 342 ? -18.253 14.751 7.644 1.00 87.31 342 SER A N 1
ATOM 2628 C CA . SER A 1 342 ? -19.682 14.402 7.654 1.00 87.31 342 SER A CA 1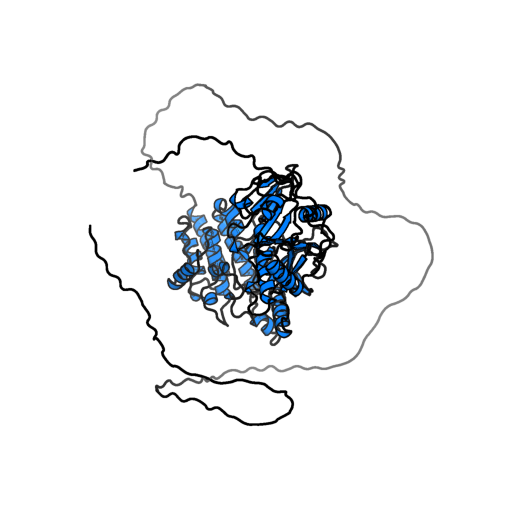
ATOM 2629 C C . SER A 1 342 ? -20.054 13.310 8.670 1.00 87.31 342 SER A C 1
ATOM 2631 O O . SER A 1 342 ? -21.238 13.072 8.912 1.00 87.31 342 SER A O 1
ATOM 2633 N N . LEU A 1 343 ? -19.071 12.635 9.280 1.00 89.38 343 LEU A N 1
ATOM 2634 C CA . LEU A 1 343 ? -19.310 11.594 10.281 1.00 89.38 343 LEU A CA 1
ATOM 2635 C C . LEU A 1 343 ? -19.530 12.222 11.660 1.00 89.38 343 LEU A C 1
ATOM 2637 O O . LEU A 1 343 ? -18.577 12.565 12.364 1.00 89.38 343 LEU A O 1
ATOM 2641 N N . GLY A 1 344 ? -20.799 12.310 12.058 1.00 90.81 344 GLY A N 1
ATOM 2642 C CA . GLY A 1 344 ? -21.194 12.641 13.427 1.00 90.81 344 GLY A CA 1
ATOM 2643 C C . GLY A 1 344 ? -20.699 11.623 14.464 1.00 90.81 344 GLY A C 1
ATOM 2644 O O . GLY A 1 344 ? -20.271 10.513 14.132 1.00 90.81 344 GLY A O 1
ATOM 2645 N N . TYR A 1 345 ? -20.783 12.009 15.739 1.00 91.19 345 TYR A N 1
ATOM 2646 C CA . TYR A 1 345 ? -20.259 11.251 16.880 1.00 91.19 345 TYR A CA 1
ATOM 2647 C C . TYR A 1 345 ? -20.686 9.774 16.892 1.00 91.19 345 TYR A C 1
ATOM 2649 O O . TYR A 1 345 ? -19.824 8.897 16.932 1.00 91.19 345 TYR A O 1
ATOM 2657 N N . ASP A 1 346 ? -21.984 9.485 16.757 1.00 90.94 346 ASP A N 1
ATOM 2658 C CA . ASP A 1 346 ? -22.507 8.112 16.800 1.00 90.94 346 ASP A CA 1
ATOM 2659 C C . ASP A 1 346 ? -22.006 7.234 15.644 1.00 90.94 346 ASP A C 1
ATOM 2661 O O . ASP A 1 346 ? -21.822 6.029 15.811 1.00 90.94 346 ASP A O 1
ATOM 2665 N N . ALA A 1 347 ? -21.723 7.824 14.477 1.00 92.00 347 ALA A N 1
ATOM 2666 C CA . ALA A 1 347 ? -21.152 7.098 13.344 1.00 92.00 347 ALA A CA 1
ATOM 2667 C C . ALA A 1 347 ? -19.682 6.725 13.603 1.00 92.00 347 ALA A C 1
ATOM 2669 O O . ALA A 1 347 ? -19.269 5.600 13.321 1.00 92.00 347 ALA A O 1
ATOM 2670 N N . ARG A 1 348 ? -18.903 7.636 14.203 1.00 94.25 348 ARG A N 1
ATOM 2671 C CA . ARG A 1 348 ? -17.514 7.377 14.628 1.00 94.25 348 ARG A CA 1
ATOM 2672 C C . ARG A 1 348 ? -17.465 6.331 15.746 1.00 94.25 348 ARG A C 1
ATOM 2674 O O . ARG A 1 348 ? -16.703 5.371 15.653 1.00 94.25 348 ARG A O 1
ATOM 2681 N N . LEU A 1 349 ? -18.349 6.451 16.737 1.00 94.50 349 LEU A N 1
ATOM 2682 C CA . LEU A 1 349 ? -18.538 5.479 17.817 1.00 94.50 349 LEU A CA 1
ATOM 2683 C C . LEU A 1 349 ? -18.935 4.091 17.278 1.00 94.50 349 LEU A C 1
ATOM 2685 O O . LEU A 1 349 ? -18.379 3.080 17.705 1.00 94.50 349 LEU A O 1
ATOM 2689 N N . GLY A 1 350 ? -19.842 4.039 16.297 1.00 94.56 350 GLY A N 1
ATOM 2690 C CA . GLY A 1 350 ? -20.260 2.811 15.618 1.00 94.56 350 GLY A CA 1
ATOM 2691 C C . GLY A 1 350 ? -19.136 2.124 14.836 1.00 94.56 350 GLY A C 1
ATOM 2692 O O . GLY A 1 350 ? -19.030 0.899 14.879 1.00 94.56 350 GLY A O 1
ATOM 2693 N N . LEU A 1 351 ? -18.255 2.888 14.179 1.00 95.62 351 LEU A N 1
ATOM 2694 C CA . LEU A 1 351 ? -17.056 2.347 13.523 1.00 95.62 351 LEU A CA 1
ATOM 2695 C C . LEU A 1 351 ? -16.087 1.735 14.546 1.00 95.62 351 LEU A C 1
ATOM 2697 O O . LEU A 1 351 ? -15.659 0.596 14.368 1.00 95.62 351 LEU A O 1
ATOM 2701 N N . VAL A 1 352 ? -15.788 2.444 15.643 1.00 97.38 352 VAL A N 1
ATOM 2702 C CA . VAL A 1 352 ? -14.928 1.928 16.728 1.00 97.38 352 VAL A CA 1
ATOM 2703 C C . VAL A 1 352 ? -15.518 0.656 17.341 1.00 97.38 352 VAL A C 1
ATOM 2705 O O . VAL A 1 352 ? -14.792 -0.320 17.539 1.00 97.38 352 VAL A O 1
ATOM 2708 N N . ARG A 1 353 ? -16.837 0.630 17.571 1.00 97.69 353 ARG A N 1
ATOM 2709 C CA . ARG A 1 353 ? -17.565 -0.547 18.060 1.00 97.69 353 ARG A CA 1
ATOM 2710 C C . ARG A 1 353 ? -17.432 -1.739 17.110 1.00 97.69 353 ARG A C 1
ATOM 2712 O O . ARG A 1 353 ? -17.015 -2.800 17.560 1.00 97.69 353 ARG A O 1
ATOM 2719 N N . GLN A 1 354 ? -17.690 -1.570 15.810 1.00 97.50 354 GLN A N 1
ATOM 2720 C CA . GLN A 1 354 ? -17.541 -2.662 14.838 1.00 97.50 354 GLN A CA 1
ATOM 2721 C C . GLN A 1 354 ? -16.102 -3.210 14.778 1.00 97.50 354 GLN A C 1
ATOM 2723 O O . GLN A 1 354 ? -15.909 -4.425 14.740 1.00 97.50 354 GLN A O 1
ATOM 2728 N N . ILE A 1 355 ? -15.080 -2.340 14.793 1.00 98.31 355 ILE A N 1
ATOM 2729 C CA . ILE A 1 355 ? -13.668 -2.769 14.822 1.00 98.31 355 ILE A CA 1
ATOM 2730 C C . ILE A 1 355 ? -13.408 -3.612 16.080 1.00 98.31 355 ILE A C 1
ATOM 2732 O O . ILE A 1 355 ? -12.855 -4.710 15.986 1.00 98.31 355 ILE A O 1
ATOM 2736 N N . ALA A 1 356 ? -13.846 -3.134 17.246 1.00 98.38 356 ALA A N 1
ATOM 2737 C CA . ALA A 1 356 ? -13.697 -3.837 18.515 1.00 98.38 356 ALA A CA 1
ATOM 2738 C C . ALA A 1 356 ? -14.438 -5.191 18.535 1.00 98.38 356 ALA A C 1
ATOM 2740 O O . ALA A 1 356 ? -13.866 -6.186 18.973 1.00 98.38 356 ALA A O 1
ATOM 2741 N N . GLU A 1 357 ? -15.657 -5.273 17.994 1.00 98.31 357 GLU A N 1
ATOM 2742 C CA . GLU A 1 357 ? -16.448 -6.510 17.879 1.00 98.31 357 GLU A CA 1
ATOM 2743 C C . GLU A 1 357 ? -15.763 -7.566 16.994 1.00 98.31 357 GLU A C 1
ATOM 2745 O O . GLU A 1 357 ? -15.697 -8.743 17.363 1.00 98.31 357 GLU A O 1
ATOM 2750 N N . VAL A 1 358 ? -15.173 -7.161 15.862 1.00 98.38 358 VAL A N 1
ATOM 2751 C CA . VAL A 1 358 ? -14.390 -8.063 14.995 1.00 98.38 358 VAL A CA 1
ATOM 2752 C C . VAL A 1 358 ? -13.164 -8.617 15.729 1.00 98.38 358 VAL A C 1
ATOM 2754 O O . VAL A 1 358 ? -12.885 -9.820 15.648 1.00 98.38 358 VAL A O 1
ATOM 2757 N N . VAL A 1 359 ? -12.435 -7.769 16.460 1.00 98.31 359 VAL A N 1
ATOM 2758 C CA . VAL A 1 359 ? -11.242 -8.187 17.213 1.00 98.31 359 VAL A CA 1
ATOM 2759 C C . VAL A 1 359 ? -11.630 -9.064 18.412 1.00 98.31 359 VAL A C 1
ATOM 2761 O O . VAL A 1 359 ? -11.007 -10.105 18.618 1.00 98.31 359 VAL A O 1
ATOM 2764 N N . ALA A 1 360 ? -12.702 -8.737 19.140 1.00 98.00 360 ALA A N 1
ATOM 2765 C CA . ALA A 1 360 ? -13.248 -9.574 20.211 1.00 98.00 360 ALA A CA 1
ATOM 2766 C C . ALA A 1 360 ? -13.660 -10.963 19.693 1.00 98.00 360 ALA A C 1
ATOM 2768 O O . ALA A 1 360 ? -13.328 -11.985 20.303 1.00 98.00 360 ALA A O 1
ATOM 2769 N N . TYR A 1 361 ? -14.299 -11.036 18.518 1.00 98.00 361 TYR A N 1
ATOM 2770 C CA . TYR A 1 361 ? -14.602 -12.316 17.885 1.00 98.00 361 TYR A CA 1
ATOM 2771 C C . TYR A 1 361 ? -13.328 -13.099 17.533 1.00 98.00 361 TYR A C 1
ATOM 2773 O O . TYR A 1 361 ? -13.249 -14.291 17.848 1.00 98.00 361 TYR A O 1
ATOM 2781 N N . ALA A 1 362 ? -12.306 -12.462 16.950 1.00 97.06 362 ALA A N 1
ATOM 2782 C CA . ALA A 1 362 ? -11.017 -13.111 16.690 1.00 97.06 362 ALA A CA 1
ATOM 2783 C C . ALA A 1 362 ? -10.382 -13.654 17.987 1.00 97.06 362 ALA A C 1
ATOM 2785 O O . ALA A 1 362 ? -9.994 -14.829 18.039 1.00 97.06 362 ALA A O 1
ATOM 2786 N N . HIS A 1 363 ? -10.382 -12.858 19.063 1.00 96.50 363 HIS A N 1
ATOM 2787 C CA . HIS A 1 363 ? -9.861 -13.237 20.382 1.00 96.50 363 HIS A CA 1
ATOM 2788 C C . HIS A 1 363 ? -10.630 -14.425 20.975 1.00 96.50 363 HIS A C 1
ATOM 2790 O O . HIS A 1 363 ? -10.004 -15.358 21.482 1.00 96.50 363 HIS A O 1
ATOM 2796 N N . SER A 1 364 ? -11.959 -14.486 20.809 1.00 95.69 364 SER A N 1
ATOM 2797 C CA . SER A 1 364 ? -12.777 -15.651 21.202 1.00 95.69 364 SER A CA 1
ATOM 2798 C C . SER A 1 364 ? -12.374 -16.942 20.466 1.00 95.69 364 SER A C 1
ATOM 2800 O O . SER A 1 364 ? -12.422 -18.042 21.023 1.00 95.69 364 SER A O 1
ATOM 2802 N N . ARG A 1 365 ? -11.892 -16.821 19.218 1.00 95.00 365 ARG A N 1
ATOM 2803 C CA . ARG A 1 365 ? -11.316 -17.916 18.412 1.00 95.00 365 ARG A CA 1
ATOM 2804 C C . ARG A 1 365 ? -9.818 -18.132 18.664 1.00 95.00 365 ARG A C 1
ATOM 2806 O O . ARG A 1 365 ? -9.192 -18.939 17.969 1.00 95.00 365 ARG A O 1
ATOM 2813 N N . ARG A 1 366 ? -9.267 -17.460 19.682 1.00 93.62 366 ARG A N 1
ATOM 2814 C CA . ARG A 1 366 ? -7.855 -17.440 20.095 1.00 93.62 366 ARG A CA 1
ATOM 2815 C C . ARG A 1 366 ? -6.890 -16.874 19.052 1.00 93.62 366 ARG A C 1
ATOM 2817 O O . ARG A 1 366 ? -5.699 -17.167 19.134 1.00 93.62 366 ARG A O 1
ATOM 2824 N N . LEU A 1 367 ? -7.387 -16.105 18.082 1.00 94.56 367 LEU A N 1
ATOM 2825 C CA . LEU A 1 367 ? -6.591 -15.384 17.091 1.00 94.56 367 LEU A CA 1
ATOM 2826 C C . LEU A 1 367 ? -6.419 -13.925 17.533 1.00 94.56 367 LEU A C 1
ATOM 2828 O O . LEU A 1 367 ? -7.398 -13.242 17.807 1.00 94.56 367 LEU A O 1
ATOM 2832 N N . THR A 1 368 ? -5.181 -13.450 17.560 1.00 95.12 368 THR A N 1
ATOM 2833 C CA . THR A 1 368 ? -4.826 -12.040 17.777 1.00 95.12 368 THR A CA 1
ATOM 2834 C C . THR A 1 368 ? -4.109 -11.492 16.546 1.00 95.12 368 THR A C 1
ATOM 2836 O O . THR A 1 368 ? -3.440 -12.255 15.842 1.00 95.12 368 THR A O 1
ATOM 2839 N N . HIS A 1 369 ? -4.221 -10.190 16.280 1.00 95.06 369 HIS A N 1
ATOM 2840 C CA . HIS A 1 369 ? -3.694 -9.550 15.066 1.00 95.06 369 HIS A CA 1
ATOM 2841 C C . HIS A 1 369 ? -2.234 -9.091 15.227 1.00 95.06 369 HIS A C 1
ATOM 2843 O O . HIS A 1 369 ? -1.376 -9.390 14.393 1.00 95.06 369 HIS A O 1
ATOM 2849 N N . ARG A 1 370 ? -1.924 -8.457 16.362 1.00 93.69 370 ARG A N 1
ATOM 2850 C CA . ARG A 1 370 ? -0.619 -7.907 16.781 1.00 93.69 370 ARG A CA 1
ATOM 2851 C C . ARG A 1 370 ? -0.107 -6.709 15.968 1.00 93.69 370 ARG A C 1
ATOM 2853 O O . ARG A 1 370 ? 0.998 -6.251 16.255 1.00 93.69 370 ARG A O 1
ATOM 2860 N N . ALA A 1 371 ? -0.864 -6.216 14.983 1.00 93.12 371 ALA A N 1
ATOM 2861 C CA . ALA A 1 371 ? -0.471 -5.091 14.127 1.00 93.12 371 ALA A CA 1
ATOM 2862 C C . ALA A 1 371 ? -1.670 -4.325 13.523 1.00 93.12 371 ALA A C 1
ATOM 2864 O O . ALA A 1 371 ? -1.674 -3.999 12.333 1.00 93.12 371 ALA A O 1
ATOM 2865 N N . LEU A 1 372 ? -2.706 -4.049 14.323 1.00 95.69 372 LEU A N 1
ATOM 2866 C CA . LEU A 1 372 ? -3.858 -3.260 13.871 1.00 95.69 372 LEU A CA 1
ATOM 2867 C C . LEU A 1 372 ? -3.420 -1.854 13.418 1.00 95.69 372 LEU A C 1
ATOM 2869 O O . LEU A 1 372 ? -2.693 -1.162 14.124 1.00 95.69 372 LEU A O 1
ATOM 2873 N N . SER A 1 373 ? -3.864 -1.444 12.230 1.00 94.81 373 SER A N 1
ATOM 2874 C CA . SER A 1 373 ? -3.580 -0.141 11.614 1.00 94.81 373 SER A CA 1
ATOM 2875 C C . SER A 1 373 ? -4.686 0.216 10.607 1.00 94.81 373 SER A C 1
ATOM 2877 O O . SER A 1 373 ? -5.389 -0.690 10.147 1.00 94.81 373 SER A O 1
ATOM 2879 N N . PRO A 1 374 ? -4.855 1.493 10.211 1.00 94.06 374 PRO A N 1
ATOM 2880 C CA . PRO A 1 374 ? -5.959 1.911 9.337 1.00 94.06 374 PRO A CA 1
ATOM 2881 C C . PRO A 1 374 ? -5.939 1.214 7.973 1.00 94.06 374 PRO A C 1
ATOM 2883 O O . PRO A 1 374 ? -6.975 0.802 7.469 1.00 94.06 374 PRO A O 1
ATOM 2886 N N . SER A 1 375 ? -4.742 0.970 7.438 1.00 89.88 375 SER A N 1
ATOM 2887 C CA . SER A 1 375 ? -4.487 0.216 6.205 1.00 89.88 375 SER A CA 1
ATOM 2888 C C . SER A 1 375 ? -4.971 -1.246 6.230 1.00 89.88 375 SER A C 1
ATOM 2890 O O . SER A 1 375 ? -5.167 -1.846 5.170 1.00 89.88 375 SER A O 1
ATOM 2892 N N . ARG A 1 376 ? -5.200 -1.817 7.423 1.00 94.06 376 ARG A N 1
ATOM 2893 C CA . ARG A 1 376 ? -5.729 -3.178 7.636 1.00 94.06 376 ARG A CA 1
ATOM 2894 C C . ARG A 1 376 ? -7.215 -3.219 7.991 1.00 94.06 376 ARG A C 1
ATOM 2896 O O . ARG A 1 376 ? -7.785 -4.309 8.032 1.00 94.06 376 ARG A O 1
ATOM 2903 N N . VAL A 1 377 ? -7.836 -2.064 8.228 1.00 97.00 377 VAL A N 1
ATOM 2904 C CA . VAL A 1 377 ? -9.275 -1.920 8.472 1.00 97.00 377 VAL A CA 1
ATOM 2905 C C . VAL A 1 377 ? -9.910 -1.361 7.205 1.00 97.00 377 VAL A C 1
ATOM 2907 O O . VAL A 1 377 ? -9.604 -0.250 6.791 1.00 97.00 377 VAL A O 1
ATOM 2910 N N . TRP A 1 378 ? -10.776 -2.136 6.564 1.00 96.00 378 TRP A N 1
ATOM 2911 C CA . TRP A 1 378 ? -11.430 -1.766 5.312 1.00 96.00 378 TRP A CA 1
ATOM 2912 C C . TRP A 1 378 ? -12.920 -1.553 5.542 1.00 96.00 378 TRP A C 1
ATOM 2914 O O . TRP A 1 378 ? -13.583 -2.347 6.209 1.00 96.00 378 TRP A O 1
ATOM 2924 N N . ILE A 1 379 ? -13.431 -0.454 5.000 1.00 95.19 379 ILE A N 1
ATOM 2925 C CA . ILE A 1 379 ? -14.802 0.006 5.156 1.00 95.19 379 ILE A CA 1
ATOM 2926 C C . ILE A 1 379 ? -15.534 -0.176 3.835 1.00 95.19 379 ILE A C 1
ATOM 2928 O O . ILE A 1 379 ? -15.134 0.360 2.803 1.00 95.19 379 ILE A O 1
ATOM 2932 N N . SER A 1 380 ? -16.622 -0.928 3.897 1.00 92.50 380 SER A N 1
ATOM 2933 C CA . SER A 1 380 ? -17.504 -1.250 2.774 1.00 92.50 380 SER A CA 1
ATOM 2934 C C . SER A 1 380 ? -18.727 -0.336 2.903 1.00 92.50 380 SER A C 1
ATOM 2936 O O . SER A 1 380 ? -19.478 -0.519 3.865 1.00 92.50 380 SER A O 1
ATOM 2938 N N . PRO A 1 381 ? -18.907 0.694 2.053 1.00 80.50 381 PRO A N 1
ATOM 2939 C CA . PRO A 1 381 ? -19.859 1.770 2.332 1.00 80.50 381 PRO A CA 1
ATOM 2940 C C . PRO A 1 381 ? -21.323 1.307 2.273 1.00 80.50 381 PRO A C 1
ATOM 2942 O O . PRO A 1 381 ? -22.040 1.507 3.248 1.00 80.50 381 PRO A O 1
ATOM 2945 N N . GLY A 1 382 ? -21.730 0.650 1.179 1.00 73.38 382 GLY A N 1
ATOM 2946 C CA . GLY A 1 382 ? -23.062 0.055 0.994 1.00 73.38 382 GLY A CA 1
ATOM 2947 C C . GLY A 1 382 ? -24.252 1.030 1.020 1.00 73.38 382 GLY A C 1
ATOM 2948 O O . GLY A 1 382 ? -24.101 2.235 1.211 1.00 73.38 382 GLY A O 1
ATOM 2949 N N . ASP A 1 383 ? -25.459 0.475 0.869 1.00 67.44 383 ASP A N 1
ATOM 2950 C CA . ASP A 1 383 ? -26.745 1.199 0.937 1.00 67.44 383 ASP A CA 1
ATOM 2951 C C . ASP A 1 383 ? -27.261 1.404 2.382 1.00 67.44 383 ASP A C 1
ATOM 2953 O O . ASP A 1 383 ? -28.434 1.706 2.605 1.00 67.44 383 ASP A O 1
ATOM 2957 N N . GLY A 1 384 ? -26.418 1.177 3.393 1.00 72.56 384 GLY A N 1
ATOM 2958 C CA . GLY A 1 384 ? -26.821 1.128 4.800 1.00 72.56 384 GLY A CA 1
ATOM 2959 C C . GLY A 1 384 ? -25.719 1.584 5.751 1.00 72.56 384 GLY A C 1
ATOM 2960 O O . GLY A 1 384 ? -24.959 2.501 5.450 1.00 72.56 384 GLY A O 1
ATOM 2961 N N . ALA A 1 385 ? -25.628 0.950 6.922 1.00 78.56 385 ALA A N 1
ATOM 2962 C CA . ALA A 1 385 ? -24.498 1.180 7.817 1.00 78.56 385 ALA A CA 1
ATOM 2963 C C . ALA A 1 385 ? -23.205 0.610 7.189 1.00 78.56 385 ALA A C 1
ATOM 2965 O O . ALA A 1 385 ? -23.232 -0.526 6.702 1.00 78.56 385 ALA A O 1
ATOM 2966 N N . PRO A 1 386 ? -22.078 1.349 7.222 1.00 88.75 386 PRO A N 1
ATOM 2967 C CA . PRO A 1 386 ? -20.815 0.884 6.656 1.00 88.75 386 PRO A CA 1
ATOM 2968 C C . PRO A 1 386 ? -20.336 -0.387 7.367 1.00 88.75 386 PRO A C 1
ATOM 2970 O O . PRO A 1 386 ? -20.410 -0.468 8.593 1.00 88.75 386 PRO A O 1
ATOM 2973 N N . GLN A 1 387 ? -19.822 -1.362 6.613 1.00 93.00 387 GLN A N 1
ATOM 2974 C CA . GLN A 1 387 ? -19.345 -2.639 7.158 1.00 93.00 387 GLN A CA 1
ATOM 2975 C C . GLN A 1 387 ? -17.819 -2.676 7.268 1.00 93.00 387 GLN A C 1
ATOM 2977 O O . GLN A 1 387 ? -17.115 -2.569 6.258 1.00 93.00 387 GLN A O 1
ATOM 2982 N N . VAL A 1 388 ? -17.323 -2.883 8.489 1.00 96.38 388 VAL A N 1
ATOM 2983 C CA . VAL A 1 388 ? -15.902 -3.085 8.804 1.00 96.38 388 VAL A CA 1
ATOM 2984 C C . VAL A 1 388 ? -15.443 -4.504 8.449 1.00 96.38 388 VAL A C 1
ATOM 2986 O O . VAL A 1 388 ? -16.026 -5.490 8.900 1.00 96.38 388 VAL A O 1
ATOM 2989 N N . ARG A 1 389 ? -14.320 -4.605 7.731 1.00 96.75 389 ARG A N 1
ATOM 2990 C CA . ARG A 1 389 ? -13.510 -5.822 7.565 1.00 96.75 389 ARG A CA 1
ATOM 2991 C C . ARG A 1 389 ? -12.081 -5.594 8.051 1.00 96.75 389 ARG A C 1
ATOM 2993 O O . ARG A 1 389 ? -11.505 -4.537 7.817 1.00 96.75 389 ARG A O 1
ATOM 3000 N N . ILE A 1 390 ? -11.496 -6.596 8.705 1.00 97.69 390 ILE A N 1
ATOM 3001 C CA . ILE A 1 390 ? -10.094 -6.609 9.137 1.00 97.69 390 ILE A CA 1
ATOM 3002 C C . ILE A 1 390 ? -9.344 -7.711 8.386 1.00 97.69 390 ILE A C 1
ATOM 3004 O O . ILE A 1 390 ? -9.779 -8.868 8.356 1.00 97.69 390 ILE A O 1
ATOM 3008 N N . ARG A 1 391 ? -8.208 -7.331 7.796 1.00 94.31 391 ARG A N 1
ATOM 3009 C CA . ARG A 1 391 ? -7.361 -8.155 6.920 1.00 94.31 391 ARG A CA 1
ATOM 3010 C C . ARG A 1 391 ? -5.896 -8.180 7.380 1.00 94.31 391 ARG A C 1
ATOM 3012 O O . ARG A 1 391 ? -5.542 -7.593 8.403 1.00 94.31 391 ARG A O 1
ATOM 3019 N N . ASP A 1 392 ? -5.036 -8.827 6.595 1.00 91.25 392 ASP A N 1
ATOM 3020 C CA . ASP A 1 392 ? -3.572 -8.855 6.754 1.00 91.25 392 ASP A CA 1
ATOM 3021 C C . ASP A 1 392 ? -3.113 -9.486 8.081 1.00 91.25 392 ASP A C 1
ATOM 3023 O O . ASP A 1 392 ? -2.271 -8.953 8.805 1.00 91.25 392 ASP A O 1
ATOM 3027 N N . TRP A 1 393 ? -3.660 -10.667 8.381 1.00 92.75 393 TRP A N 1
ATOM 3028 C CA . TRP A 1 393 ? -3.459 -11.440 9.615 1.00 92.75 393 TRP A CA 1
ATOM 3029 C C . TRP A 1 393 ? -2.081 -12.125 9.713 1.00 92.75 393 TRP A C 1
ATOM 3031 O O . TRP A 1 393 ? -1.845 -12.920 10.625 1.00 92.75 393 TRP A O 1
ATOM 3041 N N . MET A 1 394 ? -1.151 -11.828 8.797 1.00 87.25 394 MET A N 1
ATOM 3042 C CA . MET A 1 394 ? 0.199 -12.409 8.726 1.00 87.25 394 MET A CA 1
ATOM 3043 C C . MET A 1 394 ? 1.009 -12.248 10.029 1.00 87.25 394 MET A C 1
ATOM 3045 O O . MET A 1 394 ? 1.652 -13.195 10.490 1.00 87.25 394 MET A O 1
ATOM 3049 N N . THR A 1 395 ? 0.916 -11.085 10.682 1.00 87.00 395 THR A N 1
ATOM 3050 C CA . THR A 1 395 ? 1.549 -10.777 11.981 1.00 87.00 395 THR A CA 1
ATOM 3051 C C . THR A 1 395 ? 0.931 -11.547 13.148 1.00 87.00 395 THR A C 1
ATOM 3053 O O . THR A 1 395 ? 1.548 -11.666 14.214 1.00 87.00 395 THR A O 1
ATOM 3056 N N . GLY A 1 396 ? -0.273 -12.084 12.950 1.00 87.94 396 GLY A N 1
ATOM 3057 C CA . GLY A 1 396 ? -1.128 -12.626 13.990 1.00 87.94 396 GLY A CA 1
ATOM 3058 C C . GLY A 1 396 ? -0.582 -13.865 14.689 1.00 87.94 396 GLY A C 1
ATOM 3059 O O . GLY A 1 396 ? 0.430 -14.462 14.303 1.00 87.94 396 GLY A O 1
ATOM 3060 N N . ARG A 1 397 ? -1.255 -14.260 15.769 1.00 88.56 397 ARG A N 1
ATOM 3061 C CA . ARG A 1 397 ? -0.900 -15.441 16.567 1.00 88.56 397 ARG A CA 1
ATOM 3062 C C . ARG A 1 397 ? -2.163 -16.172 17.000 1.00 88.56 397 ARG A C 1
ATOM 3064 O O . ARG A 1 397 ? -3.107 -15.547 17.465 1.00 88.56 397 ARG A O 1
ATOM 3071 N N . ARG A 1 398 ? -2.166 -17.503 16.878 1.00 85.62 398 ARG A N 1
ATOM 3072 C CA . ARG A 1 398 ? -3.275 -18.355 17.325 1.00 85.62 398 ARG A CA 1
ATOM 3073 C C . ARG A 1 398 ? -2.831 -19.232 18.489 1.00 85.62 398 ARG A C 1
ATOM 3075 O O . ARG A 1 398 ? -1.875 -19.992 18.349 1.00 85.62 398 ARG A O 1
ATOM 3082 N N . THR A 1 399 ? -3.464 -19.102 19.655 1.00 73.94 399 THR A N 1
ATOM 3083 C CA . THR A 1 399 ? -3.010 -19.794 20.874 1.00 73.94 399 THR A CA 1
ATOM 3084 C C . THR A 1 399 ? -3.719 -21.136 21.098 1.00 73.94 399 THR A C 1
ATOM 3086 O O . THR A 1 399 ? -4.928 -21.281 20.931 1.00 73.94 399 THR A O 1
ATOM 3089 N N . GLY A 1 400 ? -2.948 -22.145 21.518 1.00 59.38 400 GLY A N 1
ATOM 3090 C CA . GLY A 1 400 ? -3.467 -23.434 21.985 1.00 59.38 400 GLY A CA 1
ATOM 3091 C C . GLY A 1 400 ? -3.908 -24.410 20.888 1.00 59.38 400 GLY A C 1
ATOM 3092 O O . GLY A 1 400 ? -5.099 -24.648 20.701 1.00 59.38 400 GLY A O 1
ATOM 3093 N N . THR A 1 401 ? -2.948 -25.063 20.229 1.00 40.59 401 THR A N 1
ATOM 3094 C CA . THR A 1 401 ? -3.180 -26.317 19.487 1.00 40.59 401 THR A CA 1
ATOM 3095 C C . THR A 1 401 ? -2.024 -27.280 19.755 1.00 40.59 401 THR A C 1
ATOM 3097 O O . THR A 1 401 ? -0.869 -26.946 19.509 1.00 40.59 401 THR A O 1
ATOM 3100 N N . SER A 1 402 ? -2.314 -28.476 20.274 1.00 38.50 402 SER A N 1
ATOM 3101 C CA . SER A 1 402 ? -1.307 -29.408 20.820 1.00 38.50 402 SER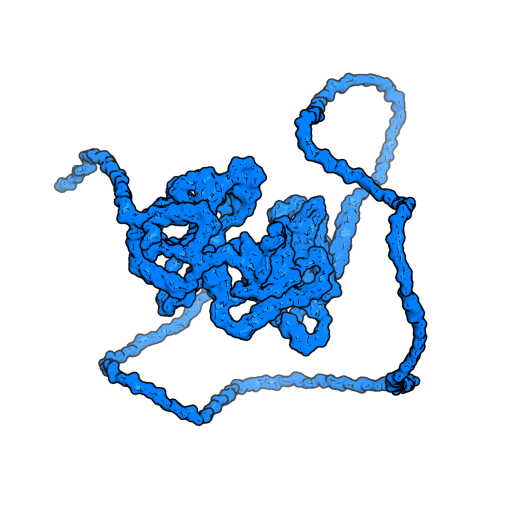 A CA 1
ATOM 3102 C C . SER A 1 402 ? -0.497 -30.193 19.771 1.00 38.50 402 SER A C 1
ATOM 3104 O O . SER A 1 402 ? 0.072 -31.238 20.085 1.00 38.50 402 SER A O 1
ATOM 3106 N N . ALA A 1 403 ? -0.407 -29.699 18.533 1.00 38.44 403 ALA A N 1
ATOM 3107 C CA . ALA A 1 403 ? 0.400 -30.273 17.455 1.00 38.44 403 ALA A CA 1
ATOM 3108 C C . ALA A 1 403 ? 1.891 -29.911 17.639 1.00 38.44 403 ALA A C 1
ATOM 3110 O O . ALA A 1 403 ? 2.442 -29.074 16.923 1.00 38.44 403 ALA A O 1
ATOM 3111 N N . ARG A 1 404 ? 2.523 -30.529 18.649 1.00 38.44 404 ARG A N 1
ATOM 3112 C CA . ARG A 1 404 ? 3.827 -30.187 19.263 1.00 38.44 404 ARG A CA 1
ATOM 3113 C C . ARG A 1 404 ? 5.071 -30.411 18.367 1.00 38.44 404 ARG A C 1
ATOM 3115 O O . ARG A 1 404 ? 6.141 -30.731 18.875 1.00 38.44 404 ARG A O 1
ATOM 3122 N N . SER A 1 405 ? 4.966 -30.256 17.045 1.00 39.56 405 SER A N 1
ATOM 3123 C CA . SER A 1 405 ? 6.114 -30.391 16.125 1.00 39.56 405 SER A CA 1
ATOM 3124 C C . SER A 1 405 ? 6.036 -29.509 14.873 1.00 39.56 405 SER A C 1
ATOM 3126 O O . SER A 1 405 ? 7.057 -28.968 14.472 1.00 39.56 405 SER A O 1
ATOM 3128 N N . THR A 1 406 ? 4.858 -29.315 14.267 1.00 42.16 406 THR A N 1
ATOM 3129 C CA . THR A 1 406 ? 4.722 -28.579 12.988 1.00 42.16 406 THR A CA 1
ATOM 3130 C C . THR A 1 406 ? 4.092 -27.194 13.139 1.00 42.16 406 THR A C 1
ATOM 3132 O O . THR A 1 406 ? 4.649 -26.212 12.649 1.00 42.16 406 THR A O 1
ATOM 3135 N N . MET A 1 407 ? 2.979 -27.062 13.873 1.00 39.81 407 MET A N 1
ATOM 3136 C CA . MET A 1 407 ? 2.333 -25.753 14.073 1.00 39.81 407 MET A CA 1
ATOM 3137 C C . MET A 1 407 ? 3.211 -24.762 14.842 1.00 39.81 407 MET A C 1
ATOM 3139 O O . MET A 1 407 ? 3.124 -23.563 14.587 1.00 39.81 407 MET A O 1
ATOM 3143 N N . THR A 1 408 ? 4.075 -25.235 15.747 1.00 40.78 408 THR A N 1
ATOM 3144 C CA . THR A 1 408 ? 5.012 -24.375 16.487 1.00 40.78 408 THR A CA 1
ATOM 3145 C C . THR A 1 408 ? 6.015 -23.690 15.557 1.00 40.78 408 THR A C 1
ATOM 3147 O O . THR A 1 408 ? 6.346 -22.532 15.786 1.00 40.78 408 THR A O 1
ATOM 3150 N N . VAL A 1 409 ? 6.453 -24.364 14.486 1.00 43.22 409 VAL A N 1
ATOM 3151 C CA . VAL A 1 409 ? 7.404 -23.813 13.506 1.00 43.22 409 VAL A CA 1
ATOM 3152 C C . VAL A 1 409 ? 6.724 -22.738 12.655 1.00 43.22 409 VAL A C 1
ATOM 3154 O O . VAL A 1 409 ? 7.191 -21.604 12.613 1.00 43.22 409 VAL A O 1
ATOM 3157 N N . LEU A 1 410 ? 5.558 -23.047 12.072 1.00 45.31 410 LEU A N 1
ATOM 3158 C CA . LEU A 1 410 ? 4.782 -22.091 11.263 1.00 45.31 410 LEU A CA 1
ATOM 3159 C C . LEU A 1 410 ? 4.285 -20.878 12.075 1.00 45.31 410 LEU A C 1
ATOM 3161 O O . LEU A 1 410 ? 4.205 -19.764 11.558 1.00 45.31 410 LEU A O 1
ATOM 3165 N N . SER A 1 411 ? 3.973 -21.070 13.362 1.00 41.94 411 SER A N 1
ATOM 3166 C CA . SER A 1 411 ? 3.502 -19.993 14.247 1.00 41.94 411 SER A CA 1
ATOM 3167 C C . SER A 1 411 ? 4.642 -19.181 14.876 1.00 41.94 411 SER A C 1
ATOM 3169 O O . SER A 1 411 ? 4.439 -18.004 15.183 1.00 41.94 411 SER A O 1
ATOM 3171 N N . GLY A 1 412 ? 5.826 -19.773 15.055 1.00 40.72 412 GLY A N 1
ATOM 3172 C CA . GLY A 1 412 ? 6.915 -19.226 15.873 1.00 40.72 412 GLY A CA 1
ATOM 3173 C C . GLY A 1 412 ? 7.830 -18.195 15.205 1.00 40.72 412 GLY A C 1
ATOM 3174 O O . GLY A 1 412 ? 8.457 -17.429 15.928 1.00 40.72 412 GLY A O 1
ATOM 3175 N N . GLY A 1 413 ? 7.895 -18.137 13.868 1.00 48.09 413 GLY A N 1
ATOM 3176 C CA . GLY A 1 413 ? 8.863 -17.279 13.159 1.00 48.09 413 GLY A CA 1
ATOM 3177 C C . GLY A 1 413 ? 8.752 -15.778 13.473 1.00 48.09 413 GLY A C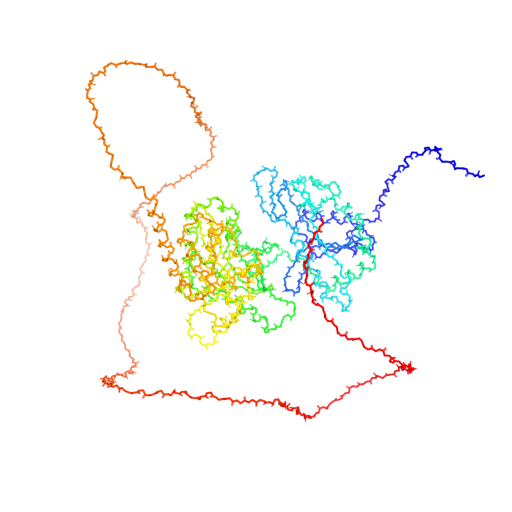 1
ATOM 3178 O O . GLY A 1 413 ? 9.759 -15.110 13.691 1.00 48.09 413 GLY A O 1
ATOM 3179 N N . ILE A 1 414 ? 7.528 -15.246 13.575 1.00 59.22 414 ILE A N 1
ATOM 3180 C CA . ILE A 1 414 ? 7.282 -13.807 13.790 1.00 59.22 414 ILE A CA 1
ATOM 3181 C C . ILE A 1 414 ? 7.187 -13.504 15.291 1.00 59.22 414 ILE A C 1
ATOM 3183 O O . ILE A 1 414 ? 6.108 -13.273 15.857 1.00 59.22 414 ILE A O 1
ATOM 3187 N N . THR A 1 415 ? 8.352 -13.517 15.934 1.00 60.44 415 THR A N 1
ATOM 3188 C CA . THR A 1 415 ? 8.581 -12.982 17.284 1.00 60.44 415 THR A CA 1
ATOM 3189 C C . THR A 1 415 ? 8.245 -11.493 17.341 1.00 60.44 415 THR A C 1
ATOM 3191 O O . THR A 1 415 ? 7.403 -11.073 18.131 1.00 60.44 415 THR A O 1
ATOM 3194 N N . ASP A 1 416 ? 8.834 -10.729 16.428 1.00 67.44 416 ASP A N 1
ATOM 3195 C CA . ASP A 1 416 ? 8.785 -9.273 16.340 1.00 67.44 416 ASP A CA 1
ATOM 3196 C C . ASP A 1 416 ? 7.836 -8.823 15.205 1.00 67.44 416 ASP A C 1
ATOM 3198 O O . ASP A 1 416 ? 8.159 -9.032 14.032 1.00 67.44 416 ASP A O 1
ATOM 3202 N N . PRO A 1 417 ? 6.655 -8.241 15.509 1.00 65.44 417 PRO A N 1
ATOM 3203 C CA . PRO A 1 417 ? 5.725 -7.775 14.483 1.00 65.44 417 PRO A CA 1
ATOM 3204 C C . PRO A 1 417 ? 6.193 -6.478 13.804 1.00 65.44 417 PRO A C 1
ATOM 3206 O O . PRO A 1 417 ? 5.760 -6.210 12.686 1.00 65.44 417 PRO A O 1
ATOM 3209 N N . ALA A 1 418 ? 7.094 -5.696 14.419 1.00 70.62 418 ALA A N 1
ATOM 3210 C CA . ALA A 1 418 ? 7.542 -4.408 13.881 1.00 70.62 418 ALA A CA 1
ATOM 3211 C C . ALA A 1 418 ? 8.365 -4.549 12.581 1.00 70.62 418 ALA A C 1
ATOM 3213 O O . ALA A 1 418 ? 8.531 -3.583 11.842 1.00 70.62 418 ALA A O 1
ATOM 3214 N N . ARG A 1 419 ? 8.846 -5.764 12.277 1.00 72.06 419 ARG A N 1
ATOM 3215 C CA . ARG A 1 419 ? 9.619 -6.104 11.066 1.00 72.06 419 ARG A CA 1
ATOM 3216 C C . ARG A 1 419 ? 8.782 -6.386 9.819 1.00 72.06 419 ARG A C 1
ATOM 3218 O O . ARG A 1 419 ? 9.356 -6.517 8.746 1.00 72.06 419 ARG A O 1
ATOM 3225 N N . LEU A 1 420 ? 7.465 -6.545 9.963 1.00 71.31 420 LEU A N 1
ATOM 3226 C CA . LEU A 1 420 ? 6.538 -6.876 8.867 1.00 71.31 420 LEU A CA 1
ATOM 3227 C C . LEU A 1 420 ? 5.450 -5.811 8.686 1.00 71.31 420 LEU A C 1
ATOM 3229 O O . LEU A 1 420 ? 4.387 -6.072 8.122 1.00 71.31 420 LEU A O 1
ATOM 3233 N N . VAL A 1 421 ? 5.714 -4.614 9.202 1.00 79.12 421 VAL A N 1
ATOM 3234 C CA . VAL A 1 421 ? 4.869 -3.439 9.042 1.00 79.12 421 VAL A CA 1
ATOM 3235 C C . VAL A 1 421 ? 5.697 -2.317 8.436 1.00 79.12 421 VAL A C 1
ATOM 3237 O O . VAL A 1 421 ? 6.876 -2.152 8.754 1.00 79.12 421 VAL A O 1
ATOM 3240 N N . GLU A 1 422 ? 5.060 -1.535 7.579 1.00 80.06 422 GLU A N 1
ATOM 3241 C CA . GLU A 1 422 ? 5.679 -0.352 6.994 1.00 80.06 422 GLU A CA 1
ATOM 3242 C C . GLU A 1 422 ? 5.718 0.794 8.034 1.00 80.06 422 GLU A C 1
ATOM 3244 O O . GLU A 1 422 ? 5.055 0.744 9.076 1.00 80.06 422 GLU A O 1
ATOM 3249 N N . GLN A 1 423 ? 6.557 1.810 7.807 1.00 79.12 423 GLN A N 1
ATOM 3250 C CA . GLN A 1 423 ? 6.914 2.801 8.839 1.00 79.12 423 GLN A CA 1
ATOM 3251 C C . GLN A 1 423 ? 5.733 3.682 9.304 1.00 79.12 423 GLN A C 1
ATOM 3253 O O . GLN A 1 423 ? 5.724 4.154 10.439 1.00 79.12 423 GLN A O 1
ATOM 3258 N N . ASP A 1 424 ? 4.725 3.872 8.453 1.00 80.19 424 ASP A N 1
ATOM 3259 C CA . ASP A 1 424 ? 3.457 4.554 8.749 1.00 80.19 424 ASP A CA 1
ATOM 3260 C C . ASP A 1 424 ? 2.613 3.808 9.799 1.00 80.19 424 ASP A C 1
ATOM 3262 O O . ASP A 1 424 ? 1.889 4.407 10.594 1.00 80.19 424 ASP A O 1
ATOM 3266 N N . GLN A 1 425 ? 2.732 2.482 9.849 1.00 87.19 425 GLN A N 1
ATOM 3267 C CA . GLN A 1 425 ? 1.965 1.633 10.760 1.00 87.19 425 GLN A CA 1
ATOM 3268 C C . GLN A 1 425 ? 2.553 1.638 12.178 1.00 87.19 425 GLN A C 1
ATOM 3270 O O . GLN A 1 425 ? 1.865 1.263 13.127 1.00 87.19 425 GLN A O 1
ATOM 3275 N N . TRP A 1 426 ? 3.795 2.110 12.354 1.00 90.38 426 TRP A N 1
ATOM 3276 C CA . TRP A 1 426 ? 4.454 2.199 13.663 1.00 90.38 426 TRP A CA 1
ATOM 3277 C C . TRP A 1 426 ? 3.708 3.124 14.634 1.00 90.38 426 TRP A C 1
ATOM 3279 O O . TRP A 1 426 ? 3.772 2.899 15.839 1.00 90.38 426 TRP A O 1
ATOM 3289 N N . PHE A 1 427 ? 2.957 4.114 14.134 1.00 93.00 427 PHE A N 1
ATOM 3290 C CA . PHE A 1 427 ? 2.138 5.016 14.956 1.00 93.00 427 PHE A CA 1
ATOM 3291 C C . PHE A 1 427 ? 0.948 4.317 15.645 1.00 93.00 427 PHE A C 1
ATOM 3293 O O . PHE A 1 427 ? 0.367 4.882 16.566 1.00 93.00 427 PHE A O 1
ATOM 3300 N N . TYR A 1 428 ? 0.605 3.092 15.230 1.00 95.44 428 TYR A N 1
ATOM 3301 C CA . TYR A 1 428 ? -0.491 2.285 15.786 1.00 95.44 428 TYR A CA 1
ATOM 3302 C C . TYR A 1 428 ? 0.012 1.050 16.557 1.00 95.44 428 TYR A C 1
ATOM 3304 O O . TYR A 1 428 ? -0.782 0.327 17.158 1.00 95.44 428 TYR A O 1
ATOM 3312 N N . LEU A 1 429 ? 1.328 0.796 16.566 1.00 94.06 429 LEU A N 1
ATOM 3313 C CA . LEU A 1 429 ? 1.923 -0.304 17.324 1.00 94.06 429 LEU A CA 1
ATOM 3314 C C . LEU A 1 429 ? 2.180 0.083 18.781 1.00 94.06 429 LEU A C 1
ATOM 3316 O O . LEU A 1 429 ? 2.732 1.143 19.071 1.00 94.06 429 LEU A O 1
ATOM 3320 N N . ALA A 1 430 ? 1.882 -0.845 19.691 1.00 94.06 430 ALA A N 1
ATOM 3321 C CA . ALA A 1 430 ? 2.202 -0.682 21.103 1.00 94.06 430 ALA A CA 1
ATOM 3322 C C . ALA A 1 430 ? 3.720 -0.485 21.321 1.00 94.06 430 ALA A C 1
ATOM 3324 O O . ALA A 1 430 ? 4.522 -1.134 20.634 1.00 94.06 430 ALA A O 1
ATOM 3325 N N . PRO A 1 431 ? 4.159 0.351 22.284 1.00 92.25 431 PRO A N 1
ATOM 3326 C CA . PRO A 1 431 ? 5.575 0.687 22.451 1.00 92.25 431 PRO A CA 1
ATOM 3327 C C . PRO A 1 431 ? 6.483 -0.520 22.716 1.00 92.25 431 PRO A C 1
ATOM 3329 O O . PRO A 1 431 ? 7.654 -0.508 22.347 1.00 92.25 431 PRO A O 1
ATOM 3332 N N . GLU A 1 432 ? 5.962 -1.585 23.324 1.00 91.12 432 GLU A N 1
ATOM 3333 C CA . GLU A 1 432 ? 6.662 -2.856 23.513 1.00 91.12 432 GLU A CA 1
ATOM 3334 C C . GLU A 1 432 ? 6.922 -3.632 22.208 1.00 91.12 432 GLU A C 1
ATOM 3336 O O . GLU A 1 432 ? 7.955 -4.292 22.111 1.00 91.12 432 GLU A O 1
ATOM 3341 N N . SER A 1 433 ? 6.086 -3.486 21.171 1.00 89.81 433 SER A N 1
ATOM 3342 C CA . SER A 1 433 ? 6.397 -4.001 19.826 1.00 89.81 433 SER A CA 1
ATOM 3343 C C . SER A 1 433 ? 7.570 -3.251 19.204 1.00 89.81 433 SER A C 1
ATOM 3345 O O . SER A 1 433 ? 8.470 -3.876 18.655 1.00 89.81 433 SER A O 1
ATOM 3347 N N . LEU A 1 434 ? 7.608 -1.921 19.343 1.00 87.19 434 LEU A N 1
ATOM 3348 C CA . LEU A 1 434 ? 8.676 -1.073 18.793 1.00 87.19 434 LEU A CA 1
ATOM 3349 C C . LEU A 1 434 ? 10.028 -1.257 19.511 1.00 87.19 434 LEU A C 1
ATOM 3351 O O . LEU A 1 434 ? 11.078 -0.959 18.945 1.00 87.19 434 LEU A O 1
ATOM 3355 N N . ARG A 1 435 ? 10.014 -1.763 20.752 1.00 84.75 435 ARG A N 1
ATOM 3356 C CA . ARG A 1 435 ? 11.214 -2.192 21.500 1.00 84.75 435 ARG A CA 1
ATOM 3357 C C . ARG A 1 435 ? 11.710 -3.586 21.079 1.00 84.75 435 ARG A C 1
ATOM 3359 O O . ARG A 1 435 ? 12.870 -3.907 21.330 1.00 84.75 435 ARG A O 1
ATOM 3366 N N . GLY A 1 436 ? 10.850 -4.390 20.446 1.00 73.12 436 GLY A N 1
ATOM 3367 C CA . GLY A 1 436 ? 11.103 -5.779 20.068 1.00 73.12 436 GLY A CA 1
ATOM 3368 C C . GLY A 1 436 ? 11.085 -6.759 21.252 1.00 73.12 436 GLY A C 1
ATOM 3369 O O . GLY A 1 436 ? 11.400 -6.419 22.392 1.00 73.12 436 GLY A O 1
ATOM 3370 N N . GLY A 1 437 ? 10.737 -8.022 20.990 1.00 68.50 437 GLY A N 1
ATOM 3371 C CA . GLY A 1 437 ? 10.774 -9.075 22.009 1.00 68.50 437 GLY A CA 1
ATOM 3372 C C . GLY A 1 437 ? 10.158 -10.397 21.555 1.00 68.50 437 GLY A C 1
ATOM 3373 O O . GLY A 1 437 ? 9.190 -10.420 20.803 1.00 68.50 437 GLY A O 1
ATOM 3374 N N . ALA A 1 438 ? 10.697 -11.524 22.030 1.00 64.38 438 ALA A N 1
ATOM 3375 C CA . ALA A 1 438 ? 10.245 -12.854 21.600 1.00 64.38 438 ALA A CA 1
ATOM 3376 C C . ALA A 1 438 ? 8.867 -13.270 22.153 1.00 64.38 438 ALA A C 1
ATOM 3378 O O . ALA A 1 438 ? 8.163 -14.054 21.521 1.00 64.38 438 ALA A O 1
ATOM 3379 N N . ASN A 1 439 ? 8.480 -12.744 23.321 1.00 73.81 439 ASN A N 1
ATOM 3380 C CA . ASN A 1 439 ? 7.328 -13.206 24.105 1.00 73.81 439 ASN A CA 1
ATOM 3381 C C . ASN A 1 439 ? 6.282 -12.105 24.358 1.00 73.81 439 ASN A C 1
ATOM 3383 O O . ASN A 1 439 ? 5.660 -12.087 25.416 1.00 73.81 439 ASN A O 1
ATOM 3387 N N . LEU A 1 440 ? 6.070 -11.192 23.402 1.00 83.19 440 LEU A N 1
ATOM 3388 C CA . LEU A 1 440 ? 5.076 -10.123 23.558 1.00 83.19 440 LEU A CA 1
ATOM 3389 C C . LEU A 1 440 ? 3.660 -10.699 23.829 1.00 83.19 440 LEU A C 1
ATOM 3391 O O . LEU A 1 440 ? 3.231 -11.629 23.119 1.00 83.19 440 LEU A O 1
ATOM 3395 N N . PRO A 1 441 ? 2.931 -10.188 24.840 1.00 88.19 441 PRO A N 1
ATOM 3396 C CA . PRO A 1 441 ? 1.568 -10.605 25.160 1.00 88.19 441 PRO A CA 1
ATOM 3397 C C . PRO A 1 441 ? 0.602 -9.986 24.139 1.00 88.19 441 PRO A C 1
ATOM 3399 O O . PRO A 1 441 ? 0.565 -8.773 23.976 1.00 88.19 441 PRO A O 1
ATOM 3402 N N . PRO A 1 442 ? -0.162 -10.787 23.380 1.00 90.81 442 PRO A N 1
ATOM 3403 C CA . PRO A 1 442 ? -0.681 -10.318 22.102 1.00 90.81 442 PRO A CA 1
ATOM 3404 C C . PRO A 1 442 ? -2.061 -9.658 22.193 1.00 90.81 442 PRO A C 1
ATOM 3406 O O . PRO A 1 442 ? -2.466 -9.013 21.235 1.00 90.81 442 PRO A O 1
ATOM 3409 N N . VAL A 1 443 ? -2.773 -9.826 23.312 1.00 95.38 443 VAL A N 1
ATOM 3410 C CA . VAL A 1 443 ? -4.060 -9.160 23.564 1.00 95.38 443 VAL A CA 1
ATOM 3411 C C . VAL A 1 443 ? -3.836 -7.671 23.885 1.00 95.38 443 VAL A C 1
ATOM 3413 O O . VAL A 1 443 ? -4.426 -6.857 23.181 1.00 95.38 443 VAL A O 1
ATOM 3416 N N . PRO A 1 444 ? -2.910 -7.279 24.791 1.00 95.88 444 PRO A N 1
ATOM 3417 C CA . PRO A 1 444 ? -2.545 -5.871 24.989 1.00 95.88 444 PRO A CA 1
ATOM 3418 C C . PRO A 1 444 ? -2.030 -5.141 23.740 1.00 95.88 444 PRO A C 1
ATOM 3420 O O . PRO A 1 444 ? -2.224 -3.930 23.640 1.00 95.88 444 PRO A O 1
ATOM 3423 N N . LEU A 1 445 ? -1.407 -5.845 22.780 1.00 95.50 445 LEU A N 1
ATOM 3424 C CA . LEU A 1 445 ? -1.025 -5.258 21.484 1.00 95.50 445 LEU A CA 1
ATOM 3425 C C . LEU A 1 445 ? -2.252 -4.854 20.656 1.00 95.50 445 LEU A C 1
ATOM 3427 O O . LEU A 1 445 ? -2.271 -3.774 20.069 1.00 95.50 445 LEU A O 1
ATOM 3431 N N . ASP A 1 446 ? -3.271 -5.716 20.617 1.00 97.31 446 ASP A N 1
ATOM 3432 C CA . ASP A 1 446 ? -4.518 -5.447 19.897 1.00 97.31 446 ASP A CA 1
ATOM 3433 C C . ASP A 1 446 ? -5.359 -4.378 20.613 1.00 97.31 446 ASP A C 1
ATOM 3435 O O . ASP A 1 446 ? -5.945 -3.534 19.944 1.00 97.31 446 ASP A O 1
ATOM 3439 N N . VAL A 1 447 ? -5.369 -4.348 21.953 1.00 98.19 447 VAL A N 1
ATOM 3440 C CA . VAL A 1 447 ? -6.028 -3.281 22.733 1.00 98.19 447 VAL A CA 1
ATOM 3441 C C . VAL A 1 447 ? -5.369 -1.919 22.480 1.00 98.19 447 VAL A C 1
ATOM 3443 O O . VAL A 1 447 ? -6.077 -0.943 22.240 1.00 98.19 447 VAL A O 1
ATOM 3446 N N . TYR A 1 448 ? -4.032 -1.847 22.433 1.00 97.81 448 TYR A N 1
ATOM 3447 C CA . TYR A 1 448 ? -3.330 -0.608 22.073 1.00 97.81 448 TYR A CA 1
ATOM 3448 C C . TYR A 1 448 ? -3.660 -0.153 20.650 1.00 97.81 448 TYR A C 1
ATOM 3450 O O . TYR A 1 448 ? -4.012 1.007 20.436 1.00 97.81 44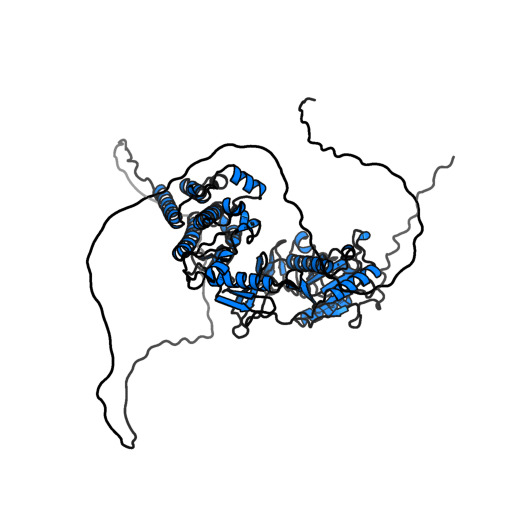8 TYR A O 1
ATOM 3458 N N . GLY A 1 449 ? -3.583 -1.067 19.675 1.00 97.31 449 GLY A N 1
ATOM 3459 C CA . GLY A 1 449 ? -3.920 -0.763 18.284 1.00 97.31 449 GLY A CA 1
ATOM 3460 C C . GLY A 1 449 ? -5.374 -0.309 18.127 1.00 97.31 449 GLY A C 1
ATOM 3461 O O . GLY A 1 449 ? -5.652 0.611 17.364 1.00 97.31 449 GLY A O 1
ATOM 3462 N N . LEU A 1 450 ? -6.296 -0.880 18.906 1.00 98.06 450 LEU A N 1
ATOM 3463 C CA . LEU A 1 450 ? -7.691 -0.455 18.975 1.00 98.06 450 LEU A CA 1
ATOM 3464 C C . LEU A 1 450 ? -7.849 0.943 19.598 1.00 98.06 450 LEU A C 1
ATOM 3466 O O . LEU A 1 450 ? -8.601 1.750 19.061 1.00 98.06 450 LEU A O 1
ATOM 3470 N N . GLY A 1 451 ? -7.099 1.276 20.654 1.00 98.00 451 GLY A N 1
ATOM 3471 C CA . GLY A 1 451 ? -7.042 2.633 21.215 1.00 98.00 451 GLY A CA 1
ATOM 3472 C C . GLY A 1 451 ? -6.489 3.669 20.225 1.00 98.00 451 GLY A C 1
ATOM 3473 O O . GLY A 1 451 ? -7.045 4.757 20.084 1.00 98.00 451 GLY A O 1
ATOM 3474 N N . ALA A 1 452 ? -5.446 3.313 19.469 1.00 97.69 452 ALA A N 1
ATOM 3475 C CA . ALA A 1 452 ? -4.868 4.154 18.419 1.00 97.69 452 ALA A CA 1
ATOM 3476 C C . ALA A 1 452 ? -5.801 4.328 17.200 1.00 97.69 452 ALA A C 1
ATOM 3478 O O . ALA A 1 452 ? -5.860 5.407 16.608 1.00 97.69 452 ALA A O 1
ATOM 3479 N N . LEU A 1 453 ? -6.574 3.295 16.847 1.00 98.06 453 LEU A N 1
ATOM 3480 C CA . LEU A 1 453 ? -7.638 3.380 15.841 1.00 98.06 453 LEU A CA 1
ATOM 3481 C C . LEU A 1 453 ? -8.838 4.200 16.333 1.00 98.06 453 LEU A C 1
ATOM 3483 O O . LEU A 1 453 ? -9.410 4.954 15.551 1.00 98.06 453 LEU A O 1
ATOM 3487 N N . ALA A 1 454 ? -9.197 4.100 17.616 1.00 97.81 454 ALA A N 1
ATOM 3488 C CA . ALA A 1 454 ? -10.246 4.912 18.224 1.00 97.81 454 ALA A CA 1
ATOM 3489 C C . ALA A 1 454 ? -9.863 6.398 18.255 1.00 97.81 454 ALA A C 1
ATOM 3491 O O . ALA A 1 454 ? -10.687 7.233 17.890 1.00 97.81 454 ALA A O 1
ATOM 3492 N N . TYR A 1 455 ? -8.607 6.726 18.587 1.00 97.50 455 TYR A N 1
ATOM 3493 C CA . TYR A 1 455 ? -8.068 8.084 18.453 1.00 97.50 455 TYR A CA 1
ATOM 3494 C C . TYR A 1 455 ? -8.314 8.633 17.042 1.00 97.50 455 TYR A C 1
ATOM 3496 O O . TYR A 1 455 ? -9.034 9.617 16.900 1.00 97.50 455 TYR A O 1
ATOM 3504 N N . LEU A 1 456 ? -7.821 7.942 16.004 1.00 96.62 456 LEU A N 1
ATOM 3505 C CA . LEU A 1 456 ? -8.009 8.343 14.604 1.00 96.62 456 LEU A CA 1
ATOM 3506 C C . LEU A 1 456 ? -9.495 8.468 14.220 1.00 96.62 456 LEU A C 1
ATOM 3508 O O . LEU A 1 456 ? -9.879 9.419 13.543 1.00 96.62 456 LEU A O 1
ATOM 3512 N N . ALA A 1 457 ? -10.346 7.534 14.649 1.00 96.12 457 ALA A N 1
ATOM 3513 C CA . ALA A 1 457 ? -11.773 7.560 14.337 1.00 96.12 457 ALA A CA 1
ATOM 3514 C C . ALA A 1 457 ? -12.503 8.755 14.979 1.00 96.12 457 ALA A C 1
ATOM 3516 O O . ALA A 1 457 ? -13.427 9.298 14.370 1.00 96.12 457 ALA A O 1
ATOM 3517 N N . PHE A 1 458 ? -12.089 9.205 16.168 1.00 95.62 458 PHE A N 1
ATOM 3518 C CA . PHE A 1 458 ? -12.695 10.352 16.852 1.00 95.62 458 PHE A CA 1
ATOM 3519 C C . PHE A 1 458 ? -12.082 11.706 16.464 1.00 95.62 458 PHE A C 1
ATOM 3521 O O . PHE A 1 458 ? -12.832 12.671 16.335 1.00 95.62 458 PHE A O 1
ATOM 3528 N N . THR A 1 459 ? -10.769 11.797 16.234 1.00 94.38 459 THR A N 1
ATOM 3529 C CA . THR A 1 459 ? -10.090 13.063 15.887 1.00 94.38 459 THR A CA 1
ATOM 3530 C C . THR A 1 459 ? -10.010 13.316 14.380 1.00 94.38 459 THR A C 1
ATOM 3532 O O . THR A 1 459 ? -10.063 14.462 13.953 1.00 94.38 459 THR A O 1
ATOM 3535 N N . GLY A 1 460 ? -9.904 12.263 13.562 1.00 92.62 460 GLY A N 1
ATOM 3536 C CA . GLY A 1 460 ? -9.492 12.351 12.155 1.00 92.62 460 GLY A CA 1
ATOM 3537 C C . GLY A 1 460 ? -7.970 12.431 11.944 1.00 92.62 460 GLY A C 1
ATOM 3538 O O . GLY A 1 460 ? -7.516 12.335 10.807 1.00 92.62 460 GLY A O 1
ATOM 3539 N N . GLU A 1 461 ? -7.175 12.549 13.013 1.00 91.25 461 GLU A N 1
ATOM 3540 C CA . GLU A 1 461 ? -5.715 12.703 12.958 1.00 91.25 461 GLU A CA 1
ATOM 3541 C C . GLU A 1 461 ? -4.956 11.433 13.374 1.00 91.25 461 GLU A C 1
ATOM 3543 O O . GLU A 1 461 ? -5.417 10.627 14.185 1.00 91.25 461 GLU A O 1
ATOM 3548 N N . GLN A 1 462 ? -3.745 11.258 12.835 1.00 92.06 462 GLN A N 1
ATOM 3549 C CA . GLN A 1 462 ? -2.894 10.115 13.171 1.00 92.06 462 GLN A CA 1
ATOM 3550 C C . GLN A 1 462 ? -2.268 10.256 14.576 1.00 92.06 462 GLN A C 1
ATOM 3552 O O . GLN A 1 462 ? -1.950 11.370 14.992 1.00 92.06 462 GLN A O 1
ATOM 3557 N N . PRO A 1 463 ? -1.987 9.150 15.297 1.00 93.00 463 PRO A N 1
ATOM 3558 C CA . PRO A 1 463 ? -1.398 9.182 16.645 1.00 93.00 463 PRO A CA 1
ATOM 3559 C C . PRO A 1 463 ? -0.027 9.870 16.794 1.00 93.00 463 PRO A C 1
ATOM 3561 O O . PRO A 1 463 ? 0.431 10.068 17.921 1.00 93.00 463 PRO A O 1
ATOM 3564 N N . SER A 1 464 ? 0.673 10.185 15.701 1.00 91.00 464 SER A N 1
ATOM 3565 C CA . SER A 1 464 ? 1.892 11.011 15.645 1.00 91.00 464 SER A CA 1
ATOM 3566 C C . SER A 1 464 ? 2.153 11.439 14.201 1.00 91.00 464 SER A C 1
ATOM 3568 O O . SER A 1 464 ? 1.946 10.646 13.287 1.00 91.00 464 SER A O 1
ATOM 3570 N N . ALA A 1 465 ? 2.681 12.644 13.981 1.00 85.75 465 ALA A N 1
ATOM 3571 C CA . ALA A 1 465 ? 3.040 13.123 12.644 1.00 85.75 465 ALA A CA 1
ATOM 3572 C C . ALA A 1 465 ? 4.397 12.583 12.148 1.00 85.75 465 ALA A C 1
ATOM 3574 O O . ALA A 1 465 ? 4.704 12.659 10.960 1.00 85.75 465 ALA A O 1
ATOM 3575 N N . ASN A 1 466 ? 5.258 12.095 13.051 1.00 86.94 466 ASN A N 1
ATOM 3576 C CA . ASN A 1 466 ? 6.566 11.518 12.723 1.00 86.94 466 ASN A CA 1
ATOM 3577 C C . ASN A 1 466 ? 7.155 10.689 13.882 1.00 86.94 466 ASN A C 1
ATOM 3579 O O . ASN A 1 466 ? 6.713 10.766 15.029 1.00 86.94 466 ASN A O 1
ATOM 3583 N N . VAL A 1 467 ? 8.215 9.925 13.593 1.00 87.56 467 VAL A N 1
ATOM 3584 C CA . VAL A 1 467 ? 8.876 9.024 14.559 1.00 87.56 467 VAL A CA 1
ATOM 3585 C C . VAL A 1 467 ? 9.500 9.760 15.755 1.00 87.56 467 VAL A C 1
ATOM 3587 O O . VAL A 1 467 ? 9.492 9.225 16.861 1.00 87.56 467 VAL A O 1
ATOM 3590 N N . ALA A 1 468 ? 10.012 10.984 15.583 1.00 88.44 468 ALA A N 1
ATOM 3591 C CA . ALA A 1 468 ? 10.592 11.752 16.692 1.00 88.44 468 ALA A CA 1
ATOM 3592 C C . ALA A 1 468 ? 9.515 12.270 17.664 1.00 88.44 468 ALA A C 1
ATOM 3594 O O . ALA A 1 468 ? 9.766 12.428 18.859 1.00 88.44 468 ALA A O 1
ATOM 3595 N N . GLU A 1 469 ? 8.299 12.506 17.172 1.00 89.56 469 GLU A N 1
ATOM 3596 C CA . GLU A 1 469 ? 7.135 12.775 18.011 1.00 89.56 469 GLU A CA 1
ATOM 3597 C C . GLU A 1 469 ? 6.653 11.511 18.734 1.00 89.56 469 GLU A C 1
ATOM 3599 O O . GLU A 1 469 ? 6.488 11.547 19.952 1.00 89.56 469 GLU A O 1
ATOM 3604 N N . LEU A 1 470 ? 6.529 10.383 18.022 1.00 88.19 470 LEU A N 1
ATOM 3605 C CA . LEU A 1 470 ? 6.167 9.082 18.600 1.00 88.19 470 LEU A CA 1
ATOM 3606 C C . LEU A 1 470 ? 7.106 8.706 19.758 1.00 88.19 470 LEU A C 1
ATOM 3608 O O . LEU A 1 470 ? 6.653 8.363 20.848 1.00 88.19 470 LEU A O 1
ATOM 3612 N N . GLN A 1 471 ? 8.421 8.846 19.561 1.00 87.75 471 GLN A N 1
ATOM 3613 C CA . GLN A 1 471 ? 9.420 8.622 20.610 1.00 87.75 471 GLN A CA 1
ATOM 3614 C C . GLN A 1 471 ? 9.211 9.538 21.824 1.00 87.75 471 GLN A C 1
ATOM 3616 O O . GLN A 1 471 ? 9.341 9.077 22.956 1.00 87.75 471 GLN A O 1
ATOM 3621 N N . ARG A 1 472 ? 8.848 10.809 21.609 1.00 89.38 472 ARG A N 1
ATOM 3622 C CA . ARG A 1 472 ? 8.565 11.772 22.685 1.00 89.38 472 ARG A CA 1
ATOM 3623 C C . ARG A 1 472 ? 7.294 11.409 23.458 1.00 89.38 472 ARG A C 1
ATOM 3625 O O . ARG A 1 472 ? 7.321 11.444 24.684 1.00 89.38 472 ARG A O 1
ATOM 3632 N N . ARG A 1 473 ? 6.215 11.010 22.768 1.00 86.94 473 ARG A N 1
ATOM 3633 C CA . ARG A 1 473 ? 4.969 10.521 23.392 1.00 86.94 473 ARG A CA 1
ATOM 3634 C C . ARG A 1 473 ? 5.243 9.268 24.241 1.00 86.94 473 ARG A C 1
ATOM 3636 O O . ARG A 1 473 ? 4.864 9.222 25.405 1.00 86.94 473 ARG A O 1
ATOM 3643 N N . ILE A 1 474 ? 6.016 8.310 23.717 1.00 87.12 474 ILE A N 1
ATOM 3644 C CA . ILE A 1 474 ? 6.435 7.097 24.449 1.00 87.12 474 ILE A CA 1
ATOM 3645 C C . ILE A 1 474 ? 7.299 7.425 25.681 1.00 87.12 474 ILE A C 1
ATOM 3647 O O . ILE A 1 474 ? 7.175 6.753 26.703 1.00 87.12 474 ILE A O 1
ATOM 3651 N N . GLN A 1 475 ? 8.166 8.441 25.608 1.00 88.56 475 GLN A N 1
ATOM 3652 C CA . GLN A 1 475 ? 8.993 8.894 26.739 1.00 88.56 475 GLN A CA 1
ATOM 3653 C C . GLN A 1 475 ? 8.198 9.663 27.804 1.00 88.56 475 GLN A C 1
ATOM 3655 O O . GLN A 1 475 ? 8.556 9.597 28.976 1.00 88.56 475 GLN A O 1
ATOM 3660 N N . ALA A 1 476 ? 7.124 10.361 27.420 1.00 87.88 476 ALA A N 1
ATOM 3661 C CA . ALA A 1 476 ? 6.232 11.051 28.353 1.00 87.88 476 ALA A CA 1
ATOM 3662 C C . ALA A 1 476 ? 5.390 10.086 29.211 1.00 87.88 476 ALA A C 1
ATOM 3664 O O . ALA A 1 476 ? 4.882 10.486 30.254 1.00 87.88 476 ALA A O 1
ATOM 3665 N N . GLY A 1 477 ? 5.244 8.825 28.786 1.00 84.44 477 GLY A N 1
ATOM 3666 C CA . GLY A 1 477 ? 4.524 7.786 29.530 1.00 84.44 477 GLY A CA 1
ATOM 3667 C C . GLY A 1 477 ? 2.996 7.894 29.483 1.00 84.44 477 GLY A C 1
ATOM 3668 O O . GLY A 1 477 ? 2.321 7.051 30.057 1.00 84.44 477 GLY A O 1
ATOM 3669 N N . THR A 1 478 ? 2.438 8.884 28.786 1.00 86.56 478 THR A N 1
ATOM 3670 C CA . THR A 1 478 ? 0.990 9.104 28.664 1.00 86.56 478 THR A CA 1
ATOM 3671 C C . THR A 1 478 ? 0.405 8.417 27.431 1.00 86.56 478 THR A C 1
ATOM 3673 O O . THR A 1 478 ? 1.025 8.426 26.365 1.00 86.56 478 THR A O 1
ATOM 3676 N N . GLY A 1 479 ? -0.821 7.896 27.543 1.00 90.94 479 GLY A N 1
ATOM 3677 C CA . GLY A 1 479 ? -1.621 7.490 26.383 1.00 90.94 479 GLY A CA 1
ATOM 3678 C C . GLY A 1 479 ? -2.045 8.665 25.492 1.00 90.94 479 GLY A C 1
ATOM 3679 O O . GLY A 1 479 ? -1.765 9.829 25.789 1.00 90.94 479 GLY A O 1
ATOM 3680 N N . LEU A 1 480 ? -2.716 8.360 24.381 1.00 94.25 480 LEU A N 1
ATOM 3681 C CA . LEU A 1 480 ? -3.128 9.350 23.384 1.00 94.25 480 LEU A CA 1
ATOM 3682 C C . LEU A 1 480 ? -4.231 10.265 23.928 1.00 94.25 480 LEU A C 1
ATOM 3684 O O . LEU A 1 480 ? -5.264 9.799 24.405 1.00 94.25 480 LEU A O 1
ATOM 3688 N N . ASP A 1 481 ? -4.028 11.578 23.816 1.00 93.56 481 ASP A N 1
ATOM 3689 C CA . ASP A 1 481 ? -4.987 12.572 24.290 1.00 93.56 481 ASP A CA 1
ATOM 3690 C C . ASP A 1 481 ? -5.858 13.115 23.151 1.00 93.56 481 ASP A C 1
ATOM 3692 O O . ASP A 1 481 ? -5.427 13.960 22.365 1.00 93.56 481 ASP A O 1
ATOM 3696 N N . ALA A 1 482 ? -7.088 12.608 23.041 1.00 93.81 482 ALA A N 1
ATOM 3697 C CA . ALA A 1 482 ? -8.024 13.015 21.994 1.00 93.81 482 ALA A CA 1
ATOM 3698 C C . ALA A 1 482 ? -8.563 14.449 22.189 1.00 93.81 482 ALA A C 1
ATOM 3700 O O . ALA A 1 482 ? -8.835 15.133 21.200 1.00 93.81 482 ALA A O 1
ATOM 3701 N N . ALA A 1 483 ? -8.649 14.934 23.436 1.00 94.25 483 ALA A N 1
ATOM 3702 C CA . ALA A 1 483 ? -9.121 16.287 23.747 1.00 94.25 483 ALA A CA 1
ATOM 3703 C C . ALA A 1 483 ? -8.195 17.384 23.197 1.00 94.25 483 ALA A C 1
ATOM 3705 O O . ALA A 1 483 ? -8.662 18.470 22.866 1.00 94.25 483 ALA A O 1
ATOM 3706 N N . ALA A 1 484 ? -6.898 17.095 23.041 1.00 92.00 484 ALA A N 1
ATOM 3707 C CA . ALA A 1 484 ? -5.922 18.030 22.483 1.00 92.00 484 ALA A CA 1
ATOM 3708 C C . ALA A 1 484 ? -6.160 18.366 20.995 1.00 92.00 484 ALA A C 1
ATOM 3710 O O . ALA A 1 484 ? -5.656 19.382 20.521 1.00 92.00 484 ALA A O 1
ATOM 3711 N N . VAL A 1 485 ? -6.918 17.529 20.271 1.00 92.06 485 VAL A N 1
ATOM 3712 C CA . VAL A 1 485 ? -7.284 17.733 18.855 1.00 92.06 485 VAL A CA 1
ATOM 3713 C C . VAL A 1 485 ? -8.772 18.056 18.710 1.00 92.06 485 VAL A C 1
ATOM 3715 O O . VAL A 1 485 ? -9.138 18.956 17.960 1.00 92.06 485 VAL A O 1
ATOM 3718 N N . SER A 1 486 ? -9.639 17.363 19.456 1.00 90.88 486 SER A N 1
ATOM 3719 C CA . SER A 1 486 ? -11.084 17.610 19.464 1.00 90.88 486 SER A CA 1
ATOM 3720 C C . SER A 1 486 ? -11.593 17.826 20.898 1.00 90.88 486 SER A C 1
ATOM 3722 O O . SER A 1 486 ? -12.048 16.878 21.545 1.00 90.88 486 SER A O 1
ATOM 3724 N N . PRO A 1 487 ? -11.559 19.076 21.409 1.00 90.44 487 PRO A N 1
ATOM 3725 C CA . PRO A 1 487 ? -12.037 19.423 22.753 1.00 90.44 487 PRO A CA 1
ATOM 3726 C C . PRO A 1 487 ? -13.548 19.238 22.972 1.00 90.44 487 PRO A C 1
ATOM 3728 O O . PRO A 1 487 ? -14.032 19.452 24.077 1.00 90.44 487 PRO A O 1
ATOM 3731 N N . ALA A 1 488 ? -14.303 18.893 21.923 1.00 89.38 488 ALA A N 1
ATOM 3732 C CA . ALA A 1 488 ? -15.742 18.629 21.979 1.00 89.38 488 ALA A CA 1
ATOM 3733 C C . ALA A 1 488 ? -16.084 17.139 22.197 1.00 89.38 488 ALA A C 1
ATOM 3735 O O . ALA A 1 488 ? -17.261 16.780 22.230 1.00 89.38 488 ALA A O 1
ATOM 3736 N N . LEU A 1 489 ? -15.082 16.258 22.313 1.00 92.00 489 LEU A N 1
ATOM 3737 C CA . LEU A 1 489 ? -15.296 14.856 22.679 1.00 92.00 489 LEU A CA 1
ATOM 3738 C C . LEU A 1 489 ? -15.647 14.738 24.174 1.00 92.00 489 LEU A C 1
ATOM 3740 O O . LEU A 1 489 ? -14.971 15.366 24.988 1.00 92.00 489 LEU A O 1
ATOM 3744 N N . PRO A 1 490 ? -16.632 13.906 24.567 1.00 93.44 490 PRO A N 1
ATOM 3745 C CA . PRO A 1 490 ? -16.926 13.655 25.977 1.00 93.44 490 PRO A CA 1
ATOM 3746 C C . PRO A 1 490 ? -15.708 13.109 26.735 1.00 93.44 490 PRO A C 1
ATOM 3748 O O . PRO A 1 490 ? -15.031 12.204 26.239 1.00 93.44 490 PRO A O 1
ATOM 3751 N N . ASP A 1 491 ? -15.480 13.575 27.968 1.00 93.44 491 ASP A N 1
ATOM 3752 C CA . ASP A 1 491 ? -14.342 13.162 28.811 1.00 93.44 491 ASP A CA 1
ATOM 3753 C C . ASP A 1 491 ? -14.209 11.636 28.939 1.00 93.44 491 ASP A C 1
ATOM 3755 O O . ASP A 1 491 ? -13.103 11.099 28.945 1.00 93.44 491 ASP A O 1
ATOM 3759 N N . ALA A 1 492 ? -15.332 10.915 28.977 1.00 93.44 492 ALA A N 1
ATOM 3760 C CA . ALA A 1 492 ? -15.357 9.457 29.061 1.00 93.44 492 ALA A CA 1
ATOM 3761 C C . ALA A 1 492 ? -14.795 8.762 27.794 1.00 93.44 492 ALA A C 1
ATOM 3763 O O . ALA A 1 492 ? -14.173 7.704 27.893 1.00 93.44 492 ALA A O 1
ATOM 3764 N N . VAL A 1 493 ? -14.934 9.376 26.610 1.00 95.00 493 VAL A N 1
ATOM 3765 C CA . VAL A 1 493 ? -14.287 8.923 25.360 1.00 95.00 493 VAL A CA 1
ATOM 3766 C C . VAL A 1 493 ? -12.789 9.198 25.416 1.00 95.00 493 VAL A C 1
ATOM 3768 O O . VAL A 1 493 ? -11.983 8.333 25.076 1.00 95.00 493 VAL A O 1
ATOM 3771 N N . VAL A 1 494 ? -12.412 10.399 25.865 1.00 96.31 494 VAL A N 1
ATOM 3772 C CA . VAL A 1 494 ? -11.010 10.824 25.989 1.00 96.31 494 VAL A CA 1
ATOM 3773 C C . VAL A 1 494 ? -10.266 9.913 26.969 1.00 96.31 494 VAL A C 1
ATOM 3775 O O . VAL A 1 494 ? -9.157 9.475 26.669 1.00 96.31 494 VAL A O 1
ATOM 3778 N N . ALA A 1 495 ? -10.898 9.563 28.093 1.00 96.00 495 ALA A N 1
ATOM 3779 C CA . ALA A 1 495 ? -10.393 8.596 29.060 1.00 96.00 495 ALA A CA 1
ATOM 3780 C C . ALA A 1 495 ? -10.201 7.205 28.436 1.00 96.00 495 ALA A C 1
ATOM 3782 O O . ALA A 1 495 ? -9.091 6.683 28.490 1.00 96.00 495 ALA A O 1
ATOM 3783 N N . LEU A 1 496 ? -11.222 6.643 27.774 1.00 96.62 496 LEU A N 1
ATOM 3784 C CA . LEU A 1 496 ? -11.143 5.317 27.144 1.00 96.62 496 LEU A CA 1
ATOM 3785 C C . LEU A 1 496 ? -10.042 5.231 26.072 1.00 96.62 496 LEU A C 1
ATOM 3787 O O . LEU A 1 496 ? -9.291 4.256 26.027 1.00 96.62 496 LEU A O 1
ATOM 3791 N N . VAL A 1 497 ? -9.910 6.257 25.224 1.00 97.56 497 VAL A N 1
ATOM 3792 C CA . VAL A 1 497 ? -8.837 6.332 24.217 1.00 97.56 497 VAL A CA 1
ATOM 3793 C C . VAL A 1 497 ? -7.463 6.390 24.890 1.00 97.56 497 VAL A C 1
ATOM 3795 O O . VAL A 1 497 ? -6.551 5.666 24.479 1.00 97.56 497 VAL A O 1
ATOM 3798 N N . ARG A 1 498 ? -7.311 7.205 25.940 1.00 96.81 498 ARG A N 1
ATOM 3799 C CA . ARG A 1 498 ? -6.051 7.389 26.677 1.00 96.81 498 ARG A CA 1
ATOM 3800 C C . ARG A 1 498 ? -5.641 6.136 27.460 1.00 96.81 498 ARG A C 1
ATOM 3802 O O . ARG A 1 498 ? -4.463 5.797 27.463 1.00 96.81 498 ARG A O 1
ATOM 3809 N N . GLU A 1 499 ? -6.593 5.438 28.075 1.00 96.88 499 GLU A N 1
ATOM 3810 C CA . GLU A 1 499 ? -6.385 4.184 28.811 1.00 96.88 499 GLU A CA 1
ATOM 3811 C C . GLU A 1 499 ? -5.969 3.053 27.859 1.00 96.88 499 GLU A C 1
ATOM 3813 O O . GLU A 1 499 ? -4.885 2.483 27.990 1.00 96.88 499 GLU A O 1
ATOM 3818 N N . ALA A 1 500 ? -6.769 2.792 26.817 1.00 97.62 500 ALA A N 1
ATOM 3819 C CA . ALA A 1 500 ? -6.491 1.734 25.846 1.00 97.62 500 ALA A CA 1
ATOM 3820 C C . ALA A 1 500 ? -5.145 1.918 25.126 1.00 97.62 500 ALA A C 1
ATOM 3822 O O . ALA A 1 500 ? -4.475 0.934 24.814 1.00 97.62 500 ALA A O 1
ATOM 3823 N N . SER A 1 501 ? -4.723 3.167 24.906 1.00 97.12 501 SER A N 1
ATOM 3824 C CA . SER A 1 501 ? -3.439 3.516 24.287 1.00 97.12 501 SER A CA 1
ATOM 3825 C C . SER A 1 501 ? -2.315 3.854 25.283 1.00 97.12 501 SER A C 1
ATOM 3827 O O . SER A 1 501 ? -1.326 4.477 24.886 1.00 97.12 501 SER A O 1
ATOM 3829 N N . SER A 1 502 ? -2.401 3.447 26.560 1.00 96.00 502 SER A N 1
ATOM 3830 C CA . SER A 1 502 ? -1.298 3.687 27.506 1.00 96.00 502 SER A CA 1
ATOM 3831 C C . SER A 1 502 ? 0.006 2.977 27.074 1.00 96.00 502 SER A C 1
ATOM 3833 O O . SER A 1 502 ? -0.011 1.803 26.675 1.00 96.00 502 SER A O 1
ATOM 3835 N N . PRO A 1 503 ? 1.181 3.629 27.192 1.00 92.50 503 PRO A N 1
ATOM 3836 C CA . PRO A 1 503 ? 2.482 2.971 27.096 1.00 92.50 503 PRO A CA 1
ATOM 3837 C C . PRO A 1 503 ? 2.712 1.854 28.129 1.00 92.50 503 PRO A C 1
ATOM 3839 O O . PRO A 1 503 ? 3.574 1.002 27.893 1.00 92.50 503 PRO A O 1
ATOM 3842 N N . GLY A 1 504 ? 1.969 1.843 29.242 1.00 91.75 504 GLY A N 1
ATOM 3843 C CA . GLY A 1 504 ? 1.963 0.770 30.235 1.00 91.75 504 GLY A CA 1
ATOM 3844 C C . GLY A 1 504 ? 0.986 -0.348 29.861 1.00 91.75 504 GLY A C 1
ATOM 3845 O O . GLY A 1 504 ? -0.207 -0.114 29.728 1.00 91.75 504 GLY A O 1
ATOM 3846 N N . GLU A 1 505 ? 1.473 -1.583 29.714 1.00 92.56 505 GLU A N 1
ATOM 3847 C CA . GLU A 1 505 ? 0.639 -2.747 29.351 1.00 92.56 505 GLU A CA 1
ATOM 3848 C C . GLU A 1 505 ? -0.496 -3.006 30.360 1.00 92.56 505 GLU A C 1
ATOM 3850 O O . GLU A 1 505 ? -1.623 -3.293 29.970 1.00 92.56 505 GLU A O 1
ATOM 3855 N N . LEU A 1 506 ? -0.189 -2.870 31.655 1.00 93.00 506 LEU A N 1
ATOM 3856 C CA . LEU A 1 506 ? -1.099 -3.134 32.778 1.00 93.00 506 LEU A CA 1
ATOM 3857 C C . LEU A 1 506 ? -2.083 -1.985 33.065 1.00 93.00 506 LEU A C 1
ATOM 3859 O O . LEU A 1 506 ? -2.886 -2.093 33.986 1.00 93.00 506 LEU A O 1
ATOM 3863 N N . GLU A 1 507 ? -1.990 -0.885 32.316 1.00 94.25 507 GLU A N 1
ATOM 3864 C CA . GLU A 1 507 ? -2.852 0.299 32.440 1.00 94.25 507 GLU A CA 1
ATOM 3865 C C . GLU A 1 507 ? -3.952 0.337 31.368 1.00 94.25 507 GLU A C 1
ATOM 3867 O O . GLU A 1 507 ? -4.737 1.277 31.333 1.00 94.25 507 GLU A O 1
ATOM 3872 N N . ARG A 1 508 ? -3.987 -0.663 30.479 1.00 96.75 508 ARG A N 1
ATOM 3873 C CA . ARG A 1 508 ? -4.985 -0.818 29.412 1.00 96.75 508 ARG A CA 1
ATOM 3874 C C . ARG A 1 508 ? -6.115 -1.750 29.876 1.00 96.75 508 ARG A C 1
ATOM 3876 O O . ARG A 1 508 ? -5.866 -2.605 30.732 1.00 96.75 508 ARG A O 1
ATOM 3883 N N . PRO A 1 509 ? -7.299 -1.716 29.235 1.00 97.38 509 PRO A N 1
ATOM 3884 C CA . PRO A 1 509 ? -8.305 -2.763 29.390 1.00 97.38 509 PRO A CA 1
ATOM 3885 C C . PRO A 1 509 ? -7.691 -4.151 29.139 1.00 97.38 509 PRO A C 1
ATOM 3887 O O . PRO A 1 509 ? -7.014 -4.370 28.132 1.00 97.38 509 PRO A O 1
ATOM 3890 N N . ALA A 1 510 ? -7.899 -5.092 30.065 1.00 96.31 510 ALA A N 1
ATOM 3891 C CA . ALA A 1 510 ? -7.201 -6.383 30.058 1.00 96.31 510 ALA A CA 1
ATOM 3892 C C . ALA A 1 510 ? -7.540 -7.251 28.829 1.00 96.31 510 ALA A C 1
ATOM 3894 O O . ALA A 1 510 ? -6.730 -8.071 28.381 1.00 96.31 510 ALA A O 1
ATOM 3895 N N . THR A 1 511 ? -8.735 -7.062 28.270 1.00 97.62 511 THR A N 1
ATOM 3896 C CA . THR A 1 511 ? -9.230 -7.694 27.051 1.00 97.62 511 THR A CA 1
ATOM 3897 C C . THR A 1 511 ? -9.986 -6.693 26.174 1.00 97.62 511 THR A C 1
ATOM 3899 O O . THR A 1 511 ? -10.398 -5.616 26.601 1.00 97.62 511 THR A O 1
ATOM 3902 N N . VAL A 1 512 ? -10.241 -7.084 24.923 1.00 97.69 512 VAL A N 1
ATOM 3903 C CA . VAL A 1 512 ? -11.085 -6.304 24.003 1.00 97.69 512 VAL A CA 1
ATOM 3904 C C . VAL A 1 512 ? -12.571 -6.338 24.411 1.00 97.69 512 VAL A C 1
ATOM 3906 O O . VAL A 1 512 ? -13.324 -5.455 24.009 1.00 97.69 512 VAL A O 1
ATOM 3909 N N . GLN A 1 513 ? -12.995 -7.286 25.259 1.00 97.88 513 GLN A N 1
ATOM 3910 C CA . GLN A 1 513 ? -14.335 -7.245 25.852 1.00 97.88 513 GLN A CA 1
ATOM 3911 C C . GLN A 1 513 ? -14.443 -6.118 26.884 1.00 97.88 513 GLN A C 1
ATOM 3913 O O . GLN A 1 513 ? -15.396 -5.353 26.829 1.00 97.88 513 GLN A O 1
ATOM 3918 N N . ASP A 1 514 ? -13.434 -5.941 27.743 1.00 97.88 514 ASP A N 1
ATOM 3919 C CA . ASP A 1 514 ? -13.415 -4.845 28.724 1.00 97.88 514 ASP A CA 1
ATOM 3920 C C . ASP A 1 514 ? -13.458 -3.473 28.017 1.00 97.88 514 ASP A C 1
ATOM 3922 O O . ASP A 1 514 ? -14.165 -2.564 28.449 1.00 97.88 514 ASP A O 1
ATOM 3926 N N . PHE A 1 515 ? -12.781 -3.346 26.865 1.00 98.12 515 PHE A N 1
ATOM 3927 C CA . PHE A 1 515 ? -12.888 -2.167 25.996 1.00 98.12 515 PHE A CA 1
ATOM 3928 C C . PHE A 1 515 ? -14.309 -1.970 25.432 1.00 98.12 515 PHE A C 1
ATOM 3930 O O . PHE A 1 515 ? -14.806 -0.845 25.421 1.00 98.12 515 PHE A O 1
ATOM 3937 N N . LEU A 1 516 ? -14.981 -3.031 24.966 1.00 98.00 516 LEU A N 1
ATOM 3938 C CA . LEU A 1 516 ? -16.365 -2.964 24.467 1.00 98.00 516 LEU A CA 1
ATOM 3939 C C . LEU A 1 516 ? -17.370 -2.596 25.565 1.00 98.00 516 LEU A C 1
ATOM 3941 O O . LEU A 1 516 ? -18.311 -1.836 25.313 1.00 98.00 516 LEU A O 1
ATOM 3945 N N . ASP A 1 517 ? -17.167 -3.108 26.773 1.00 97.25 517 ASP A N 1
ATOM 3946 C CA . ASP A 1 517 ? -18.017 -2.837 27.928 1.00 97.25 517 ASP A CA 1
ATOM 3947 C C . ASP A 1 517 ? -17.838 -1.376 28.376 1.00 97.25 517 ASP A C 1
ATOM 3949 O O . ASP A 1 517 ? -18.827 -0.656 28.545 1.00 97.25 517 ASP A O 1
ATOM 3953 N N . ALA A 1 518 ? -16.594 -0.880 28.423 1.00 95.62 518 ALA A N 1
ATOM 3954 C CA . ALA A 1 518 ? -16.289 0.532 28.652 1.00 95.62 518 ALA A CA 1
ATOM 3955 C C . ALA A 1 518 ? -16.881 1.446 27.560 1.00 95.62 518 ALA A C 1
ATOM 3957 O O . ALA A 1 518 ? -17.572 2.412 27.881 1.00 95.62 518 ALA A O 1
ATOM 3958 N N . LEU A 1 519 ? -16.717 1.110 26.273 1.00 95.12 519 LEU A N 1
ATOM 3959 C CA . LEU A 1 519 ? -17.312 1.842 25.140 1.00 95.12 519 LEU A CA 1
ATOM 3960 C C . LEU A 1 519 ? -18.847 1.926 25.246 1.00 95.12 519 LEU A C 1
ATOM 3962 O O . LEU A 1 519 ? -19.466 2.908 24.836 1.00 95.12 519 LEU A O 1
ATOM 3966 N N . THR A 1 520 ? -19.472 0.902 25.830 1.00 94.94 520 THR A N 1
ATOM 3967 C CA . THR A 1 520 ? -20.921 0.841 26.062 1.00 94.94 520 THR A CA 1
ATOM 3968 C C . THR A 1 520 ? -21.347 1.672 27.275 1.00 94.94 520 THR A C 1
ATOM 3970 O O . THR A 1 520 ? -22.370 2.354 27.206 1.00 94.94 520 THR A O 1
ATOM 3973 N N . ALA A 1 521 ? -20.544 1.710 28.342 1.00 92.12 521 ALA A N 1
ATOM 3974 C CA . ALA A 1 521 ? -20.753 2.623 29.467 1.00 92.12 521 ALA A CA 1
ATOM 3975 C C . ALA A 1 521 ? -20.630 4.100 29.043 1.00 92.12 521 ALA A C 1
ATOM 3977 O O . ALA A 1 521 ? -21.486 4.909 29.401 1.00 92.12 521 ALA A O 1
ATOM 3978 N N . VAL A 1 522 ? -19.631 4.436 28.216 1.00 89.62 522 VAL A N 1
ATOM 3979 C CA . VAL A 1 522 ? -19.457 5.770 27.609 1.00 89.62 522 VAL A CA 1
ATOM 3980 C C . VAL A 1 522 ? -20.704 6.170 26.812 1.00 89.62 522 VAL A C 1
ATOM 3982 O O . VAL A 1 522 ? -21.267 7.241 27.036 1.00 89.62 522 VAL A O 1
ATOM 3985 N N . GLN A 1 523 ? -21.194 5.287 25.934 1.00 87.88 523 GLN A N 1
ATOM 3986 C CA . GLN A 1 523 ? -22.394 5.541 25.132 1.00 87.88 523 GLN A CA 1
ATOM 3987 C C . GLN A 1 523 ? -23.640 5.802 26.001 1.00 87.88 523 GLN A C 1
ATOM 3989 O O . GLN A 1 523 ? -24.420 6.712 25.710 1.00 87.88 523 GLN A O 1
ATOM 3994 N N . ALA A 1 524 ? -23.816 5.049 27.093 1.00 86.25 524 ALA A N 1
ATOM 3995 C CA . ALA A 1 524 ? -24.924 5.247 28.029 1.00 86.25 524 ALA A CA 1
ATOM 3996 C C . ALA A 1 524 ? -24.842 6.596 28.774 1.00 86.25 524 ALA A C 1
ATOM 3998 O O . ALA A 1 524 ? -25.868 7.254 28.956 1.00 86.25 524 ALA A O 1
ATOM 3999 N N . GLN A 1 525 ? -23.638 7.038 29.156 1.00 81.12 525 GLN A N 1
ATOM 4000 C CA . GLN A 1 525 ? -23.417 8.336 29.806 1.00 81.12 525 GLN A CA 1
ATOM 4001 C C . GLN A 1 525 ? -23.790 9.493 28.869 1.00 81.12 525 GLN A C 1
ATOM 4003 O O . GLN A 1 525 ? -24.672 10.282 29.211 1.00 81.12 525 GLN A O 1
ATOM 4008 N N . THR A 1 526 ? -23.229 9.532 27.653 1.00 73.12 526 THR A N 1
ATOM 4009 C CA . THR A 1 526 ? -23.538 10.580 26.658 1.00 73.12 526 THR A CA 1
ATOM 4010 C C . THR A 1 526 ? -25.027 10.615 26.289 1.00 73.12 526 THR A C 1
ATOM 4012 O O . THR A 1 526 ? -25.592 11.689 26.110 1.00 73.12 526 THR A O 1
ATOM 4015 N N . THR A 1 527 ? -25.700 9.459 26.236 1.00 71.81 527 THR A N 1
ATOM 4016 C CA . THR A 1 527 ? -27.154 9.394 25.978 1.00 71.81 527 THR A CA 1
ATOM 4017 C C . THR A 1 527 ? -27.983 9.981 27.129 1.00 71.81 527 THR A C 1
ATOM 4019 O O . THR A 1 527 ? -29.043 10.561 26.896 1.00 71.81 527 THR A O 1
ATOM 4022 N N . THR A 1 528 ? -27.520 9.840 28.374 1.00 60.00 528 THR A N 1
ATOM 4023 C CA . THR A 1 528 ? -28.268 10.267 29.571 1.00 60.00 528 THR A CA 1
ATOM 4024 C C . THR A 1 528 ? -28.182 11.779 29.798 1.00 60.00 528 THR A C 1
ATOM 4026 O O . THR A 1 528 ? -29.164 12.396 30.203 1.00 60.00 528 THR A O 1
ATOM 4029 N N . GLU A 1 529 ? -27.034 12.391 29.502 1.00 54.72 529 GLU A N 1
ATOM 4030 C CA . GLU A 1 529 ? -26.784 13.826 29.712 1.00 54.72 529 GLU A CA 1
ATOM 4031 C C . GLU A 1 529 ? -27.577 14.740 28.752 1.00 54.72 529 GLU A C 1
ATOM 4033 O O . GLU A 1 529 ? -27.846 15.898 29.063 1.00 54.72 529 GLU A O 1
ATOM 4038 N N . VAL A 1 530 ? -28.025 14.204 27.610 1.00 50.69 530 VAL A N 1
ATOM 4039 C CA . VAL A 1 530 ? -28.786 14.932 26.573 1.00 50.69 530 VAL A CA 1
ATOM 4040 C C . VAL A 1 530 ? -30.311 14.918 26.830 1.00 50.69 530 VAL A C 1
ATOM 4042 O O . VAL A 1 530 ? -31.082 15.549 26.102 1.00 50.69 530 VAL A O 1
ATOM 4045 N N . ALA A 1 531 ? -30.787 14.247 27.885 1.00 36.84 531 ALA A N 1
ATOM 4046 C CA . ALA A 1 531 ? -32.207 14.241 28.243 1.00 36.84 531 ALA A CA 1
ATOM 4047 C C . ALA A 1 531 ? -32.681 15.630 28.748 1.00 36.84 531 ALA A C 1
ATOM 4049 O O . ALA A 1 531 ? -32.070 16.198 29.655 1.00 36.84 531 ALA A O 1
ATOM 4050 N N . PRO A 1 532 ? -33.786 16.199 28.219 1.00 42.53 532 PRO A N 1
ATOM 4051 C CA . PRO A 1 532 ? -34.201 17.559 28.559 1.00 42.53 532 PRO A CA 1
ATOM 4052 C C . PRO A 1 532 ? -34.705 17.666 30.006 1.00 42.53 532 PRO A C 1
ATOM 4054 O O . PRO A 1 532 ? -35.696 17.047 30.391 1.00 42.53 532 PRO A O 1
ATOM 4057 N N . SER A 1 533 ? -34.067 18.529 30.798 1.00 38.00 533 SER A N 1
ATOM 4058 C CA . SER A 1 533 ? -34.360 18.791 32.217 1.00 38.00 533 SER A CA 1
ATOM 4059 C C . SER A 1 533 ? -35.605 19.675 32.439 1.00 38.00 533 SER A C 1
ATOM 4061 O O . SER A 1 533 ? -35.587 20.686 33.145 1.00 38.00 533 SER A O 1
ATOM 4063 N N . SER A 1 534 ? -36.730 19.302 31.826 1.00 45.22 534 SER A N 1
ATOM 4064 C CA . SER A 1 534 ? -37.956 20.106 31.779 1.00 45.22 534 SER A CA 1
ATOM 4065 C C . SER A 1 534 ? -38.833 20.012 33.043 1.00 45.22 534 SER A C 1
ATOM 4067 O O . SER A 1 534 ? -39.952 19.501 32.981 1.00 45.22 534 SER A O 1
ATOM 4069 N N . SER A 1 535 ? -38.382 20.561 34.180 1.00 40.34 535 SER A N 1
ATOM 4070 C CA . SER A 1 535 ? -39.290 20.924 35.289 1.00 40.34 535 SER A CA 1
ATOM 4071 C C . SER A 1 535 ? -38.727 21.984 36.254 1.00 40.34 535 SER A C 1
ATOM 4073 O O . SER A 1 535 ? -38.240 21.660 37.337 1.00 40.34 535 SER A O 1
ATOM 4075 N N . ILE A 1 536 ? -38.881 23.270 35.915 1.00 41.53 536 ILE A N 1
ATOM 4076 C CA . ILE A 1 536 ? -38.836 24.367 36.901 1.00 41.53 536 ILE A CA 1
ATOM 4077 C C . ILE A 1 536 ? -40.289 24.770 37.214 1.00 41.53 536 ILE A C 1
ATOM 4079 O O . ILE A 1 536 ? -41.000 25.189 36.299 1.00 41.53 536 ILE A O 1
ATOM 4083 N N . PRO A 1 537 ? -40.772 24.655 38.467 1.00 40.34 537 PRO A N 1
ATOM 4084 C CA . PRO A 1 537 ? -42.150 24.998 38.810 1.00 40.34 537 PRO A CA 1
ATOM 4085 C C . PRO A 1 537 ? -42.350 26.522 38.889 1.00 40.34 537 PRO A C 1
ATOM 4087 O O . PRO A 1 537 ? -41.884 27.188 39.815 1.00 40.34 537 PRO A O 1
ATOM 4090 N N . SER A 1 538 ? -43.083 27.076 37.922 1.00 35.47 538 SER A N 1
ATOM 4091 C CA . SER A 1 538 ? -43.364 28.511 37.801 1.00 35.47 538 SER A CA 1
ATOM 4092 C C . SER A 1 538 ? -44.157 29.071 38.992 1.00 35.47 538 SER A C 1
ATOM 4094 O O . SER A 1 538 ? -45.342 28.782 39.162 1.00 35.47 538 SER A O 1
ATOM 4096 N N . ARG A 1 539 ? -43.542 29.950 39.794 1.00 34.97 539 ARG A N 1
ATOM 4097 C CA . ARG A 1 539 ? -44.256 30.733 40.820 1.00 34.97 539 ARG A CA 1
ATOM 4098 C C . ARG A 1 539 ? -44.983 31.927 40.192 1.00 34.97 539 ARG A C 1
ATOM 4100 O O . ARG A 1 539 ? -44.366 32.951 39.916 1.00 34.97 539 ARG A O 1
ATOM 4107 N N . HIS A 1 540 ? -46.302 31.829 40.042 1.00 33.91 540 HIS A N 1
ATOM 4108 C CA . HIS A 1 540 ? -47.147 32.977 39.691 1.00 33.91 540 HIS A CA 1
ATOM 4109 C C . HIS A 1 540 ? -47.329 33.955 40.871 1.00 33.91 540 HIS A C 1
ATOM 4111 O O . HIS A 1 540 ? -47.802 33.538 41.933 1.00 33.91 540 HIS A O 1
ATOM 4117 N N . PRO A 1 541 ? -47.095 35.268 40.687 1.00 38.72 541 PRO A N 1
ATOM 4118 C CA . PRO A 1 541 ? -47.791 36.303 41.444 1.00 38.72 541 PRO A CA 1
ATOM 4119 C C . PRO A 1 541 ? -49.219 36.499 40.894 1.00 38.72 541 PRO A C 1
ATOM 4121 O O . PRO A 1 541 ? -49.484 36.278 39.712 1.00 38.72 541 PRO A O 1
ATOM 4124 N N . ARG A 1 542 ? -50.162 36.916 41.749 1.00 34.78 542 ARG A N 1
ATOM 4125 C CA . ARG A 1 542 ? -51.574 37.132 41.372 1.00 34.78 542 ARG A CA 1
ATOM 4126 C C . ARG A 1 542 ? -51.792 38.487 40.688 1.00 34.78 542 ARG A C 1
ATOM 4128 O O . ARG A 1 542 ? -51.388 39.509 41.235 1.00 34.78 542 ARG A O 1
ATOM 4135 N N . ALA A 1 543 ? -52.582 38.508 39.615 1.00 31.95 543 ALA A N 1
ATOM 4136 C CA . ALA A 1 543 ? -53.263 39.703 39.104 1.00 31.95 543 ALA A CA 1
ATOM 4137 C C . ALA A 1 543 ? -54.744 39.388 38.800 1.00 31.95 543 ALA A C 1
ATOM 4139 O O . ALA A 1 543 ? -55.131 38.224 38.717 1.00 31.95 543 ALA A O 1
ATOM 4140 N N . ARG A 1 544 ? -55.589 40.426 38.760 1.00 31.00 544 ARG A N 1
ATOM 4141 C CA . ARG A 1 544 ? -57.056 40.331 38.904 1.00 31.00 544 ARG A CA 1
ATOM 4142 C C . ARG A 1 544 ? -57.794 40.103 37.577 1.00 31.00 544 ARG A C 1
ATOM 4144 O O . ARG A 1 544 ? -57.285 40.408 36.507 1.00 31.00 544 ARG A O 1
ATOM 4151 N N . SER A 1 545 ? -59.027 39.619 37.689 1.00 32.41 545 SER A N 1
ATOM 4152 C CA . SER A 1 545 ? -59.995 39.416 36.606 1.00 32.41 545 SER A CA 1
ATOM 4153 C C . SER A 1 545 ? -60.687 40.703 36.138 1.00 32.41 545 SER A C 1
ATOM 4155 O O . SER A 1 545 ? -61.141 41.474 36.984 1.00 32.41 545 SER A O 1
ATOM 4157 N N . SER A 1 546 ? -60.928 40.830 34.829 1.00 31.14 546 SER A N 1
ATOM 4158 C CA . SER A 1 546 ? -62.248 41.202 34.278 1.00 31.14 546 SER A CA 1
ATOM 4159 C C . SER A 1 546 ? -62.335 40.829 32.780 1.00 31.14 546 SER A C 1
ATOM 4161 O O . SER A 1 546 ? -61.281 40.797 32.142 1.00 31.14 546 SER A O 1
ATOM 4163 N N . PRO A 1 547 ? -63.521 40.527 32.207 1.00 47.50 547 PRO A N 1
ATOM 4164 C CA . PRO A 1 547 ? -63.658 40.121 30.804 1.00 47.50 547 PRO A CA 1
ATOM 4165 C C . PRO A 1 547 ? -64.334 41.167 29.892 1.00 47.50 547 PRO A C 1
ATOM 4167 O O . PRO A 1 547 ? -65.367 41.723 30.243 1.00 47.50 547 PRO A O 1
ATOM 4170 N N . ASP A 1 548 ? -63.791 41.330 28.684 1.00 34.94 548 ASP A N 1
ATOM 4171 C CA . ASP A 1 548 ? -64.436 41.836 27.455 1.00 34.94 548 ASP A CA 1
ATOM 4172 C C . ASP A 1 548 ? -63.505 41.464 26.271 1.00 34.94 548 ASP A C 1
ATOM 4174 O O . ASP A 1 548 ? -62.325 41.195 26.491 1.00 34.94 548 ASP A O 1
ATOM 4178 N N . GLY A 1 549 ? -63.900 41.391 24.997 1.00 29.61 549 GLY A N 1
ATOM 4179 C CA . GLY A 1 549 ? -65.211 41.596 24.374 1.00 29.61 549 GLY A CA 1
ATOM 4180 C C . GLY A 1 549 ? -65.026 41.988 22.897 1.00 29.61 549 GLY A C 1
ATOM 4181 O O . GLY A 1 549 ? -64.319 42.950 22.616 1.00 29.61 549 GLY A O 1
ATOM 4182 N N . SER A 1 550 ? -65.673 41.289 21.943 1.00 33.06 550 SER A N 1
ATOM 4183 C CA . SER A 1 550 ? -65.603 41.538 20.470 1.00 33.06 550 SER A CA 1
ATOM 4184 C C . SER A 1 550 ? -64.192 41.489 19.819 1.00 33.06 550 SER A C 1
ATOM 4186 O O . SER A 1 550 ? -63.190 41.352 20.503 1.00 33.06 550 SER A O 1
ATOM 4188 N N . ARG A 1 551 ? -64.013 41.628 18.491 1.00 33.22 551 ARG A N 1
ATOM 4189 C CA . ARG A 1 551 ? -64.476 40.852 17.299 1.00 33.22 551 ARG A CA 1
ATOM 4190 C C . ARG A 1 551 ? -63.671 41.368 16.077 1.00 33.22 551 ARG A C 1
ATOM 4192 O O . ARG A 1 551 ? -63.387 42.556 16.042 1.00 33.22 551 ARG A O 1
ATOM 4199 N N . CYS A 1 552 ? -63.482 40.546 15.028 1.00 28.53 552 CYS A N 1
ATOM 4200 C CA . CYS A 1 552 ? -63.052 40.960 13.661 1.00 28.53 552 CYS A CA 1
ATOM 4201 C C . CYS A 1 552 ? -61.606 41.531 13.507 1.00 28.53 552 CYS A C 1
ATOM 4203 O O . CYS A 1 552 ? -61.025 41.993 14.474 1.00 28.53 552 CYS A O 1
ATOM 4205 N N . ALA A 1 553 ? -60.955 41.559 12.326 1.00 31.25 553 ALA A N 1
ATOM 4206 C CA . ALA A 1 553 ? -61.081 40.751 11.093 1.00 31.25 553 ALA A CA 1
ATOM 4207 C C . ALA A 1 553 ? -59.865 40.941 10.130 1.00 31.25 553 ALA A C 1
ATOM 4209 O O . ALA A 1 553 ? -59.245 41.993 10.129 1.00 31.25 553 ALA A O 1
ATOM 4210 N N . ARG A 1 554 ? -59.613 39.930 9.271 1.00 31.59 554 ARG A N 1
ATOM 4211 C CA . ARG A 1 554 ? -58.938 39.919 7.935 1.00 31.59 554 ARG A CA 1
ATOM 4212 C C . ARG A 1 554 ? -57.785 40.906 7.607 1.00 31.59 554 ARG A C 1
ATOM 4214 O O . ARG A 1 554 ? -58.047 42.073 7.354 1.00 31.59 554 ARG A O 1
ATOM 4221 N N . ALA A 1 555 ? -56.600 40.358 7.296 1.00 30.55 555 ALA A N 1
ATOM 4222 C CA . ALA A 1 555 ? -55.895 40.434 5.987 1.00 30.55 555 ALA A CA 1
ATOM 4223 C C . ALA A 1 555 ? -54.514 39.724 6.100 1.00 30.55 555 ALA A C 1
ATOM 4225 O O . ALA A 1 555 ? -53.928 39.796 7.171 1.00 30.55 555 ALA A O 1
ATOM 4226 N N . ALA A 1 556 ? -53.882 39.009 5.154 1.00 30.83 556 ALA A N 1
ATOM 4227 C CA . ALA A 1 556 ? -54.106 38.589 3.753 1.00 30.83 556 ALA A CA 1
ATOM 4228 C C . ALA A 1 556 ? -52.951 39.000 2.803 1.00 30.83 556 ALA A C 1
ATOM 4230 O O . ALA A 1 556 ? -53.099 39.917 2.002 1.00 30.83 556 ALA A O 1
ATOM 4231 N N . ALA A 1 557 ? -51.830 38.272 2.869 1.00 32.19 557 ALA A N 1
ATOM 4232 C CA . ALA A 1 557 ? -50.806 38.127 1.821 1.00 32.19 557 ALA A CA 1
ATOM 4233 C C . ALA A 1 557 ? -49.904 36.923 2.187 1.00 32.19 557 ALA A C 1
ATOM 4235 O O . ALA A 1 557 ? -49.686 36.707 3.374 1.00 32.19 557 ALA A O 1
ATOM 4236 N N . ALA A 1 558 ? -49.261 36.132 1.326 1.00 31.58 558 ALA A N 1
ATOM 4237 C CA . ALA A 1 558 ? -49.393 35.717 -0.078 1.00 31.58 558 ALA A CA 1
ATOM 4238 C C . ALA A 1 558 ? -47.990 35.200 -0.478 1.00 31.58 558 ALA A C 1
ATOM 4240 O O . ALA A 1 558 ? -47.042 35.981 -0.499 1.00 31.58 558 ALA A O 1
ATOM 4241 N N . ALA A 1 559 ? -47.838 33.906 -0.776 1.00 34.59 559 ALA A N 1
ATOM 4242 C CA . ALA A 1 559 ? -46.590 33.310 -1.273 1.00 34.59 559 ALA A CA 1
ATOM 4243 C C . ALA A 1 559 ? -46.912 32.129 -2.222 1.00 34.59 559 ALA A C 1
ATOM 4245 O O . ALA A 1 559 ? -47.931 31.466 -2.006 1.00 34.59 559 ALA A O 1
ATOM 4246 N N . PRO A 1 560 ? -46.120 31.881 -3.286 1.00 46.47 560 PRO A N 1
ATOM 4247 C CA . PRO A 1 560 ? -46.505 30.970 -4.371 1.00 46.47 560 PRO A CA 1
ATOM 4248 C C . PRO A 1 560 ? -46.107 29.491 -4.144 1.00 46.47 560 PRO A C 1
ATOM 4250 O O . PRO A 1 560 ? -45.102 29.223 -3.484 1.00 46.47 560 PRO A O 1
ATOM 4253 N N . PRO A 1 561 ? -46.847 28.524 -4.727 1.00 45.38 561 PRO A N 1
ATOM 4254 C CA . PRO A 1 561 ? -46.530 27.092 -4.680 1.00 45.38 561 PRO A CA 1
ATOM 4255 C C . PRO A 1 561 ? -45.595 26.622 -5.816 1.00 45.38 561 PRO A C 1
ATOM 4257 O O . PRO A 1 561 ? -45.448 27.282 -6.844 1.00 45.38 561 PRO A O 1
ATOM 4260 N N . ALA A 1 562 ? -45.005 25.435 -5.640 1.00 37.97 562 ALA A N 1
ATOM 4261 C CA . ALA A 1 562 ? -44.146 24.755 -6.618 1.00 37.97 562 ALA A CA 1
ATOM 4262 C C . ALA A 1 562 ? -44.944 24.032 -7.739 1.00 37.97 562 ALA A C 1
ATOM 4264 O O . ALA A 1 562 ? -46.114 23.695 -7.532 1.00 37.97 562 ALA A O 1
ATOM 4265 N N . PRO A 1 563 ? -44.341 23.770 -8.920 1.00 49.09 563 PRO A N 1
ATOM 4266 C CA . PRO A 1 563 ? -45.032 23.165 -10.064 1.00 49.09 563 PRO A CA 1
ATOM 4267 C C . PRO A 1 563 ? -45.207 21.631 -9.954 1.00 49.09 563 PRO A C 1
ATOM 4269 O O . PRO A 1 563 ? -44.364 20.955 -9.361 1.00 49.09 563 PRO A O 1
ATOM 4272 N N . PRO A 1 564 ? -46.263 21.053 -10.564 1.00 44.03 564 PRO A N 1
ATOM 4273 C CA . PRO A 1 564 ? -46.518 19.612 -10.561 1.00 44.03 564 PRO A CA 1
ATOM 4274 C C . PRO A 1 564 ? -45.777 18.864 -11.683 1.00 44.03 564 PRO A C 1
ATOM 4276 O O . PRO A 1 564 ? -45.582 19.389 -12.778 1.00 44.03 564 PRO A O 1
ATOM 4279 N N . CYS A 1 565 ? -45.447 17.592 -11.445 1.00 28.06 565 CYS A N 1
ATOM 4280 C CA . CYS A 1 565 ? -44.975 16.678 -12.490 1.00 28.06 565 CYS A CA 1
ATOM 4281 C C . CYS A 1 565 ? -46.159 16.086 -13.273 1.00 28.06 565 CYS A C 1
ATOM 4283 O O . CYS A 1 565 ? -47.079 15.532 -12.671 1.00 28.06 565 CYS A O 1
ATOM 4285 N N . SER A 1 566 ? -46.110 16.134 -14.606 1.00 31.20 566 SER A N 1
ATOM 4286 C CA . SER A 1 566 ? -47.050 15.445 -15.499 1.00 31.20 566 SER A CA 1
ATOM 4287 C C . SER A 1 566 ? -46.357 14.307 -16.255 1.00 31.20 566 SER A C 1
ATOM 4289 O O . SER A 1 566 ? -45.194 14.409 -16.638 1.00 31.20 566 SER A O 1
ATOM 4291 N N . TRP A 1 567 ? -47.074 13.198 -16.446 1.00 29.38 567 TRP A N 1
ATOM 4292 C CA . TRP A 1 567 ? -46.599 12.017 -17.174 1.00 29.38 567 TRP A CA 1
ATOM 4293 C C . TRP A 1 567 ? -47.186 11.973 -18.585 1.00 29.38 567 TRP A C 1
ATOM 4295 O O . TRP A 1 567 ? -48.371 12.263 -18.762 1.00 29.38 567 TRP A O 1
ATOM 4305 N N . THR A 1 568 ? -46.412 11.461 -19.546 1.00 29.58 568 THR A N 1
ATOM 4306 C CA . THR A 1 568 ? -46.947 10.987 -20.832 1.00 29.58 568 THR A CA 1
ATOM 4307 C C . THR A 1 568 ? -46.249 9.692 -21.264 1.00 29.58 568 THR A C 1
ATOM 4309 O O . THR A 1 568 ? -45.037 9.544 -21.140 1.00 29.58 568 THR A O 1
ATOM 4312 N N . THR A 1 569 ? -47.044 8.736 -21.739 1.00 31.84 569 THR A N 1
ATOM 4313 C CA . THR A 1 569 ? -46.682 7.404 -22.272 1.00 31.84 569 THR A CA 1
ATOM 4314 C C . THR A 1 569 ? -46.124 7.506 -23.714 1.00 31.84 569 THR A C 1
ATOM 4316 O O . THR A 1 569 ? -46.224 8.572 -24.311 1.00 31.84 569 THR A O 1
ATOM 4319 N N . SER A 1 570 ? -45.529 6.511 -24.401 1.00 32.16 570 SER A N 1
ATOM 4320 C CA . SER A 1 570 ? -45.359 5.034 -24.282 1.00 32.16 570 SER A CA 1
ATOM 4321 C C . SER A 1 570 ? -44.348 4.564 -25.383 1.00 32.16 570 SER A C 1
ATOM 4323 O O . SER A 1 570 ? -43.824 5.445 -26.065 1.00 32.16 570 SER A O 1
ATOM 4325 N N . PRO A 1 571 ? -44.157 3.265 -25.755 1.00 48.69 571 PRO A N 1
ATOM 4326 C CA . PRO A 1 571 ? -44.314 1.967 -25.062 1.00 48.69 571 PRO A CA 1
ATOM 4327 C C . PRO A 1 571 ? -43.114 0.981 -25.289 1.00 48.69 571 PRO A C 1
ATOM 4329 O O . PRO A 1 571 ? -42.147 1.306 -25.969 1.00 48.69 571 PRO A O 1
ATOM 4332 N N . ARG A 1 572 ? -43.294 -0.292 -24.866 1.00 28.47 572 ARG A N 1
ATOM 4333 C CA . ARG A 1 572 ? -42.509 -1.535 -25.149 1.00 28.47 572 ARG A CA 1
ATOM 4334 C C . ARG A 1 572 ? -41.306 -1.824 -24.233 1.00 28.47 572 ARG A C 1
ATOM 4336 O O . ARG A 1 572 ? -40.492 -0.953 -23.991 1.00 28.47 572 ARG A O 1
ATOM 4343 N N . THR A 1 573 ? -41.086 -3.059 -23.761 1.00 31.12 573 THR A N 1
ATOM 4344 C CA . THR A 1 573 ? -41.987 -4.233 -23.622 1.00 31.12 573 THR A CA 1
ATOM 4345 C C . THR A 1 573 ? -41.433 -5.146 -22.525 1.00 31.12 573 THR A C 1
ATOM 4347 O O . THR A 1 573 ? -40.292 -5.581 -22.638 1.00 31.12 573 THR A O 1
ATOM 4350 N N . ALA A 1 574 ? -42.251 -5.524 -21.542 1.00 28.28 574 ALA A N 1
ATOM 4351 C CA . ALA A 1 574 ? -41.940 -6.594 -20.595 1.00 28.28 574 ALA A CA 1
ATOM 4352 C C . ALA A 1 574 ? -43.195 -7.442 -20.338 1.00 28.28 574 ALA A C 1
ATOM 4354 O O . ALA A 1 574 ? -44.293 -6.900 -20.207 1.00 28.28 574 ALA A O 1
ATOM 4355 N N . ARG A 1 575 ? -43.039 -8.769 -20.267 1.00 29.14 575 ARG A N 1
ATOM 4356 C CA . ARG A 1 575 ? -44.058 -9.696 -19.754 1.00 29.14 575 ARG A CA 1
ATOM 4357 C C . ARG A 1 575 ? -43.511 -10.353 -18.494 1.00 29.14 575 ARG A C 1
ATOM 4359 O O . ARG A 1 575 ? -42.505 -11.047 -18.567 1.00 29.14 575 ARG A O 1
ATOM 4366 N N . ALA A 1 576 ? -44.201 -10.165 -17.376 1.00 30.20 576 ALA A N 1
ATOM 4367 C CA . ALA A 1 576 ? -44.049 -10.996 -16.188 1.00 30.20 576 ALA A CA 1
ATOM 4368 C C . ALA A 1 576 ? -45.204 -12.007 -16.135 1.00 30.20 576 ALA A C 1
ATOM 4370 O O . ALA A 1 576 ? -46.314 -11.675 -16.551 1.00 30.20 576 ALA A O 1
ATOM 4371 N N . TRP A 1 577 ? -44.954 -13.204 -15.599 1.00 26.92 577 TRP A N 1
ATOM 4372 C CA . TRP A 1 577 ? -45.984 -14.190 -15.256 1.00 26.92 577 TRP A CA 1
ATOM 4373 C C . TRP A 1 577 ? -45.713 -14.771 -13.861 1.00 26.92 577 TRP A C 1
ATOM 4375 O O . TRP A 1 577 ? -44.740 -15.488 -13.642 1.00 26.92 577 TRP A O 1
ATOM 4385 N N . SER A 1 578 ? -46.608 -14.453 -12.932 1.00 29.17 578 SER A N 1
ATOM 4386 C CA . SER A 1 578 ? -47.020 -15.287 -11.797 1.00 29.17 578 SER A CA 1
ATOM 4387 C C . SER A 1 578 ? -48.040 -16.336 -12.295 1.00 29.17 578 SER A C 1
ATOM 4389 O O . SER A 1 578 ? -48.621 -16.146 -13.361 1.00 29.17 578 SER A O 1
ATOM 4391 N N . SER A 1 579 ? -48.361 -17.444 -11.619 1.00 30.34 579 SER A N 1
ATOM 4392 C CA . SER A 1 579 ? -47.812 -18.137 -10.435 1.00 30.34 579 SER A CA 1
ATOM 4393 C C . SER A 1 579 ? -48.483 -19.529 -10.334 1.00 30.34 579 SER A C 1
ATOM 4395 O O . SER A 1 579 ? -49.321 -19.865 -11.164 1.00 30.34 579 SER A O 1
ATOM 4397 N N . SER A 1 580 ? -48.215 -20.257 -9.241 1.00 30.80 580 SER A N 1
ATOM 4398 C CA . SER A 1 580 ? -49.097 -21.285 -8.649 1.00 30.80 580 SER A CA 1
ATOM 4399 C C . SER A 1 580 ? -49.139 -22.682 -9.294 1.00 30.80 580 SER A C 1
ATOM 4401 O O . SER A 1 580 ? -49.409 -22.850 -10.477 1.00 30.80 580 SER A O 1
ATOM 4403 N N . SER A 1 581 ? -49.002 -23.703 -8.442 1.00 32.28 581 SER A N 1
ATOM 4404 C CA . SER A 1 581 ? -49.346 -25.103 -8.734 1.00 32.28 581 SER A CA 1
ATOM 4405 C C . SER A 1 581 ? -50.722 -25.454 -8.157 1.00 32.28 581 SER A C 1
ATOM 4407 O O . SER A 1 581 ? -51.091 -24.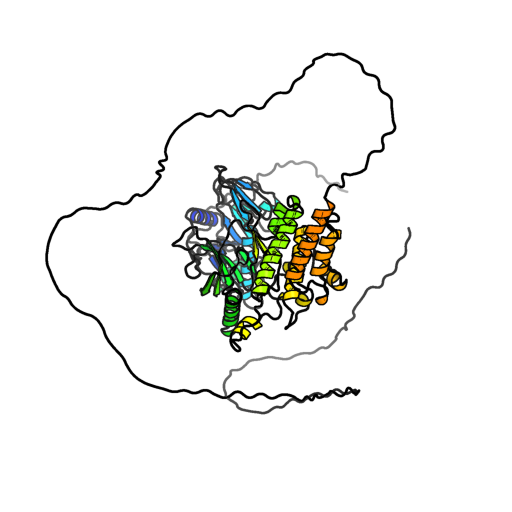939 -7.099 1.00 32.28 581 SER A O 1
ATOM 4409 N N . PRO A 1 582 ? -51.436 -26.408 -8.771 1.00 41.34 582 PRO A N 1
ATOM 4410 C CA . PRO A 1 582 ? -52.172 -27.422 -8.012 1.00 41.34 582 PRO A CA 1
ATOM 4411 C C . PRO A 1 582 ? -51.881 -28.849 -8.526 1.00 41.34 582 PRO A C 1
ATOM 4413 O O . PRO A 1 582 ? -51.248 -29.026 -9.564 1.00 41.34 582 PRO A O 1
ATOM 4416 N N . ALA A 1 583 ? -52.331 -29.876 -7.797 1.00 32.78 583 ALA A N 1
ATOM 4417 C CA . ALA A 1 583 ? -52.048 -31.283 -8.101 1.00 32.78 583 ALA A CA 1
ATOM 4418 C C . ALA A 1 583 ? -53.321 -32.139 -8.229 1.00 32.78 583 ALA A C 1
ATOM 4420 O O . ALA A 1 583 ? -54.176 -32.088 -7.345 1.00 32.78 583 ALA A O 1
ATOM 4421 N N . THR A 1 584 ? -53.381 -32.994 -9.260 1.00 26.48 584 THR A N 1
ATOM 4422 C CA . THR A 1 584 ? -54.313 -34.137 -9.352 1.00 26.48 584 THR A CA 1
ATOM 4423 C C . THR A 1 584 ? -53.797 -35.208 -10.332 1.00 26.48 584 THR A C 1
ATOM 4425 O O . THR A 1 584 ? -53.021 -34.907 -11.236 1.00 26.48 584 THR A O 1
ATOM 4428 N N . CYS A 1 585 ? -54.265 -36.451 -10.175 1.00 24.89 585 CYS A N 1
ATOM 4429 C CA . CYS A 1 585 ? -54.024 -37.626 -11.038 1.00 24.89 585 CYS A CA 1
ATOM 4430 C C . CYS A 1 585 ? -55.377 -38.343 -11.299 1.00 24.89 585 CYS A C 1
ATOM 4432 O O . CYS A 1 585 ? -56.363 -37.963 -10.666 1.00 24.89 585 CYS A O 1
ATOM 4434 N N . PRO A 1 586 ? -55.424 -39.508 -11.983 1.00 57.78 586 PRO A N 1
ATOM 4435 C CA . PRO A 1 586 ? -55.034 -39.862 -13.363 1.00 57.78 586 PRO A CA 1
ATOM 4436 C C . PRO A 1 586 ? -56.307 -40.243 -14.198 1.00 57.78 586 PRO A C 1
ATOM 4438 O O . PRO A 1 586 ? -57.401 -39.909 -13.738 1.00 57.78 586 PRO A O 1
ATOM 4441 N N . PRO A 1 587 ? -56.254 -40.912 -15.388 1.00 50.16 587 PRO A N 1
ATOM 4442 C CA . PRO A 1 587 ? -56.189 -42.395 -15.408 1.00 50.16 587 PRO A CA 1
ATOM 4443 C C . PRO A 1 587 ? -55.581 -43.115 -16.658 1.00 50.16 587 PRO A C 1
ATOM 4445 O O . PRO A 1 587 ? -55.548 -42.599 -17.766 1.00 50.16 587 PRO A O 1
ATOM 4448 N N . ALA A 1 588 ? -55.174 -44.374 -16.429 1.00 29.84 588 ALA A N 1
ATOM 4449 C CA . ALA A 1 588 ? -55.159 -45.580 -17.292 1.00 29.84 588 ALA A CA 1
ATOM 4450 C C . ALA A 1 588 ? -55.040 -45.530 -18.845 1.00 29.84 588 ALA A C 1
ATOM 4452 O O . ALA A 1 588 ? -55.959 -45.113 -19.543 1.00 29.84 588 ALA A O 1
ATOM 4453 N N . SER A 1 589 ? -54.070 -46.279 -19.402 1.00 31.48 589 SER A N 1
ATOM 4454 C CA . SER A 1 589 ? -54.286 -47.665 -19.916 1.00 31.48 589 SER A CA 1
ATOM 4455 C C . SER A 1 589 ? -53.029 -48.268 -20.595 1.00 31.48 589 SER A C 1
ATOM 4457 O O . SER A 1 589 ? -52.165 -47.531 -21.058 1.00 31.48 589 SER A O 1
ATOM 4459 N N . GLY A 1 590 ? -52.915 -49.609 -20.643 1.00 26.89 590 GLY A N 1
ATOM 4460 C CA . GLY A 1 590 ? -51.848 -50.347 -21.359 1.00 26.89 590 GLY A CA 1
ATOM 4461 C C . GLY A 1 590 ? -51.194 -51.492 -20.558 1.00 26.89 590 GLY A C 1
ATOM 4462 O O . GLY A 1 590 ? -50.730 -51.284 -19.441 1.00 26.89 590 GLY A O 1
ATOM 4463 N N . SER A 1 591 ? -51.161 -52.710 -21.115 1.00 28.41 591 SER A N 1
ATOM 4464 C CA . SER A 1 591 ? -50.521 -53.913 -20.534 1.00 28.41 591 SER A CA 1
ATOM 4465 C C . SER A 1 591 ? -49.023 -54.009 -20.939 1.00 28.41 591 SER A C 1
ATOM 4467 O O . SER A 1 591 ? -48.575 -53.241 -21.782 1.00 28.41 591 SER A O 1
ATOM 4469 N N . THR A 1 592 ? -48.152 -54.897 -20.426 1.00 29.55 592 THR A N 1
ATOM 4470 C CA . THR A 1 592 ? -48.323 -56.349 -20.176 1.00 29.55 592 THR A CA 1
ATOM 4471 C C . THR A 1 592 ? -47.188 -56.928 -19.291 1.00 29.55 592 THR A C 1
ATOM 4473 O O . THR A 1 592 ? -46.140 -56.306 -19.157 1.00 29.55 592 THR A O 1
ATOM 4476 N N . SER A 1 593 ? -47.376 -58.165 -18.796 1.00 31.36 593 SER A N 1
ATOM 4477 C CA . SER A 1 593 ? -46.352 -59.132 -18.313 1.00 31.36 593 SER A CA 1
ATOM 4478 C C . SER A 1 593 ? -46.000 -59.194 -16.805 1.00 31.36 593 SER A C 1
ATOM 4480 O O . SER A 1 593 ? -45.839 -58.196 -16.114 1.00 31.36 593 SER A O 1
ATOM 4482 N N . ARG A 1 594 ? -45.886 -60.442 -16.310 1.00 32.84 594 ARG A N 1
ATOM 4483 C CA . ARG A 1 594 ? -45.587 -60.940 -14.936 1.00 32.84 594 ARG A CA 1
ATOM 4484 C C . ARG A 1 594 ? -44.295 -61.827 -14.998 1.00 32.84 594 ARG A C 1
ATOM 4486 O O . ARG A 1 594 ? -43.787 -61.985 -16.105 1.00 32.84 594 ARG A O 1
ATOM 4493 N N . PRO A 1 595 ? -43.872 -62.594 -13.959 1.00 50.72 595 PRO A N 1
ATOM 4494 C CA . PRO A 1 595 ? -43.504 -62.224 -12.571 1.00 50.72 595 PRO A CA 1
ATOM 4495 C C . PRO A 1 595 ? -42.251 -62.963 -11.993 1.00 50.72 595 PRO A C 1
ATOM 4497 O O . PRO A 1 595 ? -41.977 -64.088 -12.386 1.00 50.72 595 PRO A O 1
ATOM 4500 N N . THR A 1 596 ? -41.630 -62.423 -10.928 1.00 29.05 596 THR A N 1
ATOM 4501 C CA . THR A 1 596 ? -41.025 -63.145 -9.757 1.00 29.05 596 THR A CA 1
ATOM 4502 C C . THR A 1 596 ? -40.600 -62.084 -8.712 1.00 29.05 596 THR A C 1
ATOM 4504 O O . THR A 1 596 ? -40.144 -61.029 -9.138 1.00 29.05 596 THR A O 1
ATOM 4507 N N . CYS A 1 597 ? -40.786 -62.141 -7.379 1.00 26.91 597 CYS A N 1
ATOM 4508 C CA . CYS A 1 597 ? -40.830 -63.208 -6.346 1.00 26.91 597 CYS A CA 1
ATOM 4509 C C . CYS A 1 597 ? -39.436 -63.812 -6.037 1.00 26.91 597 CYS A C 1
ATOM 4511 O O . CYS A 1 597 ? -38.748 -64.192 -6.971 1.00 26.91 597 CYS A O 1
ATOM 4513 N N . CYS A 1 598 ? -38.942 -63.941 -4.791 1.00 25.78 598 CYS A N 1
ATOM 4514 C CA . CYS A 1 598 ? -39.570 -63.866 -3.453 1.00 25.78 598 CYS A CA 1
ATOM 4515 C C . CYS A 1 598 ? -38.572 -63.452 -2.324 1.00 25.78 598 CYS A C 1
ATOM 4517 O O . CYS A 1 598 ? -37.408 -63.223 -2.614 1.00 25.78 598 CYS A O 1
ATOM 4519 N N . ALA A 1 599 ? -39.078 -63.368 -1.074 1.00 27.05 599 ALA A N 1
ATOM 4520 C CA . ALA A 1 599 ? -38.457 -63.410 0.283 1.00 27.05 599 ALA A CA 1
ATOM 4521 C C . ALA A 1 599 ? -36.927 -63.172 0.488 1.00 27.05 599 ALA A C 1
ATOM 4523 O O . ALA A 1 599 ? -36.110 -63.707 -0.242 1.00 27.05 599 ALA A O 1
ATOM 4524 N N . ALA A 1 600 ? -36.400 -62.424 1.473 1.00 28.89 600 ALA A N 1
ATOM 4525 C CA . ALA A 1 600 ? -36.757 -62.084 2.872 1.00 28.89 600 ALA A CA 1
ATOM 4526 C C . ALA A 1 600 ? -36.113 -62.953 3.997 1.00 28.89 600 ALA A C 1
ATOM 4528 O O . ALA A 1 600 ? -36.497 -64.093 4.228 1.00 28.89 600 ALA A O 1
ATOM 4529 N N . SER A 1 601 ? -35.264 -62.286 4.803 1.00 29.64 601 SER A N 1
ATOM 4530 C CA . SER A 1 601 ? -34.927 -62.505 6.237 1.00 29.64 601 SER A CA 1
ATOM 4531 C C . SER A 1 601 ? -34.028 -63.668 6.748 1.00 29.64 601 SER A C 1
ATOM 4533 O O . SER A 1 601 ? -34.202 -64.829 6.401 1.00 29.64 601 SER A O 1
ATOM 4535 N N . THR A 1 602 ? -33.202 -63.312 7.760 1.00 29.44 602 THR A N 1
ATOM 4536 C CA . THR A 1 602 ? -32.978 -63.953 9.100 1.00 29.44 602 THR A CA 1
ATOM 4537 C C . THR A 1 602 ? -31.543 -64.397 9.532 1.00 29.44 602 THR A C 1
ATOM 4539 O O . THR A 1 602 ? -30.964 -65.331 8.997 1.00 29.44 602 THR A O 1
ATOM 4542 N N . THR A 1 603 ? -31.080 -63.819 10.664 1.00 28.89 603 THR A N 1
ATOM 4543 C CA . THR A 1 603 ? -30.226 -64.371 11.773 1.00 28.89 603 THR A CA 1
ATOM 4544 C C . THR A 1 603 ? -28.689 -64.623 11.728 1.00 28.89 603 THR A C 1
ATOM 4546 O O . THR A 1 603 ? -28.221 -65.620 11.204 1.00 28.89 603 THR A O 1
ATOM 4549 N N . ARG A 1 604 ? -27.996 -63.850 12.603 1.00 29.30 604 ARG A N 1
ATOM 4550 C CA . ARG A 1 604 ? -27.063 -64.219 13.723 1.00 29.30 604 ARG A CA 1
ATOM 4551 C C . ARG A 1 604 ? -25.635 -64.803 13.526 1.00 29.30 604 ARG A C 1
ATOM 4553 O O . ARG A 1 604 ? -25.471 -65.907 13.038 1.00 29.30 604 ARG A O 1
ATOM 4560 N N . ALA A 1 605 ? -24.720 -64.184 14.309 1.00 30.41 605 ALA A N 1
ATOM 4561 C CA . ALA A 1 605 ? -23.606 -64.776 15.100 1.00 30.41 605 ALA A CA 1
ATOM 4562 C C . ALA A 1 605 ? -22.357 -65.307 14.343 1.00 30.41 605 ALA A C 1
ATOM 4564 O O . ALA A 1 605 ? -22.460 -65.697 13.193 1.00 30.41 605 ALA A O 1
ATOM 4565 N N . SER A 1 606 ? -21.136 -65.360 14.911 1.00 30.88 606 SER A N 1
ATOM 4566 C CA . SER A 1 606 ? -20.545 -64.816 16.169 1.00 30.88 606 SER A CA 1
ATOM 4567 C C . SER A 1 606 ? -19.004 -64.805 16.058 1.00 30.88 606 SER A C 1
ATOM 4569 O O . SER A 1 606 ? -18.452 -65.668 15.387 1.00 30.88 606 SER A O 1
ATOM 4571 N N . SER A 1 607 ? -18.256 -63.886 16.687 1.00 34.19 607 SER A N 1
ATOM 4572 C CA . SER A 1 607 ? -17.496 -64.064 17.962 1.00 34.19 607 SER A CA 1
ATOM 4573 C C . SER A 1 607 ? -16.209 -63.200 17.873 1.00 34.19 607 SER A C 1
ATOM 4575 O O . SER A 1 607 ? -15.841 -62.838 16.761 1.00 34.19 607 SER A O 1
ATOM 4577 N N . GLY A 1 608 ? -15.474 -62.785 18.917 1.00 28.05 608 GLY A N 1
ATOM 4578 C CA . GLY A 1 608 ? -15.634 -62.779 20.385 1.00 28.05 608 GLY A CA 1
ATOM 4579 C C . GLY A 1 608 ? -14.785 -61.615 20.977 1.00 28.05 608 GLY A C 1
ATOM 4580 O O . GLY A 1 608 ? -13.924 -61.091 20.285 1.00 28.05 608 GLY A O 1
ATOM 4581 N N . SER A 1 609 ? -15.153 -61.007 22.118 1.00 32.44 609 SER A N 1
ATOM 4582 C CA . SER A 1 609 ? -14.603 -61.255 23.482 1.00 32.44 609 SER A CA 1
ATOM 4583 C C . SER A 1 609 ? -13.145 -60.770 23.701 1.00 32.44 609 SER A C 1
ATOM 4585 O O . SER A 1 609 ? -12.310 -60.998 22.844 1.00 32.44 609 SER A O 1
ATOM 4587 N N . SER A 1 610 ? -12.718 -60.122 24.801 1.00 31.27 610 SER A N 1
ATOM 4588 C CA . SER A 1 610 ? -13.337 -59.750 26.101 1.00 31.27 610 SER A CA 1
ATOM 4589 C C . SER A 1 610 ? -12.636 -58.473 26.643 1.00 31.27 610 SER A C 1
ATOM 4591 O O . SER A 1 610 ? -11.491 -58.232 26.288 1.00 31.27 610 SER A O 1
ATOM 4593 N N . ARG A 1 611 ? -13.288 -57.535 27.357 1.00 33.12 611 ARG A N 1
ATOM 4594 C CA . ARG A 1 611 ? -13.460 -57.442 28.840 1.00 33.12 611 ARG A CA 1
ATOM 4595 C C . ARG A 1 611 ? -12.151 -57.577 29.664 1.00 33.12 611 ARG A C 1
ATOM 4597 O O . ARG A 1 611 ? -11.337 -58.428 29.354 1.00 33.12 611 ARG A O 1
ATOM 4604 N N . GLY A 1 612 ? -11.934 -56.821 30.751 1.00 27.41 612 GLY A N 1
ATOM 4605 C CA . GLY A 1 612 ? -12.948 -56.276 31.675 1.00 27.41 612 GLY A CA 1
ATOM 4606 C C . GLY A 1 612 ? -12.640 -54.953 32.410 1.00 27.41 612 GLY A C 1
ATOM 4607 O O . GLY A 1 612 ? -12.050 -54.036 31.854 1.00 27.41 612 GLY A O 1
ATOM 4608 N N . ARG A 1 613 ? -13.193 -54.837 33.627 1.00 29.94 613 ARG A N 1
ATOM 4609 C CA . ARG A 1 613 ? -13.451 -53.620 34.436 1.00 29.94 613 ARG A CA 1
ATOM 4610 C C . ARG A 1 613 ? -13.128 -53.922 35.920 1.00 29.94 613 ARG A C 1
ATOM 4612 O O . ARG A 1 613 ? -12.850 -55.076 36.228 1.00 29.94 613 ARG A O 1
ATOM 4619 N N . TRP A 1 614 ? -13.306 -52.923 36.797 1.00 28.20 614 TRP A N 1
ATOM 4620 C CA . TRP A 1 614 ? -13.236 -52.946 38.276 1.00 28.20 614 TRP A CA 1
ATOM 4621 C C . TRP A 1 614 ? -11.807 -52.726 38.817 1.00 28.20 614 TRP A C 1
ATOM 4623 O O . TRP A 1 614 ? -10.853 -53.097 38.147 1.00 28.20 614 TRP A O 1
ATOM 4633 N N . THR A 1 615 ? -11.582 -52.091 39.975 1.00 29.12 615 THR A N 1
ATOM 4634 C CA . THR A 1 615 ? -12.489 -51.592 41.043 1.00 29.12 615 THR A CA 1
ATOM 4635 C C . THR A 1 615 ? -12.293 -50.088 41.341 1.00 29.12 615 THR A C 1
ATOM 4637 O O . THR A 1 615 ? -11.490 -49.412 40.704 1.00 29.12 615 THR A O 1
ATOM 4640 N N . SER A 1 616 ? -13.047 -49.554 42.310 1.00 30.12 616 SER A N 1
ATOM 4641 C CA . SER A 1 616 ? -12.923 -48.193 42.853 1.00 30.12 616 SER A CA 1
ATOM 4642 C C . SER A 1 616 ? -12.745 -48.222 44.377 1.00 30.12 616 SER A C 1
ATOM 4644 O O . SER A 1 616 ? -13.611 -48.767 45.061 1.00 30.12 616 SER A O 1
ATOM 4646 N N . THR A 1 617 ? -11.710 -47.561 44.903 1.00 28.41 617 THR A N 1
ATOM 4647 C CA . THR A 1 617 ? -11.540 -47.276 46.344 1.00 28.41 617 THR A CA 1
ATOM 4648 C C . THR A 1 617 ? -10.849 -45.916 46.515 1.00 28.41 617 THR A C 1
ATOM 4650 O O . THR A 1 617 ? -10.114 -45.490 45.625 1.00 28.41 617 THR A O 1
ATOM 4653 N N . ALA A 1 618 ? -11.098 -45.213 47.622 1.00 30.78 618 ALA A N 1
ATOM 4654 C CA . ALA A 1 618 ? -10.614 -43.848 47.864 1.00 30.78 618 ALA A CA 1
ATOM 4655 C C . ALA A 1 618 ? -9.427 -43.785 48.844 1.00 30.78 618 ALA A C 1
ATOM 4657 O O . ALA A 1 618 ? -9.364 -44.599 49.762 1.00 30.78 618 ALA A O 1
ATOM 4658 N N . ALA A 1 619 ? -8.564 -42.768 48.701 1.00 28.16 619 ALA A N 1
ATOM 4659 C CA . ALA A 1 619 ? -7.777 -42.174 49.792 1.00 28.16 619 ALA A CA 1
ATOM 4660 C C . ALA A 1 619 ? -7.127 -40.831 49.383 1.00 28.16 619 ALA A C 1
ATOM 4662 O O . ALA A 1 619 ? -6.752 -40.626 48.232 1.00 28.16 619 ALA A O 1
ATOM 4663 N N . ALA A 1 620 ? -6.952 -39.956 50.371 1.00 30.92 620 ALA A N 1
ATOM 4664 C CA . ALA A 1 620 ? -6.062 -38.789 50.427 1.00 30.92 620 ALA A CA 1
ATOM 4665 C C . ALA A 1 620 ? -5.614 -38.651 51.912 1.00 30.92 620 ALA A C 1
ATOM 4667 O O . ALA A 1 620 ? -6.207 -39.355 52.738 1.00 30.92 620 ALA A O 1
ATOM 4668 N N . PRO A 1 621 ? -4.663 -37.776 52.319 1.00 50.31 621 PRO A N 1
ATOM 4669 C CA . PRO A 1 621 ? -3.960 -36.726 51.565 1.00 50.31 621 PRO A CA 1
ATOM 4670 C C . PRO A 1 621 ? -2.415 -36.745 51.787 1.00 50.31 621 PRO A C 1
ATOM 4672 O O . PRO A 1 621 ? -1.853 -37.791 52.096 1.00 50.31 621 PRO A O 1
ATOM 4675 N N . SER A 1 622 ? -1.761 -35.567 51.720 1.00 28.81 622 SER A N 1
ATOM 4676 C CA . SER A 1 622 ? -0.357 -35.259 52.110 1.00 28.81 622 SER A CA 1
ATOM 4677 C C . SER A 1 622 ? 0.746 -35.715 51.121 1.00 28.81 622 SER A C 1
ATOM 4679 O O . SER A 1 622 ? 0.549 -36.684 50.400 1.00 28.81 622 SER A O 1
ATOM 4681 N N . SER A 1 623 ? 1.909 -35.054 50.982 1.00 30.47 623 SER A N 1
ATOM 4682 C CA . SER A 1 623 ? 2.418 -33.774 51.532 1.00 30.47 623 SER A CA 1
ATOM 4683 C C . SER A 1 623 ? 3.434 -33.104 50.579 1.00 30.47 623 SER A C 1
ATOM 4685 O O . SER A 1 623 ? 4.052 -33.772 49.754 1.00 30.47 623 SER A O 1
ATOM 4687 N N . SER A 1 624 ? 3.665 -31.795 50.739 1.00 34.81 624 SER A N 1
ATOM 4688 C CA . SER A 1 624 ? 4.757 -31.027 50.098 1.00 34.81 624 SER A CA 1
ATOM 4689 C C . SER A 1 624 ? 6.160 -31.527 50.518 1.00 34.81 624 SER A C 1
ATOM 4691 O O . SER A 1 624 ? 6.264 -32.201 51.547 1.00 34.81 624 SER A O 1
ATOM 4693 N N . PRO A 1 625 ? 7.250 -31.172 49.795 1.00 44.66 625 PRO A N 1
ATOM 4694 C CA . PRO A 1 625 ? 7.944 -29.916 50.138 1.00 44.66 625 PRO A CA 1
ATOM 4695 C C . PRO A 1 625 ? 8.615 -29.143 48.975 1.00 44.66 625 PRO A C 1
ATOM 4697 O O . PRO A 1 625 ? 8.863 -29.657 47.887 1.00 44.66 625 PRO A O 1
ATOM 4700 N N . THR A 1 626 ? 8.964 -27.886 49.260 1.00 37.69 626 THR A N 1
ATOM 4701 C CA . THR A 1 626 ? 9.764 -26.965 48.427 1.00 37.69 626 THR A CA 1
ATOM 4702 C C . THR A 1 626 ? 11.278 -27.192 48.602 1.00 37.69 626 THR A C 1
ATOM 4704 O O . THR A 1 626 ? 11.711 -27.615 49.673 1.00 37.69 626 THR A O 1
ATOM 4707 N N . PRO A 1 627 ? 12.108 -26.774 47.628 1.00 41.78 627 PRO A N 1
ATOM 4708 C CA . PRO A 1 627 ? 13.274 -25.936 47.951 1.00 41.78 627 PRO A CA 1
ATOM 4709 C C . PRO A 1 627 ? 13.288 -24.652 47.089 1.00 41.78 627 PRO A C 1
ATOM 4711 O O . PRO A 1 627 ? 13.017 -24.700 45.895 1.00 41.78 627 PRO A O 1
ATOM 4714 N N . ALA A 1 628 ? 13.422 -23.435 47.626 1.00 29.97 628 ALA A N 1
ATOM 4715 C CA . ALA A 1 628 ? 14.438 -22.873 48.534 1.00 29.97 628 ALA A CA 1
ATOM 4716 C C . ALA A 1 628 ? 15.734 -22.445 47.807 1.00 29.97 628 ALA A C 1
ATOM 4718 O O . ALA A 1 628 ? 16.445 -23.252 47.215 1.00 29.97 628 ALA A O 1
ATOM 4719 N N . ARG A 1 629 ? 16.025 -21.138 47.874 1.00 38.25 629 ARG A N 1
ATOM 4720 C CA . ARG A 1 629 ? 17.090 -20.405 47.161 1.00 38.25 629 ARG A CA 1
ATOM 4721 C C . ARG A 1 629 ? 18.078 -19.806 48.168 1.00 38.25 629 ARG A C 1
ATOM 4723 O O . ARG A 1 629 ? 17.627 -19.117 49.080 1.00 38.25 629 ARG A O 1
ATOM 4730 N N . PRO A 1 630 ? 19.395 -19.959 47.964 1.00 43.53 630 PRO A N 1
ATOM 4731 C CA . PRO A 1 630 ? 20.373 -18.981 48.456 1.00 43.53 630 PRO A CA 1
ATOM 4732 C C . PRO A 1 630 ? 21.478 -18.702 47.391 1.00 43.53 630 PRO A C 1
ATOM 4734 O O . PRO A 1 630 ? 21.306 -19.077 46.233 1.00 43.53 630 PRO A O 1
ATOM 4737 N N . PRO A 1 631 ? 22.556 -17.950 47.689 1.00 50.47 631 PRO A N 1
ATOM 4738 C CA . PRO A 1 631 ? 22.481 -16.497 47.831 1.00 50.47 631 PRO A CA 1
ATOM 4739 C C . PRO A 1 631 ? 23.512 -15.748 46.954 1.00 50.47 631 PRO A C 1
ATOM 4741 O O . PRO A 1 631 ? 24.451 -16.322 46.408 1.00 50.47 631 PRO A O 1
ATOM 4744 N N . SER A 1 632 ? 23.376 -14.426 46.856 1.00 39.00 632 SER A N 1
ATOM 4745 C CA . SER A 1 632 ? 24.354 -13.541 46.205 1.00 39.00 632 SER A CA 1
ATOM 4746 C C . SER A 1 632 ? 25.594 -13.287 47.072 1.00 39.00 632 SER A C 1
ATOM 4748 O O . SER A 1 632 ? 25.449 -13.015 48.266 1.00 39.00 632 SER A O 1
ATOM 4750 N N . ARG A 1 633 ? 26.795 -13.220 46.475 1.00 31.73 633 ARG A N 1
ATOM 4751 C CA . ARG A 1 633 ? 27.964 -12.582 47.111 1.00 31.73 633 ARG A CA 1
ATOM 4752 C C . ARG A 1 633 ? 28.889 -11.900 46.094 1.00 31.73 633 ARG A C 1
ATOM 4754 O O . ARG A 1 633 ? 28.931 -12.271 44.926 1.00 31.73 633 ARG A O 1
ATOM 4761 N N . THR A 1 634 ? 29.584 -10.868 46.560 1.00 35.34 634 THR A N 1
ATOM 4762 C CA . THR A 1 634 ? 30.470 -9.972 45.805 1.00 35.34 634 THR A CA 1
ATOM 4763 C C . THR A 1 634 ? 31.828 -10.595 45.455 1.00 35.34 634 THR A C 1
ATOM 4765 O O . THR A 1 634 ? 32.392 -11.357 46.235 1.00 35.34 634 THR A O 1
ATOM 4768 N N . GLY A 1 635 ? 32.396 -10.196 44.311 1.00 29.77 635 GLY A N 1
ATOM 4769 C CA . GLY A 1 635 ? 33.763 -10.515 43.876 1.00 29.77 635 GLY A CA 1
ATOM 4770 C C . GLY A 1 635 ? 34.143 -9.681 42.645 1.00 29.77 635 GLY A C 1
ATOM 4771 O O . GLY A 1 635 ? 33.258 -9.286 41.889 1.00 29.77 635 GLY A O 1
ATOM 4772 N N . SER A 1 636 ? 35.424 -9.346 42.457 1.00 30.66 636 SER A N 1
ATOM 4773 C CA . SER A 1 636 ? 35.862 -8.399 41.415 1.00 30.66 636 SER A CA 1
ATOM 4774 C C . SER A 1 636 ? 37.170 -8.800 40.711 1.00 30.66 636 SER A C 1
ATOM 4776 O O . SER A 1 636 ? 37.930 -9.617 41.223 1.00 30.66 636 SER A O 1
ATOM 4778 N N . ARG A 1 637 ? 37.433 -8.128 39.573 1.00 31.67 637 ARG A N 1
ATOM 4779 C CA . ARG A 1 637 ? 38.674 -8.082 38.758 1.00 31.67 637 ARG A CA 1
ATOM 4780 C C . ARG A 1 637 ? 39.001 -9.233 37.777 1.00 31.67 637 ARG A C 1
ATOM 4782 O O . ARG A 1 637 ? 38.632 -10.386 37.934 1.00 31.67 637 ARG A O 1
ATOM 4789 N N . THR A 1 638 ? 39.817 -8.828 36.790 1.00 30.09 638 THR A N 1
ATOM 4790 C CA . THR A 1 638 ? 40.783 -9.610 35.976 1.00 30.09 638 THR A CA 1
ATOM 4791 C C . THR A 1 638 ? 40.293 -10.587 34.896 1.00 30.09 638 THR A C 1
ATOM 4793 O O . THR A 1 638 ? 40.456 -11.796 34.984 1.00 30.09 638 THR A O 1
ATOM 4796 N N . ARG A 1 639 ? 39.862 -9.996 33.770 1.00 32.72 639 ARG A N 1
ATOM 4797 C CA . ARG A 1 639 ? 40.424 -10.200 32.410 1.00 32.72 639 ARG A CA 1
ATOM 4798 C C . ARG A 1 639 ? 41.465 -11.334 32.255 1.00 32.72 639 ARG A C 1
ATOM 4800 O O . ARG A 1 639 ? 42.625 -11.144 32.614 1.00 32.72 639 ARG A O 1
ATOM 4807 N N . ALA A 1 640 ? 41.091 -12.393 31.539 1.00 29.34 640 ALA A N 1
ATOM 4808 C CA . ALA A 1 640 ? 41.982 -13.306 30.811 1.00 29.34 640 ALA A CA 1
ATOM 4809 C C . ALA A 1 640 ? 41.262 -13.808 29.538 1.00 29.34 640 ALA A C 1
ATOM 4811 O O . ALA A 1 640 ? 40.034 -13.756 29.482 1.00 29.34 640 ALA A O 1
ATOM 4812 N N . ALA A 1 641 ? 41.999 -14.253 28.516 1.00 34.66 641 ALA A N 1
ATOM 4813 C CA . ALA A 1 641 ? 41.439 -14.738 27.246 1.00 34.66 641 ALA A CA 1
ATOM 4814 C C . ALA A 1 641 ? 41.716 -16.243 27.042 1.00 34.66 641 ALA A C 1
ATOM 4816 O O . ALA A 1 641 ? 42.771 -16.711 27.477 1.00 34.66 641 ALA A O 1
ATOM 4817 N N . PRO A 1 642 ? 40.820 -17.000 26.377 1.00 38.72 642 PRO A N 1
ATOM 4818 C CA . PRO A 1 642 ? 41.078 -18.384 25.982 1.00 38.72 642 PRO A CA 1
ATOM 4819 C C . PRO A 1 642 ? 41.963 -18.463 24.714 1.00 38.72 642 PRO A C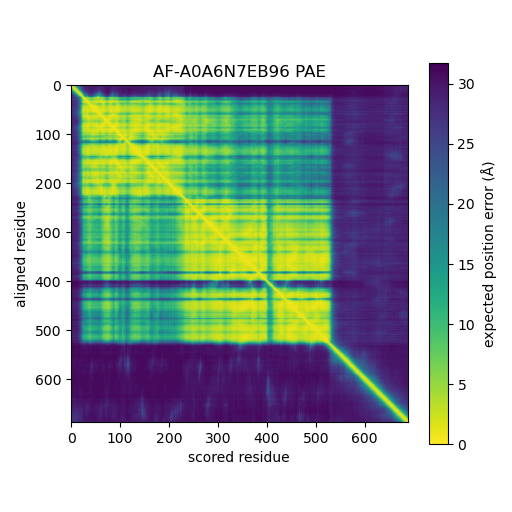 1
ATOM 4821 O O . PRO A 1 642 ? 41.980 -17.517 23.922 1.00 38.72 642 PRO A O 1
ATOM 4824 N N . PRO A 1 643 ? 42.708 -19.567 24.507 1.00 40.09 643 PRO A N 1
ATOM 4825 C CA . PRO A 1 643 ? 43.733 -19.664 23.467 1.00 40.09 643 PRO A CA 1
ATOM 4826 C C . PRO A 1 643 ? 43.224 -20.200 22.120 1.00 40.09 643 PRO A C 1
ATOM 4828 O O . PRO A 1 643 ? 42.210 -20.892 22.032 1.00 40.09 643 PRO A O 1
ATOM 4831 N N . SER A 1 644 ? 44.011 -19.956 21.072 1.00 29.92 644 SER A N 1
ATOM 4832 C CA . SER A 1 644 ? 43.939 -20.694 19.810 1.00 29.92 644 SER A CA 1
ATOM 4833 C C . SER A 1 644 ? 44.456 -22.130 19.974 1.00 29.92 644 SER A C 1
ATOM 4835 O O . SER A 1 644 ? 45.386 -22.389 20.737 1.00 29.92 644 SER A O 1
ATOM 4837 N N . SER A 1 645 ? 43.893 -23.067 19.208 1.00 32.81 645 SER A N 1
ATOM 4838 C CA . SER A 1 645 ? 44.454 -24.411 19.033 1.00 32.81 645 SER A CA 1
ATOM 4839 C C . SER A 1 645 ? 44.580 -24.732 17.544 1.00 32.81 645 SER A C 1
ATOM 4841 O O . SER A 1 645 ? 43.688 -24.421 16.756 1.00 32.81 645 SER A O 1
ATOM 4843 N N . SER A 1 646 ? 45.717 -25.316 17.159 1.00 29.16 646 SER A N 1
ATOM 4844 C CA . SER A 1 646 ? 46.085 -25.563 15.761 1.00 29.16 646 SER A CA 1
ATOM 4845 C C . SER A 1 646 ? 46.619 -26.983 15.586 1.00 29.16 646 SER A C 1
ATOM 4847 O O . SER A 1 646 ? 47.592 -27.369 16.233 1.00 29.16 646 SER A O 1
ATOM 4849 N N . SER A 1 647 ? 46.031 -27.745 14.666 1.00 28.95 647 SER A N 1
ATOM 4850 C CA . SER A 1 647 ? 46.585 -28.972 14.070 1.00 28.95 647 SER A CA 1
ATOM 4851 C C . SER A 1 647 ? 45.853 -29.202 12.742 1.00 28.95 647 SER A C 1
ATOM 4853 O O . SER A 1 647 ? 44.633 -29.120 12.707 1.00 28.95 647 SER A O 1
ATOM 4855 N N . ARG A 1 648 ? 46.555 -29.166 11.600 1.00 30.22 648 ARG A N 1
ATOM 4856 C CA . ARG A 1 648 ? 47.275 -30.286 10.944 1.00 30.22 648 ARG A CA 1
ATOM 4857 C C . ARG A 1 648 ? 46.334 -31.380 10.412 1.00 30.22 648 ARG A C 1
ATOM 4859 O O . ARG A 1 648 ? 45.470 -31.815 11.153 1.00 30.22 648 ARG A O 1
ATOM 4866 N N . THR A 1 649 ? 46.505 -31.961 9.220 1.00 28.44 649 THR A N 1
ATOM 4867 C CA . THR A 1 649 ? 47.304 -31.664 7.999 1.00 28.44 649 THR A CA 1
ATOM 4868 C C . THR A 1 649 ? 46.807 -32.633 6.911 1.00 28.44 649 THR A C 1
ATOM 4870 O O . THR A 1 649 ? 46.562 -33.776 7.268 1.00 28.44 649 THR A O 1
ATOM 4873 N N . MET A 1 650 ? 46.715 -32.213 5.637 1.00 27.42 650 MET A N 1
ATOM 4874 C CA . MET A 1 650 ? 46.932 -32.953 4.355 1.00 27.42 650 MET A CA 1
ATOM 4875 C C . MET A 1 650 ? 46.266 -32.100 3.241 1.00 27.42 650 MET A C 1
ATOM 4877 O O . MET A 1 650 ? 45.086 -31.805 3.367 1.00 27.42 650 MET A O 1
ATOM 4881 N N . ALA A 1 651 ? 46.913 -31.487 2.239 1.00 27.72 651 ALA A N 1
ATOM 4882 C CA . ALA A 1 651 ? 48.013 -31.849 1.326 1.00 27.72 651 ALA A CA 1
ATOM 4883 C C . ALA A 1 651 ? 47.536 -32.527 0.019 1.00 27.72 651 ALA A C 1
ATOM 4885 O O . ALA A 1 651 ? 47.359 -33.738 -0.027 1.00 27.72 651 ALA A O 1
ATOM 4886 N N . ALA A 1 652 ? 47.387 -31.729 -1.050 1.00 28.33 652 ALA A N 1
ATOM 4887 C CA . ALA A 1 652 ? 47.255 -32.168 -2.446 1.00 28.33 652 ALA A CA 1
ATOM 4888 C C . ALA A 1 652 ? 47.739 -31.060 -3.412 1.00 28.33 652 ALA A C 1
ATOM 4890 O O . ALA A 1 652 ? 47.691 -29.876 -3.074 1.00 28.33 652 ALA A O 1
ATOM 4891 N N . THR A 1 653 ? 48.209 -31.443 -4.601 1.00 28.98 653 THR A N 1
ATOM 4892 C CA . THR A 1 653 ? 48.819 -30.582 -5.640 1.00 28.98 653 THR A CA 1
ATOM 4893 C C . THR A 1 653 ? 48.215 -30.897 -7.023 1.00 28.98 653 THR A C 1
ATOM 4895 O O . THR A 1 653 ? 47.533 -31.904 -7.173 1.00 28.98 653 THR A O 1
ATOM 4898 N N . PHE A 1 654 ? 48.385 -30.100 -8.086 1.00 29.08 654 PHE A N 1
ATOM 4899 C CA . PHE A 1 654 ? 49.283 -28.949 -8.327 1.00 29.08 654 PHE A CA 1
ATOM 4900 C C . PHE A 1 654 ? 48.452 -27.728 -8.845 1.00 29.08 654 PHE A C 1
ATOM 4902 O O . PHE A 1 654 ? 47.316 -27.600 -8.409 1.00 29.08 654 PHE A O 1
ATOM 4909 N N . TRP A 1 655 ? 48.858 -26.744 -9.668 1.00 27.69 655 TRP A N 1
ATOM 4910 C CA . TRP A 1 655 ? 50.055 -26.466 -10.490 1.00 27.69 655 TRP A CA 1
ATOM 4911 C C . TRP A 1 655 ? 50.267 -24.936 -10.645 1.00 27.69 655 TRP A C 1
ATOM 4913 O O . TRP A 1 655 ? 49.569 -24.152 -10.000 1.00 27.69 655 TRP A O 1
ATOM 4923 N N . ARG A 1 656 ? 51.224 -24.481 -11.474 1.00 28.45 656 ARG A N 1
ATOM 4924 C CA . ARG A 1 656 ? 51.451 -23.047 -11.783 1.00 28.45 656 ARG A CA 1
ATOM 4925 C C . ARG A 1 656 ? 52.279 -22.852 -13.065 1.00 28.45 656 ARG A C 1
ATOM 4927 O O . ARG A 1 656 ? 53.159 -23.667 -13.326 1.00 28.45 656 ARG A O 1
ATOM 4934 N N . PRO A 1 657 ? 52.075 -21.737 -13.785 1.00 37.56 657 PRO A N 1
ATOM 4935 C CA . PRO A 1 657 ? 53.183 -20.824 -14.139 1.00 37.56 657 PRO A CA 1
ATOM 4936 C C . PRO A 1 657 ? 52.907 -19.404 -13.584 1.00 37.56 657 PRO A C 1
ATOM 4938 O O . PRO A 1 657 ? 51.750 -19.057 -13.369 1.00 37.56 657 PRO A O 1
ATOM 4941 N N . SER A 1 658 ? 53.822 -18.514 -13.175 1.00 29.58 658 SER A N 1
ATOM 4942 C CA . SER A 1 658 ? 55.228 -18.187 -13.508 1.00 29.58 658 SER A CA 1
ATOM 4943 C C . SER A 1 658 ? 55.439 -17.398 -14.821 1.00 29.58 658 SER A C 1
ATOM 4945 O O . SER A 1 658 ? 54.863 -17.764 -15.836 1.00 29.58 658 SER A O 1
ATOM 4947 N N . SER A 1 659 ? 56.269 -16.339 -14.907 1.00 30.53 659 SER A N 1
ATOM 4948 C CA . SER A 1 659 ? 56.543 -15.203 -13.975 1.00 30.53 659 SER A CA 1
ATOM 4949 C C . SER A 1 659 ? 57.598 -14.233 -14.551 1.00 30.53 659 SER A C 1
ATOM 4951 O O . SER A 1 659 ? 58.739 -14.650 -14.725 1.00 30.53 659 SER A O 1
ATOM 4953 N N . THR A 1 660 ? 57.281 -12.939 -14.685 1.00 30.89 660 THR A N 1
ATOM 4954 C CA . THR A 1 660 ? 58.221 -11.810 -14.933 1.00 30.89 660 THR A CA 1
ATOM 4955 C C . THR A 1 660 ? 57.500 -10.480 -14.654 1.00 30.89 660 THR A C 1
ATOM 4957 O O . THR A 1 660 ? 56.305 -10.404 -14.918 1.00 30.89 660 THR A O 1
ATOM 4960 N N . SER A 1 661 ? 58.108 -9.381 -14.192 1.00 29.75 661 SER A N 1
ATOM 4961 C CA . SER A 1 661 ? 59.391 -9.153 -13.491 1.00 29.75 661 SER A CA 1
ATOM 4962 C C . SER A 1 661 ? 59.442 -7.680 -13.032 1.00 29.75 661 SER A C 1
ATOM 4964 O O . SER A 1 661 ? 59.160 -6.799 -13.842 1.00 29.75 661 SER A O 1
ATOM 4966 N N . SER A 1 662 ? 59.832 -7.392 -11.786 1.00 29.81 662 SER A N 1
ATOM 4967 C CA . SER A 1 662 ? 59.921 -6.015 -11.248 1.00 29.81 662 SER A CA 1
ATOM 4968 C C . SER A 1 662 ? 61.367 -5.525 -11.100 1.00 29.81 662 SER A C 1
ATOM 4970 O O . SER A 1 662 ? 62.254 -6.342 -10.849 1.00 29.81 662 SER A O 1
ATOM 4972 N N . PRO A 1 663 ? 61.593 -4.200 -11.070 1.00 46.75 663 PRO A N 1
ATOM 4973 C CA . PRO A 1 663 ? 62.689 -3.593 -10.315 1.00 46.75 663 PRO A CA 1
ATOM 4974 C C . PRO A 1 663 ? 62.203 -2.777 -9.093 1.00 46.75 663 PRO A C 1
ATOM 4976 O O . PRO A 1 663 ? 61.050 -2.358 -9.009 1.00 46.75 663 PRO A O 1
ATOM 4979 N N . ARG A 1 664 ? 63.115 -2.559 -8.133 1.00 29.62 664 ARG A N 1
ATOM 4980 C CA . ARG A 1 664 ? 63.021 -1.554 -7.043 1.00 29.62 664 ARG A CA 1
ATOM 4981 C C . ARG A 1 664 ? 63.332 -0.147 -7.618 1.00 29.62 664 ARG A C 1
ATOM 4983 O O . ARG A 1 664 ? 63.766 -0.072 -8.760 1.00 29.62 664 ARG A O 1
ATOM 4990 N N . ALA A 1 665 ? 63.215 0.998 -6.939 1.00 31.02 665 ALA A N 1
ATOM 4991 C CA . ALA A 1 665 ? 62.978 1.374 -5.530 1.00 31.02 665 ALA A CA 1
ATOM 4992 C C . ALA A 1 665 ? 62.075 2.655 -5.512 1.00 31.02 665 ALA A C 1
ATOM 4994 O O . ALA A 1 665 ? 61.471 2.939 -6.538 1.00 31.02 665 ALA A O 1
ATOM 4995 N N . SER A 1 666 ? 61.885 3.481 -4.471 1.00 29.38 666 SER A N 1
ATOM 4996 C CA . SER A 1 666 ? 62.540 3.693 -3.162 1.00 29.38 666 SER A CA 1
ATOM 4997 C C . SER A 1 666 ? 61.555 4.305 -2.133 1.00 29.38 666 SER A C 1
ATOM 4999 O O . SER A 1 666 ? 60.354 4.372 -2.381 1.00 29.38 666 SER A O 1
ATOM 5001 N N . SER A 1 667 ? 62.037 4.678 -0.940 1.00 30.47 667 SER A N 1
ATOM 5002 C CA . SER A 1 667 ? 61.233 4.948 0.265 1.00 30.47 667 SER A CA 1
ATOM 5003 C C . SER A 1 667 ? 61.272 6.394 0.776 1.00 30.47 667 SER A C 1
ATOM 5005 O O . SER A 1 667 ? 62.359 6.959 0.890 1.00 30.47 667 SER A O 1
ATOM 5007 N N . THR A 1 668 ? 60.143 6.891 1.294 1.00 31.72 668 THR A N 1
ATOM 5008 C CA . THR A 1 668 ? 60.076 7.995 2.277 1.00 31.72 668 THR A CA 1
ATOM 5009 C C . THR A 1 668 ? 58.909 7.804 3.259 1.00 31.72 668 THR A C 1
ATOM 5011 O O . THR A 1 668 ? 57.794 7.479 2.861 1.00 31.72 668 THR A O 1
ATOM 5014 N N . ALA A 1 669 ? 59.163 8.034 4.552 1.00 30.11 669 ALA A N 1
ATOM 5015 C CA . ALA A 1 669 ? 58.145 8.437 5.537 1.00 30.11 669 ALA A CA 1
ATOM 5016 C C . ALA A 1 669 ? 58.032 9.986 5.504 1.00 30.11 669 ALA A C 1
ATOM 5018 O O . ALA A 1 669 ? 58.887 10.629 4.900 1.00 30.11 669 ALA A O 1
ATOM 5019 N N . THR A 1 670 ? 57.064 10.704 6.087 1.00 29.52 670 THR A N 1
ATOM 5020 C CA . THR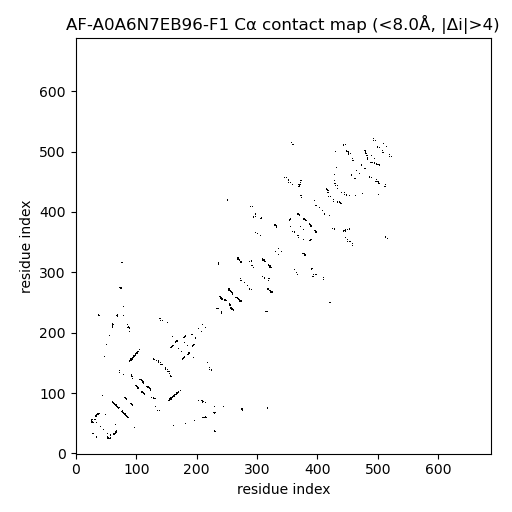 A 1 670 ? 56.119 10.485 7.216 1.00 29.52 670 THR A CA 1
ATOM 5021 C C . THR A 1 670 ? 54.899 11.430 6.949 1.00 29.52 670 THR A C 1
ATOM 5023 O O . THR A 1 670 ? 54.937 12.151 5.958 1.00 29.52 670 THR A O 1
ATOM 5026 N N . SER A 1 671 ? 53.788 11.552 7.691 1.00 29.52 671 SER A N 1
ATOM 5027 C CA . SER A 1 671 ? 53.377 11.155 9.050 1.00 29.52 671 SER A CA 1
ATOM 5028 C C . SER A 1 671 ? 51.835 11.050 9.173 1.00 29.52 671 SER A C 1
ATOM 5030 O O . SER A 1 671 ? 51.123 11.146 8.176 1.00 29.52 671 SER A O 1
ATOM 5032 N N . SER A 1 672 ? 51.314 10.864 10.395 1.00 34.69 672 SER A N 1
ATOM 5033 C CA . SER A 1 672 ? 49.871 10.810 10.700 1.00 34.69 672 SER A CA 1
ATOM 5034 C C . SER A 1 672 ? 49.375 12.074 11.424 1.00 34.69 672 SER A C 1
ATOM 5036 O O . SER A 1 672 ? 50.034 12.506 12.374 1.00 34.69 672 SER A O 1
ATOM 5038 N N . PRO A 1 673 ? 48.180 12.606 11.105 1.00 42.84 673 PRO A N 1
ATOM 5039 C CA . PRO A 1 673 ? 47.446 13.527 11.973 1.00 42.84 673 PRO A CA 1
ATOM 5040 C C . PRO A 1 673 ? 46.507 12.784 12.946 1.00 42.84 673 PRO A C 1
ATOM 5042 O O . PRO A 1 673 ? 46.101 11.646 12.707 1.00 42.84 673 PRO A O 1
ATOM 5045 N N . ARG A 1 674 ? 46.157 13.436 14.062 1.00 30.33 674 ARG A N 1
ATOM 5046 C CA . ARG A 1 674 ? 45.233 12.922 15.093 1.00 30.33 674 ARG A CA 1
ATOM 5047 C C . ARG A 1 674 ? 43.791 13.390 14.870 1.00 30.33 674 ARG A C 1
ATOM 5049 O O . ARG A 1 674 ? 43.543 14.419 14.254 1.00 30.33 674 ARG A O 1
ATOM 5056 N N . THR A 1 675 ? 42.864 12.669 15.491 1.00 34.69 675 THR A N 1
ATOM 5057 C CA . THR A 1 675 ? 41.483 13.090 15.765 1.00 34.69 675 THR A CA 1
ATOM 5058 C C . THR A 1 675 ? 41.402 14.311 16.689 1.00 34.69 675 THR A C 1
ATOM 5060 O O . THR A 1 675 ? 42.071 14.335 17.725 1.00 34.69 675 THR A O 1
ATOM 5063 N N . SER A 1 676 ? 40.456 15.212 16.425 1.00 31.20 676 SER A N 1
ATOM 5064 C CA . SER A 1 676 ? 39.812 16.056 17.440 1.00 31.20 676 SER A CA 1
ATOM 5065 C C . SER A 1 676 ? 38.334 16.250 17.084 1.00 31.20 676 SER A C 1
ATOM 5067 O O . SER A 1 676 ? 37.987 16.423 15.919 1.00 31.20 676 SER A O 1
ATOM 5069 N N . ALA A 1 677 ? 37.459 16.168 18.086 1.00 32.03 677 ALA A N 1
ATOM 5070 C CA . ALA A 1 677 ? 36.031 16.455 17.952 1.00 32.03 677 ALA A CA 1
ATOM 5071 C C . ALA A 1 677 ? 35.728 17.880 18.440 1.00 32.03 677 ALA A C 1
ATOM 5073 O O . ALA A 1 677 ? 36.520 18.448 19.193 1.00 32.03 677 ALA A O 1
ATOM 5074 N N . SER A 1 678 ? 34.559 18.410 18.076 1.00 30.67 678 SER A N 1
ATOM 5075 C CA . SER A 1 678 ? 34.064 19.701 18.565 1.00 30.67 678 SER A CA 1
ATOM 5076 C C . SER A 1 678 ? 32.575 19.618 18.895 1.00 30.67 678 SER A C 1
ATOM 5078 O O . SER A 1 678 ? 31.781 19.162 18.074 1.00 30.67 678 SER A O 1
ATOM 5080 N N . LEU A 1 679 ? 32.205 20.096 20.083 1.00 31.36 679 LEU A N 1
ATOM 5081 C CA . LEU A 1 679 ? 30.835 20.427 20.486 1.00 31.36 679 LEU A CA 1
ATOM 5082 C C . LEU A 1 679 ? 30.776 21.931 20.823 1.00 31.36 679 LEU A C 1
ATOM 5084 O O . LEU A 1 679 ? 31.821 22.515 21.120 1.00 31.36 679 LEU A O 1
ATOM 5088 N N . PRO A 1 680 ? 29.602 22.581 20.726 1.00 46.69 680 PRO A N 1
ATOM 5089 C CA . PRO A 1 680 ? 29.499 24.037 20.787 1.00 46.69 680 PRO A CA 1
ATOM 5090 C C . PRO A 1 680 ? 29.446 24.590 22.218 1.00 46.69 680 PRO A C 1
ATOM 5092 O O . PRO A 1 680 ? 28.932 23.948 23.133 1.00 46.69 680 PRO A O 1
ATOM 5095 N N . THR A 1 681 ? 29.885 25.841 22.371 1.00 33.38 681 THR A N 1
ATOM 5096 C CA . THR A 1 681 ? 29.695 26.659 23.579 1.00 33.38 681 THR A CA 1
ATOM 5097 C C . THR A 1 681 ? 28.645 27.733 23.300 1.00 33.38 681 THR A C 1
ATOM 5099 O O . THR A 1 681 ? 28.679 28.359 22.242 1.00 33.38 681 THR A O 1
ATOM 5102 N N . ALA A 1 682 ? 27.736 27.974 24.246 1.00 34.50 682 ALA A N 1
ATOM 5103 C CA . ALA A 1 682 ? 26.726 29.031 24.165 1.00 34.50 682 ALA A CA 1
ATOM 5104 C C . ALA A 1 682 ? 27.034 30.184 25.136 1.00 34.50 682 ALA A C 1
ATOM 5106 O O . ALA A 1 682 ? 27.522 29.948 26.240 1.00 34.50 682 ALA A O 1
ATOM 5107 N N . ALA A 1 683 ? 26.689 31.413 24.745 1.00 33.06 683 ALA A N 1
ATOM 5108 C CA . ALA A 1 683 ? 26.564 32.576 25.625 1.00 33.06 683 ALA A CA 1
ATOM 5109 C C . ALA A 1 683 ? 25.612 33.606 24.986 1.00 33.06 683 ALA A C 1
ATOM 5111 O O . ALA A 1 683 ? 25.587 33.739 23.763 1.00 33.06 683 ALA A O 1
ATOM 5112 N N . LEU A 1 684 ? 24.838 34.328 25.802 1.00 39.50 684 LEU A N 1
ATOM 5113 C CA . LEU A 1 684 ? 23.985 35.442 25.369 1.00 39.50 684 LEU A CA 1
ATOM 5114 C C . LEU A 1 684 ? 24.607 36.780 25.783 1.00 39.50 684 LEU A C 1
ATOM 5116 O O . LEU A 1 684 ? 25.182 36.849 26.868 1.00 39.50 684 LEU A O 1
ATOM 5120 N N . ALA A 1 685 ? 24.370 37.839 25.002 1.00 37.41 685 ALA A N 1
ATOM 5121 C CA . ALA A 1 685 ? 24.003 39.168 25.516 1.00 37.41 685 ALA A CA 1
ATOM 5122 C C . ALA A 1 685 ? 23.641 40.150 24.380 1.00 37.41 685 ALA A C 1
ATOM 5124 O O . ALA A 1 685 ? 24.339 40.244 23.374 1.00 37.41 685 ALA A O 1
ATOM 5125 N N . SER A 1 686 ? 22.558 40.898 24.593 1.00 35.66 686 SER A N 1
ATOM 5126 C CA . SER A 1 686 ? 22.170 42.134 23.882 1.00 35.66 686 SER A CA 1
ATOM 5127 C C . SER A 1 686 ? 22.835 43.356 24.580 1.00 35.66 686 SER A C 1
ATOM 5129 O O . SER A 1 686 ? 23.535 43.128 25.572 1.00 35.66 686 SER A O 1
ATOM 5131 N N . PRO A 1 687 ? 22.603 44.640 24.206 1.00 59.91 687 PRO A N 1
ATOM 5132 C CA . PRO A 1 687 ? 21.739 45.167 23.139 1.00 59.91 687 PRO A CA 1
ATOM 5133 C C . PRO A 1 687 ? 22.379 46.241 22.226 1.00 59.91 687 PRO A C 1
ATOM 5135 O O . PRO A 1 687 ? 23.482 46.726 22.472 1.00 59.91 687 PRO A O 1
ATOM 5138 N N . GLY A 1 688 ? 21.620 46.639 21.201 1.00 44.22 688 GLY A N 1
ATOM 5139 C CA . GLY A 1 688 ? 21.858 47.777 20.307 1.00 44.22 688 GLY A CA 1
ATOM 5140 C C . GLY A 1 688 ? 20.646 47.983 19.411 1.00 44.22 688 GLY A C 1
ATOM 5141 O O . GLY A 1 688 ? 20.300 46.999 18.723 1.00 44.22 688 GLY A O 1
#

Radius of gyration: 38.87 Å; Cα contacts (8 Å, |Δi|>4): 971; chains: 1; bounding box: 129×126×96 Å

Secondary structure (DSSP, 8-state):
-------------------PPPSTTBPPTT-TTEEE-S--SSHHHHHHHHHHHHHSB-SSS-EEEEEEEEE-TTS-EEEEEEEEEETTEEEEEEEE---SEEEE-SSEEEEE-TTSS-EEEEE-THHHHHHHHHHHHHHHHHHSPTT-GGGS--EEEEEEE--TT-EEEE-HHHHTTEEE-TTS--BSS-TT-BHHHHHHSPPSSGGG---HHHHHHHHHHHHHTT-EEPPS--EETTEEE--SS-SEEETTEEEEEEEETTEEEEEEEEEEEP--TT--HHHHHHHHHHHHHHHHHHTT---TTB---SEEEEETTEEEEEEE--SS-EEHHHHHHHHGGG--HHHHHHHHHHHHHHHHHHHHTTEE-S---GGGEEEE--SSSPEEEE--GGG-EE-----TTTHHHHHHS-S-GGGGS-GGGGGGS-HHHHH--TT--HHHHHHHHHHHHHHHHHHSS-S-SSHHHHHHHHHHT----GGGT-TTS-HHHHHHHHHHT-SSGGGS-SSHHHHHHHHHHHHHHHHHHTS--------PPP-----------------PPPPPP----------------------------------------------------------------------------PPP----------------------------PPP-------------

Nearest PDB structures (foldseek):
  6qf4-assembly1_A  TM=7.990E-01  e=1.442E-10  Homo sapiens
  4z55-assembly1_A  TM=7.269E-01  e=1.431E-09  Homo sapiens
  4ifc-assembly1_A  TM=6.674E-01  e=1.014E-08  Homo sapiens
  6pjj-assembly1_B  TM=6.672E-01  e=3.286E-08  Homo sapiens
  4iir-assembly1_A  TM=6.632E-01  e=4.347E-08  Homo sapiens

Solvent-accessible surface area (backbone atoms only — not comparable to full-atom values): 42715 Å² total; per-residue (Å²): 140,84,86,83,96,85,78,91,80,93,76,78,85,79,74,84,71,76,75,75,73,71,77,94,40,46,34,53,93,83,35,91,43,52,42,73,48,37,80,67,96,42,75,68,54,45,51,48,52,56,54,54,40,56,60,38,50,60,69,66,21,37,37,36,40,26,34,31,21,40,67,31,82,55,28,48,76,48,80,40,53,30,42,39,37,28,46,56,36,34,30,30,34,38,74,44,71,59,47,24,39,38,31,53,58,72,60,46,32,38,36,32,33,83,83,70,79,50,74,45,79,44,68,42,64,56,62,54,30,37,49,52,15,52,46,48,49,51,35,52,41,70,68,35,58,92,88,46,43,79,66,59,67,75,47,40,48,35,36,35,40,53,12,61,69,10,35,45,60,53,49,70,81,54,44,70,50,48,25,29,41,88,81,28,57,56,37,71,64,62,93,66,40,26,48,56,49,51,82,67,44,74,42,96,51,75,90,50,48,41,44,47,66,56,35,52,52,47,52,49,49,53,59,73,60,63,63,40,50,41,68,94,69,51,60,57,70,77,26,38,55,75,46,97,56,65,78,43,75,59,93,63,32,37,27,29,40,25,32,31,80,93,43,80,90,46,53,27,34,37,39,34,34,46,51,33,78,85,64,48,76,68,57,52,50,51,51,42,44,55,60,50,31,33,43,62,65,41,61,91,67,84,52,93,30,52,56,56,53,79,48,79,42,70,36,96,67,25,42,27,38,34,27,81,58,65,91,75,48,38,35,39,57,57,49,42,76,73,42,41,94,74,52,51,71,69,58,32,51,48,50,47,48,48,52,42,52,44,49,36,52,34,46,76,73,34,32,37,47,49,65,46,36,48,86,36,32,32,36,32,50,78,100,62,80,65,44,58,29,39,42,83,52,66,56,29,51,67,64,88,74,90,53,90,72,59,57,56,59,61,62,52,73,65,39,45,46,61,81,79,50,61,82,82,45,55,58,22,48,34,61,65,46,78,70,49,47,79,80,70,67,46,58,51,30,37,32,17,10,50,15,36,48,40,37,28,53,73,57,72,48,71,80,42,97,45,70,74,50,43,53,48,45,60,71,69,56,55,33,51,67,42,49,84,78,33,74,84,59,56,67,62,56,35,47,52,26,19,31,24,28,31,60,45,71,90,59,24,52,84,41,49,59,51,45,53,53,48,56,49,52,40,52,52,50,62,61,57,74,71,57,81,86,87,76,81,86,83,83,79,80,90,80,86,90,84,90,85,77,92,79,89,81,90,86,91,84,87,85,85,85,84,88,84,91,83,88,82,88,87,85,88,87,87,87,86,82,87,80,90,86,85,88,88,83,86,83,90,88,85,88,85,90,87,91,81,89,79,88,86,91,88,86,85,89,88,90,79,91,78,89,90,82,90,89,89,87,89,88,83,82,88,80,87,87,86,83,90,85,86,84,91,81,89,85,84,85,79,92,82,82,88,82,90,87,87,79,87,88,87,91,86,85,88,87,85,83,88,89,88,86,85,83,88,87,88,88,83,87,86,88,85,88,81,92,82,87,88,82,89,85,87,86,89,84,85,87,133

pLDDT: mean 73.31, std 25.81, range [24.89, 98.38]

Sequence (688 aa):
MRPNPWQDRMVGPRGLRQRRVRAGNRMESTSTRWVNLGEPASPAEAAALARFRELLRDDGATFAWSNLTFIDTSGRTAEVDVLLLSRVGMFVVELKGWHGTISGDQQNWVVTTTSGQQVRHAKNPLFLADAKAKRLASLLKAVAPRGAERVVPFIGAKVVLHGEDSRIELSEAASSHLLALDGYRVNGLNPSATLSAFVATPPANPRHVISADDARAIAALVAEAGFVPTPRTRTVGQYTLTSEDALAVGTGWHDELAEHPAMPGMTRRIRIFDIPPGTALEDRQEIERTAQRELSLTRGIRHPGIEAPVDLVRSDLGPALIFEYDPDAIPLDRYLAQRGDSLGYDARLGLVRQIAEVVAYAHSRRLTHRALSPSRVWISPGDGAPQVRIRDWMTGRRTGTSARSTMTVLSGGITDPARLVEQDQWFYLAPESLRGGANLPPVPLDVYGLGALAYLAFTGEQPSANVAELQRRIQAGTGLDAAAVSPALPDAVVALVREASSPGELERPATVQDFLDALTAVQAQTTTEVAPSSSIPSRHPRARSSPDGSRCARAAAAAPPAPPCSWTTSPRTARAWSSSSPATCPPASGSTSRPTCCAASTTRASSGSSRGRWTSTAAAPSSSPTPARPPSRTGSRTRAAPPSSSSRTMAATFWRPSSTSSPRASSTATSSPRTSASLPTAALASPG

Organism: NCBI:txid1622177